Protein AF-0000000072545003 (afdb_homodimer)

Nearest PDB structures (foldseek):
  5oxp-assembly1_A  TM=1.868E-01  e=2.735E+00  Streptococcus thermophilus LMG 18311
  6i1r-assembly1_A  TM=2.460E-01  e=1.269E-01  Zea mays

Solvent-accessible surface area (backbone atoms only — not comparable to full-atom values): 27119 Å² total; per-residue (Å²): 118,61,46,35,58,68,41,60,59,58,85,44,85,54,41,22,33,69,70,24,55,57,63,50,57,67,66,56,50,52,50,52,37,50,52,51,42,49,51,20,50,48,36,35,69,69,24,52,83,66,66,78,74,76,86,70,57,68,66,43,51,60,59,57,76,65,43,65,64,48,46,51,49,37,48,51,50,29,24,50,52,12,22,52,50,16,43,25,31,58,49,10,35,45,61,64,59,75,38,65,66,50,50,49,48,51,50,47,50,47,62,53,57,50,72,86,42,67,64,49,24,50,52,46,40,31,48,53,28,61,48,63,57,34,59,49,43,72,76,58,63,83,53,88,82,45,77,46,58,65,41,50,57,48,54,52,49,49,37,48,46,64,56,49,51,60,43,53,42,42,63,68,34,58,49,38,53,72,71,58,85,85,56,57,36,46,34,44,32,31,49,20,52,50,48,42,46,46,60,40,62,41,32,51,50,19,65,76,68,29,36,25,51,89,44,60,39,32,63,47,84,84,42,89,56,62,62,94,54,32,66,59,48,47,55,54,52,44,67,51,46,28,44,51,49,29,46,49,52,51,49,46,45,73,75,104,119,61,45,34,58,67,40,60,60,57,84,43,86,55,43,22,34,69,67,25,55,56,63,49,57,67,68,57,53,51,50,53,37,50,54,49,44,49,49,20,51,50,36,36,67,70,24,53,84,66,65,78,74,76,86,71,56,68,66,43,50,60,57,57,78,64,44,64,65,49,44,52,49,38,47,50,49,30,24,50,52,12,22,53,50,16,42,24,31,58,49,10,35,44,61,62,58,76,36,67,68,48,50,48,48,53,50,47,49,46,63,53,58,51,72,84,42,67,66,50,24,51,51,47,40,31,48,52,28,61,47,61,58,35,58,48,43,70,75,57,64,83,54,87,83,45,77,46,58,65,40,49,58,47,53,54,50,50,38,49,45,65,54,49,51,58,43,52,42,42,64,69,35,56,50,39,52,72,73,60,84,85,55,58,35,49,33,45,34,31,48,20,51,50,47,43,44,48,60,41,63,41,31,53,51,19,66,75,67,31,36,25,50,87,44,60,39,32,62,47,84,82,44,89,55,62,64,97,54,32,66,59,50,46,55,52,51,45,68,51,46,29,43,52,49,29,45,49,52,52,50,45,46,73,75,100

Foldseek 3Di:
DCLAFVLQDPPDPLFFDPCLQVQADPVLLVVVLVVLLVLLVVLCVVQVVVDDADDFDPVLQVLLVPDPVLVVLLVVLVVLLVVLCVQSSVSSHNNLCLALLNVLSVLLNCLSPDGDDRVSLLSLQLSLLSLLVLVVCVVPPDCPSPDDPCRVVSSNVNSVSSLVSLLVVCLSPGSSPYDDLPRCSSNSNSLSVVSCSLSPPVLVVCSVSRTCHVNSRADDPPQPPHDNCSVVVVSVVSNPCSSVSSSVSNVVSVPD/DCLAFVLQDPPDPLFFDPCLQVQADPVLLVVVLVVLLVLLVVLCVVQVVVDDADDFDPVLLVLVVPDPVLVVLLVVLVVLLVVLCVQSSVSSHNNLCLALLNVLSVLLNCLSPDGDDRVSLLSLQLSLLSLLVLVVCVVPPDCVSPDDPCRVVSSNVNSVSSLVSLLVVCLSPGSSDYDDLPRCSSNSNSLSVVSCSLSPPVLVVCSVSRTCHVNSRADDPPQPPHDNCSVVVVSVVSNPCSSVSSSVSNVVSVVD

InterPro domains:
  IPR026508 Transmembrane protein 164 [PTHR20948] (2-255)
  IPR059250 TMEM164-like [PF14808] (33-249)

Structure (mmCIF, N/CA/C/O backbone):
data_AF-0000000072545003-model_v1
#
loop_
_entity.id
_entity.type
_entity.pdbx_description
1 polymer 'Transmembrane protein 164'
#
loop_
_atom_site.group_PDB
_atom_site.id
_atom_site.type_symbol
_atom_site.label_atom_id
_atom_site.label_alt_id
_atom_site.label_comp_id
_atom_site.label_asym_id
_atom_site.label_entity_id
_atom_site.label_seq_id
_atom_site.pdbx_PDB_ins_code
_atom_site.Cartn_x
_atom_site.Cartn_y
_atom_site.Cartn_z
_atom_site.occupancy
_atom_site.B_iso_or_equiv
_atom_site.auth_seq_id
_atom_site.auth_comp_id
_atom_site.auth_asym_id
_atom_site.auth_atom_id
_atom_site.pdbx_PDB_model_num
ATOM 1 N N . PHE A 1 1 ? 17.891 0.524 14.75 1 67.75 1 PHE A N 1
ATOM 2 C CA . PHE A 1 1 ? 17.562 1.927 14.984 1 67.75 1 PHE A CA 1
ATOM 3 C C . PHE A 1 1 ? 18.266 2.818 13.961 1 67.75 1 PHE A C 1
ATOM 5 O O . PHE A 1 1 ? 17.812 3.93 13.688 1 67.75 1 PHE A O 1
ATOM 12 N N . ASP A 1 2 ? 19.219 2.213 13.219 1 83 2 ASP A N 1
ATOM 13 C CA . ASP A 1 2 ? 20.031 2.992 12.289 1 83 2 ASP A CA 1
ATOM 14 C C . ASP A 1 2 ? 19.219 3.447 11.086 1 83 2 ASP A C 1
ATOM 16 O O . ASP A 1 2 ? 19.484 4.508 10.516 1 83 2 ASP A O 1
ATOM 20 N N . PHE A 1 3 ? 18.031 2.811 10.828 1 85.81 3 PHE A N 1
ATOM 21 C CA . PHE A 1 3 ? 17.281 3.145 9.617 1 85.81 3 PHE A CA 1
ATOM 22 C C . PHE A 1 3 ? 16.406 4.363 9.836 1 85.81 3 PHE A C 1
ATOM 24 O O . PHE A 1 3 ? 15.82 4.902 8.891 1 85.81 3 PHE A O 1
ATOM 31 N N . ILE A 1 4 ? 16.359 4.879 11.047 1 90.94 4 ILE A N 1
ATOM 32 C CA . ILE A 1 4 ? 15.508 6.016 11.352 1 90.94 4 ILE A CA 1
ATOM 33 C C . ILE A 1 4 ? 16.203 7.312 10.953 1 90.94 4 ILE A C 1
ATOM 35 O O . ILE A 1 4 ? 15.617 8.172 10.297 1 90.94 4 ILE A O 1
ATOM 39 N N . LEU A 1 5 ? 17.531 7.375 11.25 1 92.12 5 LEU A N 1
ATOM 40 C CA . LEU A 1 5 ? 18.156 8.688 11.172 1 92.12 5 LEU A CA 1
ATOM 41 C C . LEU A 1 5 ? 19.422 8.633 10.32 1 92.12 5 LEU A C 1
ATOM 43 O O . LEU A 1 5 ? 19.906 9.664 9.852 1 92.12 5 LEU A O 1
ATOM 47 N N . SER A 1 6 ? 19.922 7.465 10.031 1 90.81 6 SER A N 1
ATOM 48 C CA . SER A 1 6 ? 21.266 7.32 9.477 1 90.81 6 SER A CA 1
ATOM 49 C C . SER A 1 6 ? 21.328 7.84 8.039 1 90.81 6 SER A C 1
ATOM 51 O O . SER A 1 6 ? 22.391 8.25 7.57 1 90.81 6 SER A O 1
ATOM 53 N N . GLY A 1 7 ? 20.203 7.871 7.406 1 90.44 7 GLY A N 1
ATOM 54 C CA . GLY A 1 7 ? 20.219 8.266 6.004 1 90.44 7 GLY A CA 1
ATOM 55 C C . GLY A 1 7 ? 20 9.75 5.805 1 90.44 7 GLY A C 1
ATOM 56 O O . GLY A 1 7 ? 20.062 10.25 4.676 1 90.44 7 GLY A O 1
ATOM 57 N N . VAL A 1 8 ? 19.844 10.5 6.844 1 90.56 8 VAL A N 1
ATOM 58 C CA . VAL A 1 8 ? 19.578 11.93 6.723 1 90.56 8 VAL A CA 1
ATOM 59 C C . VAL A 1 8 ? 20.859 12.656 6.328 1 90.56 8 VAL A C 1
ATOM 61 O O . VAL A 1 8 ? 21.906 12.5 6.98 1 90.56 8 VAL A O 1
ATOM 64 N N . ASN A 1 9 ? 20.844 13.297 5.223 1 88.94 9 ASN A N 1
ATOM 65 C CA . ASN A 1 9 ? 21.984 14.086 4.75 1 88.94 9 ASN A CA 1
ATOM 66 C C . ASN A 1 9 ? 21.984 15.492 5.34 1 88.94 9 ASN A C 1
ATOM 68 O O . ASN A 1 9 ? 21.297 16.375 4.828 1 88.94 9 ASN A O 1
ATOM 72 N N . PHE A 1 10 ? 22.812 15.734 6.223 1 89.69 10 PHE A N 1
ATOM 73 C CA . PHE A 1 10 ? 22.859 17 6.945 1 89.69 10 PHE A CA 1
ATOM 74 C C . PHE A 1 10 ? 23.656 18.047 6.156 1 89.69 10 PHE A C 1
ATOM 76 O O . PHE A 1 10 ? 23.672 19.219 6.52 1 89.69 10 PHE A O 1
ATOM 83 N N . ASP A 1 11 ? 24.188 17.641 5.016 1 86.31 11 ASP A N 1
ATOM 84 C CA . ASP A 1 11 ? 24.953 18.578 4.203 1 86.31 11 ASP A CA 1
ATOM 85 C C . ASP A 1 11 ? 24.031 19.422 3.311 1 86.31 11 ASP A C 1
ATOM 87 O O . ASP A 1 11 ? 24.453 20.438 2.768 1 86.31 11 ASP A O 1
ATOM 91 N N . LEU A 1 12 ? 22.891 18.938 3.186 1 83.19 12 LEU A N 1
ATOM 92 C CA . LEU A 1 12 ? 21.922 19.703 2.412 1 83.19 12 LEU A CA 1
ATOM 93 C C . LEU A 1 12 ? 21.328 20.828 3.25 1 83.19 12 LEU A C 1
ATOM 95 O O . LEU A 1 12 ? 20.875 20.609 4.371 1 83.19 12 LEU A O 1
ATOM 99 N N . PRO A 1 13 ? 21.406 21.938 2.67 1 80.75 13 PRO A N 1
ATOM 100 C CA . PRO A 1 13 ? 20.859 23.062 3.422 1 80.75 13 PRO A CA 1
ATOM 101 C C . PRO A 1 13 ? 19.391 22.891 3.781 1 80.75 13 PRO A C 1
ATOM 103 O O . PRO A 1 13 ? 18.594 22.469 2.939 1 80.75 13 PRO A O 1
ATOM 106 N N . GLY A 1 14 ? 19.062 23.141 5.102 1 80.69 14 GLY A N 1
ATOM 107 C CA . GLY A 1 14 ? 17.672 23.062 5.535 1 80.69 14 GLY A CA 1
ATOM 108 C C . GLY A 1 14 ? 17.297 21.703 6.105 1 80.69 14 GLY A C 1
ATOM 109 O O . GLY A 1 14 ? 16.203 21.547 6.668 1 80.69 14 GLY A O 1
ATOM 110 N N . ASN A 1 15 ? 18.172 20.781 6 1 85.94 15 ASN A N 1
ATOM 111 C CA . ASN A 1 15 ? 17.844 19.422 6.449 1 85.94 15 ASN A CA 1
ATOM 112 C C . ASN A 1 15 ? 18.031 19.281 7.953 1 85.94 15 ASN A C 1
ATOM 114 O O . ASN A 1 15 ? 17.484 18.359 8.57 1 85.94 15 ASN A O 1
ATOM 118 N N . GLY A 1 16 ? 18.859 20.203 8.461 1 90.06 16 GLY A N 1
ATOM 119 C CA . GLY A 1 16 ? 19.062 20.094 9.898 1 90.06 16 GLY A CA 1
ATOM 120 C C . GLY A 1 16 ? 20.484 20.438 10.32 1 90.06 16 GLY A C 1
ATOM 121 O O . GLY A 1 16 ? 21.078 21.375 9.805 1 90.06 16 GLY A O 1
ATOM 122 N N . ARG A 1 17 ? 20.938 19.844 11.305 1 90.19 17 ARG A N 1
ATOM 123 C CA . ARG A 1 17 ? 22.266 20.016 11.906 1 90.19 17 ARG A CA 1
ATOM 124 C C . ARG A 1 17 ? 22.203 21.016 13.062 1 90.19 17 ARG A C 1
ATOM 126 O O . ARG A 1 17 ? 21.125 21.469 13.445 1 90.19 17 ARG A O 1
ATOM 133 N N . LYS A 1 18 ? 23.359 21.172 13.625 1 90.25 18 LYS A N 1
ATOM 134 C CA . LYS A 1 18 ? 23.438 22.031 14.805 1 90.25 18 LYS A CA 1
ATOM 135 C C . LYS A 1 18 ? 23.203 23.484 14.438 1 90.25 18 LYS A C 1
ATOM 137 O O . LYS A 1 18 ? 22.547 24.219 15.188 1 90.25 18 LYS A O 1
ATOM 142 N N . GLU A 1 19 ? 23.625 23.859 13.305 1 89.69 19 GLU A N 1
ATOM 143 C CA . GLU A 1 19 ? 23.422 25.234 12.852 1 89.69 19 GLU A CA 1
ATOM 144 C C . GLU A 1 19 ? 21.938 25.547 12.695 1 89.69 19 GLU A C 1
ATOM 146 O O . GLU A 1 19 ? 21.484 26.641 13.039 1 89.69 19 GLU A O 1
ATOM 151 N N . CYS A 1 20 ? 21.266 24.547 12.227 1 91 20 CYS A N 1
ATOM 152 C CA . CYS A 1 20 ? 19.828 24.688 12.086 1 91 20 CYS A CA 1
ATOM 153 C C . CYS A 1 20 ? 19.141 24.781 13.445 1 91 20 CYS A C 1
ATOM 155 O O . CYS A 1 20 ? 18.234 25.594 13.633 1 91 20 CYS A O 1
ATOM 157 N N . SER A 1 21 ? 19.578 23.984 14.391 1 91.62 21 SER A N 1
ATOM 158 C CA . SER A 1 21 ? 18.984 23.969 15.719 1 91.62 21 SER A CA 1
ATOM 159 C C . SER A 1 21 ? 19.266 25.266 16.484 1 91.62 21 SER A C 1
ATOM 161 O O . SER A 1 21 ? 18.5 25.672 17.344 1 91.62 21 SER A O 1
ATOM 163 N N . GLU A 1 22 ? 20.312 25.922 16.078 1 93.56 22 GLU A N 1
ATOM 164 C CA . GLU A 1 22 ? 20.734 27.125 16.781 1 93.56 22 GLU A CA 1
ATOM 165 C C . GLU A 1 22 ? 20.266 28.375 16.047 1 93.56 22 GLU A C 1
ATOM 167 O O . GLU A 1 22 ? 20.641 29.5 16.406 1 93.56 22 GLU A O 1
ATOM 172 N N . PHE A 1 23 ? 19.562 28.156 15.102 1 94.19 23 PHE A N 1
ATOM 173 C CA . PHE A 1 23 ? 19.047 29.281 14.336 1 94.19 23 PHE A CA 1
ATOM 174 C C . PHE A 1 23 ? 18.281 30.25 15.234 1 94.19 23 PHE A C 1
ATOM 176 O O . PHE A 1 23 ? 18.391 31.469 15.078 1 94.19 23 PHE A O 1
ATOM 183 N N . LEU A 1 24 ? 17.484 29.75 16.156 1 94.69 24 LEU A N 1
ATOM 184 C CA . LEU A 1 24 ? 16.734 30.547 17.125 1 94.69 24 LEU A CA 1
ATOM 185 C C . LEU A 1 24 ? 17.266 30.297 18.547 1 94.69 24 LEU A C 1
ATOM 187 O O . LEU A 1 24 ? 17.609 29.172 18.891 1 94.69 24 LEU A O 1
ATOM 191 N N . PRO A 1 25 ? 17.328 31.422 19.297 1 95 25 PRO A N 1
ATOM 192 C CA . PRO A 1 25 ? 17.688 31.219 20.703 1 95 25 PRO A CA 1
ATOM 193 C C . PRO A 1 25 ? 16.656 30.375 21.453 1 95 25 PRO A C 1
ATOM 195 O O . PRO A 1 25 ? 15.461 30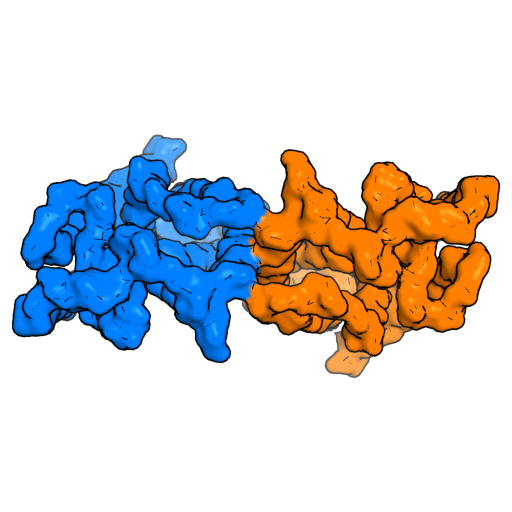.438 21.141 1 95 25 PRO A O 1
ATOM 198 N N . LEU A 1 26 ? 17.078 29.609 22.391 1 93.81 26 LEU A N 1
ATOM 199 C CA . LEU A 1 26 ? 16.219 28.703 23.141 1 93.81 26 LEU A CA 1
ATOM 200 C C . LEU A 1 26 ? 15.086 29.438 23.828 1 93.81 26 LEU A C 1
ATOM 202 O O . LEU A 1 26 ? 13.961 28.953 23.891 1 93.81 26 LEU A O 1
ATOM 206 N N . THR A 1 27 ? 15.375 30.578 24.312 1 96.5 27 THR A N 1
ATOM 207 C CA . THR A 1 27 ? 14.359 31.359 25 1 96.5 27 THR A CA 1
ATOM 208 C C . THR A 1 27 ? 13.234 31.75 24.047 1 96.5 27 THR A C 1
ATOM 210 O O . THR A 1 27 ? 12.055 31.656 24.406 1 96.5 27 THR A O 1
ATOM 213 N N . GLN A 1 28 ? 13.617 32.188 22.922 1 96.88 28 GLN A N 1
ATOM 214 C CA . GLN A 1 28 ? 12.617 32.531 21.922 1 96.88 28 GLN A CA 1
ATOM 215 C C . GLN A 1 28 ? 11.797 31.328 21.5 1 96.88 28 GLN A C 1
ATOM 217 O O . GLN A 1 28 ? 10.578 31.406 21.359 1 96.88 28 GLN A O 1
ATOM 222 N N . ARG A 1 29 ? 12.469 30.25 21.312 1 96.44 29 ARG A N 1
ATOM 223 C CA . ARG A 1 29 ? 11.789 29.016 20.922 1 96.44 29 ARG A CA 1
ATOM 224 C C . ARG A 1 29 ? 10.758 28.609 21.953 1 96.44 29 ARG A C 1
ATOM 226 O O . ARG A 1 29 ? 9.641 28.203 21.609 1 96.44 29 ARG A O 1
ATOM 233 N N . ILE A 1 30 ? 11.125 28.656 23.156 1 97.12 30 ILE A N 1
ATOM 234 C CA . ILE A 1 30 ? 10.234 28.266 24.25 1 97.12 30 ILE A CA 1
ATOM 235 C C . ILE A 1 30 ? 9.039 29.219 24.312 1 97.12 30 ILE A C 1
ATOM 237 O O . ILE A 1 30 ? 7.898 28.781 24.438 1 97.12 30 ILE A O 1
ATOM 241 N N . ILE A 1 31 ? 9.305 30.5 24.172 1 97.75 31 ILE A N 1
ATOM 242 C CA . ILE A 1 31 ? 8.242 31.5 24.25 1 97.75 31 ILE A CA 1
ATOM 243 C C . ILE A 1 31 ? 7.273 31.297 23.078 1 97.75 31 ILE A C 1
ATOM 245 O O . ILE A 1 31 ? 6.055 31.297 23.281 1 97.75 31 ILE A O 1
ATOM 249 N N . GLU A 1 32 ? 7.82 31.172 21.891 1 97.5 32 GLU A N 1
ATOM 250 C CA . GLU A 1 32 ? 6.973 30.953 20.719 1 97.5 32 GLU A CA 1
ATOM 251 C C . GLU A 1 32 ? 6.148 29.672 20.875 1 97.5 32 GLU A C 1
ATOM 253 O O . GLU A 1 32 ? 4.988 29.625 20.469 1 97.5 32 GLU A O 1
ATOM 258 N N . SER A 1 33 ? 6.746 28.641 21.453 1 97.88 33 SER A N 1
ATOM 259 C CA . SER A 1 33 ? 6.043 27.375 21.641 1 97.88 33 SER A CA 1
ATOM 260 C C . SER A 1 33 ? 4.902 27.531 22.656 1 97.88 33 SER A C 1
ATOM 262 O O . SER A 1 33 ? 3.793 27.047 22.406 1 97.88 33 SER A O 1
ATOM 264 N N . ILE A 1 34 ? 5.176 28.203 23.688 1 98.31 34 ILE A N 1
ATOM 265 C CA . ILE A 1 34 ? 4.168 28.391 24.734 1 98.31 34 ILE A CA 1
ATOM 266 C C . ILE A 1 34 ? 3.016 29.234 24.172 1 98.31 34 ILE A C 1
ATOM 268 O O . ILE A 1 34 ? 1.845 28.891 24.375 1 98.31 34 ILE A O 1
ATOM 272 N N . LEU A 1 35 ? 3.363 30.312 23.484 1 98.06 35 LEU A N 1
ATOM 273 C CA . LEU A 1 35 ? 2.342 31.188 22.906 1 98.06 35 LEU A CA 1
ATOM 274 C C . LEU A 1 35 ? 1.484 30.422 21.906 1 98.06 35 LEU A C 1
ATOM 276 O O . LEU A 1 35 ? 0.258 30.547 21.906 1 98.06 35 LEU A O 1
ATOM 280 N N . SER A 1 36 ? 2.127 29.688 21.062 1 98.06 36 SER A N 1
ATOM 281 C CA . SER A 1 36 ? 1.403 28.938 20.047 1 98.06 36 SER A CA 1
ATOM 282 C C . SER A 1 36 ? 0.529 27.859 20.688 1 98.06 36 SER A C 1
ATOM 284 O O . SER A 1 36 ? -0.609 27.641 20.266 1 98.06 36 SER A O 1
ATOM 286 N N . LEU A 1 37 ? 1.03 27.203 21.688 1 98.44 37 LEU A N 1
ATOM 287 C CA . LEU A 1 37 ? 0.267 26.156 22.359 1 98.44 37 LEU A CA 1
ATOM 288 C C . LEU A 1 37 ? -0.897 26.75 23.141 1 98.44 37 LEU A C 1
ATOM 290 O O . LEU A 1 37 ? -1.968 26.141 23.234 1 98.44 37 LEU A O 1
ATOM 294 N N . LEU A 1 38 ? -0.694 27.891 23.734 1 98.56 38 LEU A N 1
ATOM 295 C CA . LEU A 1 38 ? -1.786 28.578 24.406 1 98.56 38 LEU A CA 1
ATOM 296 C C . LEU A 1 38 ? -2.887 28.969 23.422 1 98.56 38 LEU A C 1
ATOM 298 O O . LEU A 1 38 ? -4.074 28.859 23.734 1 98.56 38 LEU A O 1
ATOM 302 N N . LEU A 1 39 ? -2.402 29.453 22.312 1 98.19 39 LEU A N 1
ATOM 303 C CA . LEU A 1 39 ? -3.373 29.75 21.266 1 98.19 39 LEU A CA 1
ATOM 304 C C . LEU A 1 39 ? -4.16 28.5 20.891 1 98.19 39 LEU A C 1
ATOM 306 O O . LEU A 1 39 ? -5.387 28.547 20.75 1 98.19 39 LEU A O 1
ATOM 310 N N . ALA A 1 40 ? -3.482 27.406 20.703 1 98.38 40 ALA A N 1
ATOM 311 C CA . ALA A 1 40 ? -4.137 26.141 20.359 1 98.38 40 ALA A CA 1
ATOM 312 C C . ALA A 1 40 ? -5.137 25.719 21.438 1 98.38 40 ALA A C 1
ATOM 314 O O . ALA A 1 40 ? -6.27 25.344 21.125 1 98.38 40 ALA A O 1
ATOM 315 N N . VAL A 1 41 ? -4.754 25.781 22.688 1 98.56 41 VAL A N 1
ATOM 316 C CA . VAL A 1 41 ? -5.621 25.422 23.797 1 98.56 41 VAL A CA 1
ATOM 317 C C . VAL A 1 41 ? -6.852 26.312 23.812 1 98.56 41 VAL A C 1
ATOM 319 O O . VAL A 1 41 ? -7.973 25.844 24.016 1 98.56 41 VAL A O 1
ATOM 322 N N . TYR A 1 42 ? -6.621 27.547 23.641 1 98.5 42 TYR A N 1
ATOM 323 C CA . TYR A 1 42 ? -7.723 28.5 23.609 1 98.5 42 TYR A CA 1
ATOM 324 C C . TYR A 1 42 ? -8.711 28.156 22.5 1 98.5 42 TYR A C 1
ATOM 326 O O . TYR A 1 42 ? -9.922 28.156 22.719 1 98.5 42 TYR A O 1
ATOM 334 N N . LEU A 1 43 ? -8.188 27.938 21.312 1 98.31 43 LEU A N 1
ATOM 335 C CA . LEU A 1 43 ? -9.047 27.641 20.172 1 98.31 43 LEU A CA 1
ATOM 336 C C . LEU A 1 43 ? -9.828 26.344 20.406 1 98.31 43 LEU A C 1
ATOM 338 O O . LEU A 1 43 ? -11.008 26.25 20.047 1 98.31 43 LEU A O 1
ATOM 342 N N . ILE A 1 44 ? -9.164 25.359 20.969 1 98.31 44 ILE A N 1
ATOM 343 C CA . ILE A 1 44 ? -9.852 24.109 21.266 1 98.31 44 ILE A CA 1
ATOM 344 C C . ILE A 1 44 ? -10.945 24.359 22.297 1 98.31 44 ILE A C 1
ATOM 346 O O . ILE A 1 44 ? -12.078 23.891 22.141 1 98.31 44 ILE A O 1
ATOM 350 N N . TRP A 1 45 ? -10.664 25.062 23.328 1 98.19 45 TRP A N 1
ATOM 351 C CA . TRP A 1 45 ? -11.625 25.375 24.375 1 98.19 45 TRP A CA 1
ATOM 352 C C . TRP A 1 45 ? -12.82 26.141 23.812 1 98.19 45 TRP A C 1
ATOM 354 O O . TRP A 1 45 ? -13.969 25.844 24.172 1 98.19 45 TRP A O 1
ATOM 364 N N . LYS A 1 46 ? -12.578 27 22.953 1 98.06 46 LYS A N 1
ATOM 365 C CA . LYS A 1 46 ? -13.617 27.875 22.438 1 98.06 46 LYS A CA 1
ATOM 366 C C . LYS A 1 46 ? -14.453 27.172 21.375 1 98.06 46 LYS A C 1
ATOM 368 O O . LYS A 1 46 ? -15.672 27.328 21.328 1 98.06 46 LYS A O 1
ATOM 373 N N . PHE A 1 47 ? -13.844 26.359 20.531 1 98.12 47 PHE A N 1
ATOM 374 C CA . PHE A 1 47 ? -14.523 25.922 19.328 1 98.12 47 PHE A CA 1
ATOM 375 C C . PHE A 1 47 ? -14.875 24.438 19.406 1 98.12 47 PHE A C 1
ATOM 377 O O . PHE A 1 47 ? -15.75 23.969 18.672 1 98.12 47 PHE A O 1
ATOM 384 N N . TYR A 1 48 ? -14.234 23.656 20.234 1 97.44 48 TYR A N 1
ATOM 385 C CA . TYR A 1 48 ? -14.453 22.203 20.297 1 97.44 48 TYR A CA 1
ATOM 386 C C . TYR A 1 48 ? -15.898 21.891 20.641 1 97.44 48 TYR A C 1
ATOM 388 O O . TYR A 1 48 ? -16.484 20.969 20.078 1 97.44 48 TYR A O 1
ATOM 396 N N . PRO A 1 49 ? -16.594 22.578 21.562 1 97 49 PRO A N 1
ATOM 397 C CA . PRO A 1 49 ? -17.969 22.281 21.906 1 97 49 PRO A CA 1
ATOM 398 C C . PRO A 1 49 ? -18.953 22.547 20.766 1 97 49 PRO A C 1
ATOM 400 O O . PRO A 1 49 ? -20.094 22.078 20.797 1 97 49 PRO A O 1
ATOM 403 N N . ASN A 1 50 ? -18.5 23.266 19.812 1 96.06 50 ASN A N 1
ATOM 404 C CA . ASN A 1 50 ? -19.359 23.625 18.703 1 96.06 50 ASN A CA 1
ATOM 405 C C . ASN A 1 50 ? -19.297 22.594 17.578 1 96.06 50 ASN A C 1
ATOM 407 O O . ASN A 1 50 ? -20 22.734 16.578 1 96.06 50 ASN A O 1
ATOM 411 N N . LEU A 1 51 ? -18.484 21.594 17.75 1 96.19 51 LEU A N 1
ATOM 412 C CA . LEU A 1 51 ? -18.344 20.594 16.688 1 96.19 51 LEU A CA 1
ATOM 413 C C . LEU A 1 51 ? -19.562 19.672 16.656 1 96.19 51 LEU A C 1
ATOM 415 O O . LEU A 1 51 ? -19.766 18.859 17.562 1 96.19 51 LEU A O 1
ATOM 419 N N . LYS A 1 52 ? -20.375 19.859 15.688 1 91.62 52 LYS A N 1
ATOM 420 C CA . LYS A 1 52 ? -21.594 19.062 15.531 1 91.62 52 LYS A CA 1
ATOM 421 C C . LYS A 1 52 ? -21.516 18.219 14.266 1 91.62 52 LYS A C 1
ATOM 423 O O . LYS A 1 52 ? -21.031 18.672 13.227 1 91.62 52 LYS A O 1
ATOM 428 N N . VAL A 1 53 ? -21.938 16.984 14.398 1 91.5 53 VAL A N 1
ATOM 429 C CA . VAL A 1 53 ? -21.984 16.062 13.273 1 91.5 53 VAL A CA 1
ATOM 430 C C . VAL A 1 53 ? -23.438 15.672 12.984 1 91.5 53 VAL A C 1
ATOM 432 O O . VAL A 1 53 ? -24.188 15.336 13.898 1 91.5 53 VAL A O 1
ATOM 435 N N . PRO A 1 54 ? -23.734 15.797 11.789 1 85.5 54 PRO A N 1
ATOM 436 C CA . PRO A 1 54 ? -25.125 15.422 11.453 1 85.5 54 PRO A CA 1
ATOM 437 C C . PRO A 1 54 ? -25.359 13.914 11.516 1 85.5 54 PRO A C 1
ATOM 439 O O . PRO A 1 54 ? -24.406 13.133 11.383 1 85.5 54 PRO A O 1
ATOM 442 N N . LEU A 1 55 ? -26.625 13.555 11.75 1 77.81 55 LEU A N 1
ATOM 443 C CA . LEU A 1 55 ? -27.016 12.148 11.688 1 77.81 55 LEU A CA 1
ATOM 444 C C . LEU A 1 55 ? -27.172 11.695 10.234 1 77.81 55 LEU A C 1
ATOM 446 O O . LEU A 1 55 ? -27.734 12.406 9.414 1 77.81 55 LEU A O 1
ATOM 450 N N . VAL A 1 56 ? -26.359 10.719 9.938 1 74.69 56 VAL A N 1
ATOM 451 C CA . VAL A 1 56 ? -26.453 10.203 8.578 1 74.69 56 VAL A CA 1
ATOM 452 C C . VAL A 1 56 ? -27.453 9.039 8.531 1 74.69 56 VAL A C 1
ATOM 454 O O . VAL A 1 56 ? -27.406 8.148 9.375 1 74.69 56 VAL A O 1
ATOM 457 N N . GLY A 1 57 ? -28.359 9.117 7.574 1 69.06 57 GLY A N 1
ATOM 458 C CA . GLY A 1 57 ? -29.391 8.102 7.43 1 69.06 57 GLY A CA 1
ATOM 459 C C . GLY A 1 57 ? -28.859 6.793 6.879 1 69.06 57 GLY A C 1
ATOM 460 O O . GLY A 1 57 ? -27.828 6.762 6.219 1 69.06 57 GLY A O 1
ATOM 461 N N . LYS A 1 58 ? -29.578 5.758 7.172 1 64.31 58 LYS A N 1
ATOM 462 C CA . LYS A 1 58 ? -29.234 4.391 6.793 1 64.31 58 LYS A CA 1
ATOM 463 C C . LYS A 1 58 ? -29.125 4.254 5.273 1 64.31 58 LYS A C 1
ATOM 465 O O . LYS A 1 58 ? -28.281 3.506 4.773 1 64.31 58 LYS A O 1
ATOM 470 N N . ASP A 1 59 ? -29.953 4.898 4.629 1 62.97 59 ASP A N 1
ATOM 471 C CA . ASP A 1 59 ? -29.953 4.785 3.174 1 62.97 59 ASP A CA 1
ATOM 472 C C . ASP A 1 59 ? -28.641 5.281 2.578 1 62.97 59 ASP A C 1
ATOM 474 O O . ASP A 1 59 ? -28.109 4.684 1.636 1 62.97 59 ASP A O 1
ATOM 478 N N . ALA A 1 60 ? -28.188 6.328 3.031 1 60.59 60 ALA A N 1
ATOM 479 C CA . ALA A 1 60 ? -26.922 6.895 2.562 1 60.59 60 ALA A CA 1
ATOM 480 C C . ALA A 1 60 ? -25.766 5.949 2.852 1 60.59 60 ALA A C 1
ATOM 482 O O . ALA A 1 60 ? -24.844 5.82 2.041 1 60.59 60 ALA A O 1
ATOM 483 N N . LEU A 1 61 ? -26 5.25 3.818 1 61 61 LEU A N 1
ATOM 484 C CA . LEU A 1 61 ? -24.969 4.309 4.242 1 61 61 LEU A CA 1
ATOM 485 C C . LEU A 1 61 ? -24.906 3.113 3.295 1 61 61 LEU A C 1
ATOM 487 O O . LEU A 1 61 ? -23.812 2.641 2.959 1 61 61 LEU A O 1
ATOM 491 N N . ASP A 1 62 ? -26.047 2.756 2.885 1 60.88 62 ASP A N 1
ATOM 492 C CA . ASP A 1 62 ? -26.109 1.599 1.996 1 60.88 62 ASP A CA 1
ATOM 493 C C . ASP A 1 62 ? -25.5 1.924 0.631 1 60.88 62 ASP A C 1
ATOM 495 O O . ASP A 1 62 ? -24.828 1.086 0.027 1 60.88 62 ASP A O 1
ATOM 499 N N . ARG A 1 63 ? -25.688 3.066 0.116 1 58.84 63 ARG A N 1
ATOM 500 C CA . ARG A 1 63 ? -25.203 3.5 -1.188 1 58.84 63 ARG A CA 1
ATOM 501 C C . ARG A 1 63 ? -23.688 3.623 -1.185 1 58.84 63 ARG A C 1
ATOM 503 O O . ARG A 1 63 ? -23.031 3.381 -2.205 1 58.84 63 ARG A O 1
ATOM 510 N N . GLU A 1 64 ? -23.203 4.035 -0.113 1 59.34 64 GLU A N 1
ATOM 511 C CA . GLU A 1 64 ? -21.766 4.305 -0.005 1 59.34 64 GLU A CA 1
ATOM 512 C C . GLU A 1 64 ? -20.953 3.035 -0.218 1 59.34 64 GLU A C 1
ATOM 514 O O . GLU A 1 64 ? -19.891 3.072 -0.84 1 59.34 64 GLU A O 1
ATOM 519 N N . MET A 1 65 ? -21.531 1.931 0.281 1 57.06 65 MET A N 1
ATOM 520 C CA . MET A 1 65 ? -20.75 0.695 0.311 1 57.06 65 MET A CA 1
ATOM 521 C C . MET A 1 65 ? -20.531 0.152 -1.098 1 57.06 65 MET A C 1
ATOM 523 O O . MET A 1 65 ? -19.672 -0.696 -1.316 1 57.06 65 MET A O 1
ATOM 527 N N . ASN A 1 66 ? -21.156 0.891 -1.964 1 59.78 66 ASN A N 1
ATOM 528 C CA . ASN A 1 66 ? -21.125 0.282 -3.289 1 59.78 66 ASN A CA 1
ATOM 529 C C . ASN A 1 66 ? -20.203 1.039 -4.238 1 59.78 66 ASN A C 1
ATOM 531 O O . ASN A 1 66 ? -20.188 0.769 -5.441 1 59.78 66 ASN A O 1
ATOM 535 N N . TYR A 1 67 ? -19.453 1.881 -3.623 1 69.81 67 TYR A N 1
ATOM 536 C CA . TYR A 1 67 ? -18.703 2.672 -4.59 1 69.81 67 TYR A CA 1
ATOM 537 C C . TYR A 1 67 ? -17.344 2.039 -4.879 1 69.81 67 TYR A C 1
ATOM 539 O O . TYR A 1 67 ? -16.469 2.012 -4.012 1 69.81 67 TYR A O 1
ATOM 547 N N . TRP A 1 68 ? -17.188 1.527 -6.027 1 81.75 68 TRP A N 1
ATOM 548 C CA . TRP A 1 68 ? -15.969 0.905 -6.523 1 81.75 68 TRP A CA 1
ATOM 549 C C . TRP A 1 68 ? -14.812 1.9 -6.527 1 81.75 68 TRP A C 1
ATOM 551 O O . TRP A 1 68 ? -13.672 1.53 -6.266 1 81.75 68 TRP A O 1
ATOM 561 N N . GLY A 1 69 ? -15.172 3.156 -6.723 1 88 69 GLY A N 1
ATOM 562 C CA . GLY A 1 69 ? -14.141 4.18 -6.746 1 88 69 GLY A CA 1
ATOM 563 C C . GLY A 1 69 ? -13.43 4.344 -5.418 1 88 69 GLY A C 1
ATOM 564 O O . GLY A 1 69 ? -12.219 4.559 -5.375 1 88 69 GLY A O 1
ATOM 565 N N . LYS A 1 70 ? -14.195 4.164 -4.395 1 90.56 70 LYS A N 1
ATOM 566 C CA . LYS A 1 70 ? -13.625 4.285 -3.055 1 90.56 70 LYS A CA 1
ATOM 567 C C . LYS A 1 70 ? -12.594 3.188 -2.795 1 90.56 70 LYS A C 1
ATOM 569 O O . LYS A 1 70 ? -11.531 3.447 -2.236 1 90.56 70 LYS A O 1
ATOM 574 N N . ARG A 1 71 ? -12.844 2.062 -3.215 1 90.81 71 ARG A N 1
ATOM 575 C CA . ARG A 1 71 ? -11.953 0.921 -3.023 1 90.81 71 ARG A CA 1
ATOM 576 C C . ARG A 1 71 ? -10.688 1.07 -3.855 1 90.81 71 ARG A C 1
ATOM 578 O O . ARG A 1 71 ? -9.594 0.751 -3.389 1 90.81 71 ARG A O 1
ATOM 585 N N . VAL A 1 72 ? -10.914 1.509 -5.031 1 94.38 72 VAL A N 1
ATOM 586 C CA . VAL A 1 72 ? -9.773 1.712 -5.918 1 94.38 72 VAL A CA 1
ATOM 587 C C . VAL A 1 72 ? -8.844 2.775 -5.328 1 94.38 72 VAL A C 1
ATOM 589 O O . VAL A 1 72 ? -7.625 2.605 -5.312 1 94.38 72 VAL A O 1
ATOM 592 N N . MET A 1 73 ? -9.438 3.82 -4.852 1 96.06 73 MET A N 1
ATOM 593 C CA . MET A 1 73 ? -8.648 4.895 -4.262 1 96.06 73 MET A CA 1
ATOM 594 C C . MET A 1 73 ? -7.91 4.406 -3.018 1 96.06 73 MET A C 1
ATOM 596 O O . MET A 1 73 ? -6.777 4.816 -2.762 1 96.06 73 MET A O 1
ATOM 600 N N . LEU A 1 74 ? -8.602 3.562 -2.289 1 96.38 74 LEU A N 1
ATOM 601 C CA . LEU A 1 74 ? -7.957 2.982 -1.115 1 96.38 74 LEU A CA 1
ATOM 602 C C . LEU A 1 74 ? -6.715 2.193 -1.51 1 96.38 74 LEU A C 1
ATOM 604 O O . LEU A 1 74 ? -5.641 2.387 -0.934 1 96.38 74 LEU A O 1
ATOM 608 N N . VAL A 1 75 ? -6.828 1.361 -2.49 1 97.69 75 VAL A N 1
ATOM 609 C CA . VAL A 1 75 ? -5.723 0.526 -2.945 1 97.69 75 VAL A CA 1
ATOM 610 C C . VAL A 1 75 ? -4.59 1.407 -3.463 1 97.69 75 VAL A C 1
ATOM 612 O O . VAL A 1 75 ? -3.432 1.233 -3.072 1 97.69 75 VAL A O 1
ATOM 615 N N . VAL A 1 76 ? -4.945 2.342 -4.258 1 98.25 76 VAL A N 1
ATOM 616 C CA . VAL A 1 76 ? -3.941 3.193 -4.887 1 98.25 76 VAL A CA 1
ATOM 617 C C . VAL A 1 76 ? -3.207 4.004 -3.822 1 98.25 76 VAL A C 1
ATOM 619 O O . VAL A 1 76 ? -1.979 4.109 -3.852 1 98.25 76 VAL A O 1
ATOM 622 N N . MET A 1 77 ? -3.895 4.543 -2.906 1 98.62 77 MET A N 1
ATOM 623 C CA . MET A 1 77 ? -3.27 5.352 -1.864 1 98.62 77 MET A CA 1
ATOM 624 C C . MET A 1 77 ? -2.391 4.492 -0.961 1 98.62 77 MET A C 1
ATOM 626 O O . MET A 1 77 ? -1.282 4.895 -0.604 1 98.62 77 MET A O 1
ATOM 630 N N . CYS A 1 78 ? -2.877 3.332 -0.626 1 98.62 78 CYS A N 1
ATOM 631 C CA . CYS A 1 78 ? -2.098 2.439 0.224 1 98.62 78 CYS A CA 1
ATOM 632 C C . CYS A 1 78 ? -0.81 2.012 -0.47 1 98.62 78 CYS A C 1
ATOM 634 O O . CYS A 1 78 ? 0.259 2.008 0.143 1 98.62 78 CYS A O 1
ATOM 636 N N . VAL A 1 79 ? -0.928 1.684 -1.715 1 98.69 79 VAL A N 1
ATOM 637 C CA . VAL A 1 79 ? 0.244 1.241 -2.463 1 98.69 79 VAL A CA 1
ATOM 638 C C . VAL A 1 79 ? 1.221 2.402 -2.629 1 98.69 79 VAL A C 1
ATOM 640 O O . VAL A 1 79 ? 2.428 2.24 -2.434 1 98.69 79 VAL A O 1
ATOM 643 N N . THR A 1 80 ? 0.696 3.547 -2.953 1 98.69 80 THR A N 1
ATOM 644 C CA . THR A 1 80 ? 1.54 4.727 -3.109 1 98.69 80 THR A CA 1
ATOM 645 C C . THR A 1 80 ? 2.256 5.055 -1.802 1 98.69 80 THR A C 1
ATOM 647 O O . THR A 1 80 ? 3.461 5.32 -1.797 1 98.69 80 THR A O 1
ATOM 650 N N . PHE A 1 81 ? 1.473 5.059 -0.73 1 98.56 81 PHE A N 1
ATOM 651 C CA . PHE A 1 81 ? 2.059 5.309 0.581 1 98.56 81 PHE A CA 1
ATOM 652 C C . PHE A 1 81 ? 3.086 4.238 0.929 1 98.56 81 PHE A C 1
ATOM 654 O O . PHE A 1 81 ? 4.137 4.543 1.5 1 98.56 81 PHE A O 1
ATOM 661 N N . GLY A 1 82 ? 2.816 3.006 0.627 1 98.62 82 GLY A N 1
ATOM 662 C CA . GLY A 1 82 ? 3.773 1.93 0.826 1 98.62 82 GLY A CA 1
ATOM 663 C C . GLY A 1 82 ? 5.066 2.133 0.062 1 98.62 82 GLY A C 1
ATOM 664 O O . GLY A 1 82 ? 6.152 1.909 0.6 1 98.62 82 GLY A O 1
ATOM 665 N N . ILE A 1 83 ? 4.945 2.498 -1.168 1 98.5 83 ILE A N 1
ATOM 666 C CA . ILE A 1 83 ? 6.129 2.77 -1.977 1 98.5 83 ILE A CA 1
ATOM 667 C C . ILE A 1 83 ? 6.98 3.842 -1.302 1 98.5 83 ILE A C 1
ATOM 669 O O . ILE A 1 83 ? 8.203 3.703 -1.204 1 98.5 83 ILE A O 1
ATOM 673 N N . GLU A 1 84 ? 6.328 4.879 -0.851 1 97.75 84 GLU A N 1
ATOM 674 C CA . GLU A 1 84 ? 7.023 5.949 -0.141 1 97.75 84 GLU A CA 1
ATOM 675 C C . GLU A 1 84 ? 7.754 5.414 1.087 1 97.75 84 GLU A C 1
ATOM 677 O O . GLU A 1 84 ? 8.898 5.789 1.346 1 97.75 84 GLU A O 1
ATOM 682 N N . LEU A 1 85 ? 7.098 4.602 1.818 1 97.5 85 LEU A N 1
ATOM 683 C CA . LEU A 1 85 ? 7.734 3.992 2.982 1 97.5 85 LEU A CA 1
ATOM 684 C C . LEU A 1 85 ? 8.938 3.15 2.57 1 97.5 85 LEU A C 1
ATOM 686 O O . LEU A 1 85 ? 9.961 3.143 3.256 1 97.5 85 LEU A O 1
ATOM 690 N N . GLY A 1 86 ? 8.789 2.428 1.462 1 97.75 86 GLY A N 1
ATOM 691 C CA . GLY A 1 86 ? 9.906 1.655 0.948 1 97.75 86 GLY A CA 1
ATOM 692 C C . GLY A 1 86 ? 11.125 2.506 0.641 1 97.75 86 GLY A C 1
ATOM 693 O O . GLY A 1 86 ? 12.258 2.119 0.957 1 97.75 86 GLY A O 1
ATOM 694 N N . PHE A 1 87 ? 10.898 3.609 0.039 1 97.25 87 PHE A N 1
ATOM 695 C CA . PHE A 1 87 ? 11.992 4.531 -0.246 1 97.25 87 PHE A CA 1
ATOM 696 C C . PHE A 1 87 ? 12.656 5 1.044 1 97.25 87 PHE A C 1
ATOM 698 O O . PHE A 1 87 ? 13.883 5.09 1.122 1 97.25 87 PHE A O 1
ATOM 705 N N . LYS A 1 88 ? 11.852 5.312 2.025 1 95.81 88 LYS A N 1
ATOM 706 C CA . LYS A 1 88 ? 12.391 5.828 3.279 1 95.81 88 LYS A CA 1
ATOM 707 C C . LYS A 1 88 ? 13.164 4.75 4.031 1 95.81 88 LYS A C 1
ATOM 709 O O . LYS A 1 88 ? 14.148 5.051 4.715 1 95.81 88 LYS A O 1
ATOM 714 N N . PHE A 1 89 ? 12.734 3.547 3.891 1 96.5 89 PHE A N 1
ATOM 715 C CA . PHE A 1 89 ? 13.516 2.447 4.441 1 96.5 89 PHE A CA 1
ATOM 716 C C . PHE A 1 89 ? 14.844 2.299 3.695 1 96.5 89 PHE A C 1
ATOM 718 O O . PHE A 1 89 ? 15.891 2.145 4.316 1 96.5 89 PHE A O 1
ATOM 725 N N . ALA A 1 90 ? 14.734 2.363 2.412 1 95.5 90 ALA A N 1
ATOM 726 C CA . ALA A 1 90 ? 15.906 2.162 1.562 1 95.5 90 ALA A CA 1
ATOM 727 C C . ALA A 1 90 ? 16.969 3.229 1.826 1 95.5 90 ALA A C 1
ATOM 729 O O . ALA A 1 90 ? 18.172 2.938 1.813 1 95.5 90 ALA A O 1
ATOM 730 N N . THR A 1 91 ? 16.516 4.449 2.033 1 94.81 91 THR A N 1
ATOM 731 C CA . THR A 1 91 ? 17.438 5.551 2.25 1 94.81 91 THR A CA 1
ATOM 732 C C . THR A 1 91 ? 17.719 5.734 3.738 1 94.81 91 THR A C 1
ATOM 734 O O . THR A 1 91 ? 18.5 6.617 4.125 1 94.81 91 THR A O 1
ATOM 737 N N . GLN A 1 92 ? 17.016 5 4.559 1 95 92 GLN A N 1
ATOM 738 C CA . GLN A 1 92 ? 17.172 5.039 6.008 1 95 92 GLN A CA 1
ATOM 739 C C . GLN A 1 92 ? 16.828 6.418 6.562 1 95 92 GLN A C 1
ATOM 741 O O . GLN A 1 92 ? 17.594 6.977 7.363 1 95 92 GLN A O 1
ATOM 746 N N . GLN A 1 93 ? 15.75 6.961 6.121 1 94.62 93 GLN A N 1
ATOM 747 C CA . GLN A 1 93 ? 15.258 8.266 6.547 1 94.62 93 GLN A CA 1
ATOM 748 C C . GLN A 1 93 ? 13.828 8.172 7.078 1 94.62 93 GLN A C 1
ATOM 750 O O . GLN A 1 93 ? 12.969 8.969 6.707 1 94.62 93 GLN A O 1
ATOM 755 N N . MET A 1 94 ? 13.641 7.238 7.922 1 94.88 94 MET A N 1
ATOM 756 C CA . MET A 1 94 ? 12.289 6.953 8.398 1 94.88 94 MET A CA 1
ATOM 757 C C . MET A 1 94 ? 11.805 8.047 9.344 1 94.88 94 MET A C 1
ATOM 759 O O . MET A 1 94 ? 10.609 8.133 9.641 1 94.88 94 MET A O 1
ATOM 763 N N . ILE A 1 95 ? 12.648 8.906 9.789 1 94.5 95 ILE A N 1
ATOM 764 C CA . ILE A 1 95 ? 12.266 9.969 10.719 1 94.5 95 ILE A CA 1
ATOM 765 C C . ILE A 1 95 ? 11.273 10.914 10.047 1 94.5 95 ILE A C 1
ATOM 767 O O . ILE A 1 95 ? 10.414 11.492 10.711 1 94.5 95 ILE A O 1
ATOM 771 N N . TRP A 1 96 ? 11.32 11.039 8.766 1 93.5 96 TRP A N 1
ATOM 772 C CA . TRP A 1 96 ? 10.484 11.984 8.023 1 93.5 96 TRP A CA 1
ATOM 773 C C . TRP A 1 96 ? 9.031 11.508 7.98 1 93.5 96 TRP A C 1
ATOM 775 O O . TRP A 1 96 ? 8.141 12.25 7.562 1 93.5 96 TRP A O 1
ATOM 785 N N . ILE A 1 97 ? 8.75 10.297 8.422 1 95.19 97 ILE A N 1
ATOM 786 C CA . ILE A 1 97 ? 7.402 9.742 8.359 1 95.19 97 ILE A CA 1
ATOM 787 C C . ILE A 1 97 ? 6.48 10.523 9.289 1 95.19 97 ILE A C 1
ATOM 789 O O . ILE A 1 97 ? 5.254 10.477 9.141 1 95.19 97 ILE A O 1
ATOM 793 N N . ILE A 1 98 ? 6.996 11.211 10.234 1 95.56 98 ILE A N 1
ATOM 794 C CA . ILE A 1 98 ? 6.16 11.898 11.211 1 95.56 98 ILE A CA 1
ATOM 795 C C . ILE A 1 98 ? 5.758 13.273 10.68 1 95.56 98 ILE A C 1
ATOM 797 O O . ILE A 1 98 ? 5.039 14.016 11.352 1 95.56 98 ILE A O 1
ATOM 801 N N . ASN A 1 99 ? 6.168 13.586 9.438 1 93.69 99 ASN A N 1
ATOM 802 C CA . ASN A 1 99 ? 5.703 14.82 8.812 1 93.69 99 ASN A CA 1
ATOM 803 C C . ASN A 1 99 ? 4.184 14.844 8.68 1 93.69 99 ASN A C 1
ATOM 805 O O . ASN A 1 99 ? 3.561 13.805 8.461 1 93.69 99 ASN A O 1
ATOM 809 N N . PRO A 1 100 ? 3.602 15.992 8.789 1 93.94 100 PRO A N 1
ATOM 810 C CA . PRO A 1 100 ? 2.143 16.109 8.836 1 93.94 100 PRO A CA 1
ATOM 811 C C . PRO A 1 100 ? 1.464 15.539 7.598 1 93.94 100 PRO A C 1
ATOM 813 O O . PRO A 1 100 ? 0.365 14.984 7.688 1 93.94 100 PRO A O 1
ATOM 816 N N . CYS A 1 101 ? 2.062 15.641 6.441 1 94.56 101 CYS A N 1
ATOM 817 C CA . CYS A 1 101 ? 1.418 15.141 5.234 1 94.56 101 CYS A CA 1
ATOM 818 C C . CYS A 1 101 ? 1.257 13.625 5.293 1 94.56 101 CYS A C 1
ATOM 820 O O . CYS A 1 101 ? 0.292 13.078 4.758 1 94.56 101 CYS A O 1
ATOM 822 N N . HIS A 1 102 ? 2.201 12.984 5.918 1 96.06 102 HIS A N 1
ATOM 823 C CA . HIS A 1 102 ? 2.07 11.547 6.09 1 96.06 102 HIS A CA 1
ATOM 824 C C . HIS A 1 102 ? 0.972 11.203 7.094 1 96.06 102 HIS A C 1
ATOM 826 O O . HIS A 1 102 ? 0.248 10.219 6.918 1 96.06 102 HIS A O 1
ATOM 832 N N . LEU A 1 103 ? 0.876 12 8.109 1 95.44 103 LEU A N 1
ATOM 833 C CA . LEU A 1 103 ? -0.216 11.828 9.062 1 95.44 103 LEU A CA 1
ATOM 834 C C . LEU A 1 103 ? -1.567 11.992 8.375 1 95.44 103 LEU A C 1
ATOM 836 O O . LEU A 1 103 ? -2.486 11.195 8.602 1 95.44 103 LEU A O 1
ATOM 840 N N . VAL A 1 104 ? -1.646 12.938 7.598 1 96.75 104 VAL A N 1
ATOM 841 C CA . VAL A 1 104 ? -2.883 13.188 6.863 1 96.75 104 VAL A CA 1
ATOM 842 C C . VAL A 1 104 ? -3.158 12.023 5.906 1 96.75 104 VAL A C 1
ATOM 844 O O . VAL A 1 104 ? -4.312 11.625 5.723 1 96.75 104 VAL A O 1
ATOM 847 N N . THR A 1 105 ? -2.125 11.453 5.277 1 97.88 105 THR A N 1
ATOM 848 C CA . THR A 1 105 ? -2.27 10.289 4.406 1 97.88 105 THR A CA 1
ATOM 849 C C . THR A 1 105 ? -2.838 9.102 5.18 1 97.88 105 THR A C 1
ATOM 851 O O . THR A 1 105 ? -3.734 8.414 4.691 1 97.88 105 THR A O 1
ATOM 854 N N . ILE A 1 106 ? -2.359 8.898 6.359 1 98.12 106 ILE A N 1
ATOM 855 C CA . ILE A 1 106 ? -2.838 7.805 7.199 1 98.12 106 ILE A CA 1
ATOM 856 C C . ILE A 1 106 ? -4.309 8.023 7.551 1 98.12 106 ILE A C 1
ATOM 858 O O . ILE A 1 106 ? -5.109 7.09 7.508 1 98.12 106 ILE A O 1
ATOM 862 N N . ILE A 1 107 ? -4.645 9.25 7.859 1 97.94 107 ILE A N 1
ATOM 863 C CA . ILE A 1 107 ? -6.035 9.586 8.148 1 97.94 107 ILE A CA 1
ATOM 864 C C . ILE A 1 107 ? -6.898 9.305 6.922 1 97.94 107 ILE A C 1
ATOM 866 O O . ILE A 1 107 ? -8.008 8.773 7.043 1 97.94 107 ILE A O 1
ATOM 870 N N . GLN A 1 108 ? -6.367 9.648 5.824 1 97.94 108 GLN A N 1
ATOM 871 C CA . GLN A 1 108 ? -7.109 9.43 4.59 1 97.94 108 GLN A CA 1
ATOM 872 C C . GLN A 1 108 ? -7.324 7.938 4.328 1 97.94 108 GLN A C 1
ATOM 874 O O . GLN A 1 108 ? -8.398 7.527 3.887 1 97.94 108 GLN A O 1
ATOM 879 N N . ILE A 1 109 ? -6.34 7.164 4.527 1 98.06 109 ILE A N 1
ATOM 880 C CA . ILE A 1 109 ? -6.477 5.719 4.387 1 98.06 109 ILE A CA 1
ATOM 881 C C . ILE A 1 109 ? -7.555 5.207 5.336 1 98.06 109 ILE A C 1
ATOM 883 O O . ILE A 1 109 ? -8.383 4.375 4.953 1 98.06 109 ILE A O 1
ATOM 887 N N . TYR A 1 110 ? -7.582 5.715 6.543 1 96.69 110 TYR A N 1
ATOM 888 C CA . TYR A 1 110 ? -8.625 5.355 7.5 1 96.69 110 TYR A CA 1
ATOM 889 C C . TYR A 1 110 ? -10 5.73 6.969 1 96.69 110 TYR A C 1
ATOM 891 O O . TYR A 1 110 ? -10.938 4.93 7.039 1 96.69 110 TYR A O 1
ATOM 899 N N . LEU A 1 111 ? -10.102 6.91 6.441 1 95.56 111 LEU A N 1
ATOM 900 C CA . LEU A 1 111 ? -11.383 7.387 5.926 1 95.56 111 LEU A CA 1
ATOM 901 C C . LEU A 1 111 ? -11.859 6.512 4.773 1 95.56 111 LEU A C 1
ATOM 903 O O . LEU A 1 111 ? -13.062 6.293 4.617 1 95.56 111 LEU A O 1
ATOM 907 N N . LEU A 1 112 ? -10.961 6.051 3.98 1 94.25 112 LEU A N 1
ATOM 908 C CA . LEU A 1 112 ? -11.305 5.211 2.838 1 94.25 112 LEU A CA 1
ATOM 909 C C . LEU A 1 112 ? -11.648 3.795 3.289 1 94.25 112 LEU A C 1
ATOM 911 O O . LEU A 1 112 ? -12.461 3.119 2.658 1 94.25 112 LEU A O 1
ATOM 915 N N . ALA A 1 113 ? -11.094 3.361 4.375 1 91.94 113 ALA A N 1
ATOM 916 C CA . ALA A 1 113 ? -11.219 1.967 4.789 1 91.94 113 ALA A CA 1
ATOM 917 C C . ALA A 1 113 ? -12.359 1.791 5.793 1 91.94 113 ALA A C 1
ATOM 919 O O . ALA A 1 113 ? -12.992 0.734 5.848 1 91.94 113 ALA A O 1
ATOM 920 N N . ALA A 1 114 ? -12.656 2.771 6.566 1 89.25 114 ALA A N 1
ATOM 921 C CA . ALA A 1 114 ? -13.594 2.645 7.684 1 89.25 114 ALA A CA 1
ATOM 922 C C . ALA A 1 114 ? -15.039 2.613 7.191 1 89.25 114 ALA A C 1
ATOM 924 O O . ALA A 1 114 ? -15.383 3.287 6.219 1 89.25 114 ALA A O 1
ATOM 925 N N . PRO A 1 115 ? -15.812 1.837 7.887 1 84.69 115 PRO A N 1
ATOM 926 C CA . PRO A 1 115 ? -17.25 1.89 7.59 1 84.69 115 PRO A CA 1
ATOM 927 C C . PRO A 1 115 ? -17.891 3.215 8 1 84.69 115 PRO A C 1
ATOM 929 O O . PRO A 1 115 ? -17.375 3.902 8.891 1 84.69 115 PRO A O 1
ATOM 932 N N . PRO A 1 116 ? -18.984 3.496 7.395 1 85.25 116 PRO A N 1
ATOM 933 C CA . PRO A 1 116 ? -19.656 4.766 7.695 1 85.25 116 PRO A CA 1
ATOM 934 C C . PRO A 1 116 ? -20.078 4.879 9.156 1 85.25 116 PRO A C 1
ATOM 936 O O . PRO A 1 116 ? -20.625 3.932 9.719 1 85.25 116 PRO A O 1
ATOM 939 N N . SER A 1 117 ? -19.781 5.922 9.742 1 86.94 117 SER A N 1
ATOM 940 C CA . SER A 1 117 ? -20.141 6.227 11.125 1 86.94 117 SER A CA 1
ATOM 941 C C . SER A 1 117 ? -20.016 7.719 11.406 1 86.94 117 SER A C 1
ATOM 943 O O . SER A 1 117 ? -19.484 8.477 10.586 1 86.94 117 SER A O 1
ATOM 945 N N . LYS A 1 118 ? -20.484 8.109 12.547 1 89.38 118 LYS A N 1
ATOM 946 C CA . LYS A 1 118 ? -20.391 9.508 12.961 1 89.38 118 LYS A CA 1
ATOM 947 C C . LYS A 1 118 ? -18.938 9.93 13.18 1 89.38 118 LYS A C 1
ATOM 949 O O . LYS A 1 118 ? -18.578 11.078 12.914 1 89.38 118 LYS A O 1
ATOM 954 N N . HIS A 1 119 ? -18.172 8.992 13.648 1 91.88 119 HIS A N 1
ATOM 955 C CA . HIS A 1 119 ? -16.75 9.273 13.859 1 91.88 119 HIS A CA 1
ATOM 956 C C . HIS A 1 119 ? -16.047 9.555 12.547 1 91.88 119 HIS A C 1
ATOM 958 O O . HIS A 1 119 ? -15.172 10.43 12.477 1 91.88 119 HIS A O 1
ATOM 964 N N . VAL A 1 120 ? -16.422 8.844 11.594 1 93 120 VAL A N 1
ATOM 965 C CA . VAL A 1 120 ? -15.82 9.031 10.281 1 93 120 VAL A CA 1
ATOM 966 C C . VAL A 1 120 ? -16.156 10.43 9.758 1 93 120 VAL A C 1
ATOM 968 O O . VAL A 1 120 ? -15.305 11.109 9.195 1 93 120 VAL A O 1
ATOM 971 N N . THR A 1 121 ? -17.328 10.906 9.969 1 94.44 121 THR A N 1
ATOM 972 C CA . THR A 1 121 ? -17.734 12.234 9.539 1 94.44 121 THR A CA 1
ATOM 973 C C . THR A 1 121 ? -16.906 13.305 10.25 1 94.44 121 THR A C 1
ATOM 975 O O . THR A 1 121 ? -16.438 14.25 9.625 1 94.44 121 THR A O 1
ATOM 978 N N . GLY A 1 122 ? -16.766 13.109 11.5 1 95.88 122 GLY A N 1
ATOM 979 C CA . GLY A 1 122 ? -15.984 14.062 12.266 1 95.88 122 GLY A CA 1
ATOM 980 C C . GLY A 1 122 ? -14.539 14.141 11.812 1 95.88 122 GLY A C 1
ATOM 981 O O . GLY A 1 122 ? -14 15.227 11.617 1 95.88 122 GLY A O 1
ATOM 982 N N . ILE A 1 123 ? -13.938 12.992 11.68 1 97.12 123 ILE A N 1
ATOM 983 C CA . ILE A 1 123 ? -12.547 12.93 11.242 1 97.12 123 ILE A CA 1
ATOM 984 C C . ILE A 1 123 ? -12.422 13.508 9.836 1 97.12 123 ILE A C 1
ATOM 986 O O . ILE A 1 123 ? -11.445 14.188 9.516 1 97.12 123 ILE A O 1
ATOM 990 N N . PHE A 1 124 ? -13.391 13.266 9.039 1 96.62 124 PHE A N 1
ATOM 991 C CA . PHE A 1 124 ? -13.398 13.781 7.672 1 96.62 124 PHE A CA 1
ATOM 992 C C . PHE A 1 124 ? -13.406 15.305 7.668 1 96.62 124 PHE A C 1
ATOM 994 O O . PHE A 1 124 ? -12.648 15.93 6.926 1 96.62 124 PHE A O 1
ATOM 1001 N N . ARG A 1 125 ? -14.18 15.867 8.453 1 96.75 125 ARG A N 1
ATOM 1002 C CA . ARG A 1 125 ? -14.289 17.312 8.523 1 96.75 125 ARG A CA 1
ATOM 1003 C C . ARG A 1 125 ? -12.977 17.938 8.992 1 96.75 125 ARG A C 1
ATOM 1005 O O . ARG A 1 125 ? -12.531 18.953 8.438 1 96.75 125 ARG A O 1
ATOM 1012 N N . LEU A 1 126 ? -12.383 17.359 9.977 1 97.44 126 LEU A N 1
ATOM 1013 C CA . LEU A 1 126 ? -11.086 17.844 10.422 1 97.44 126 LEU A CA 1
ATOM 1014 C C . LEU A 1 126 ? -10.039 17.688 9.336 1 97.44 126 LEU A C 1
ATOM 1016 O O . LEU A 1 126 ? -9.258 18.609 9.078 1 97.44 126 LEU A O 1
ATOM 1020 N N . HIS A 1 127 ? -10.062 16.609 8.727 1 97.62 127 HIS A N 1
ATOM 1021 C CA . HIS A 1 127 ? -9.109 16.219 7.688 1 97.62 127 HIS A CA 1
ATOM 1022 C C . HIS A 1 127 ? -9.141 17.219 6.523 1 97.62 127 HIS A C 1
ATOM 1024 O O . HIS A 1 127 ? -8.094 17.547 5.957 1 97.62 127 HIS A O 1
ATOM 1030 N N . ILE A 1 128 ? -10.227 17.672 6.184 1 96.5 128 ILE A N 1
ATOM 1031 C CA . ILE A 1 128 ? -10.375 18.594 5.055 1 96.5 128 ILE A CA 1
ATOM 1032 C C . ILE A 1 128 ? -9.555 19.859 5.305 1 96.5 128 ILE A C 1
ATOM 1034 O O . ILE A 1 128 ? -8.992 20.438 4.371 1 96.5 128 ILE A O 1
ATOM 1038 N N . HIS A 1 129 ? -9.398 20.172 6.5 1 97.12 129 HIS A N 1
ATOM 1039 C CA . HIS A 1 129 ? -8.695 21.406 6.84 1 97.12 129 HIS A CA 1
ATOM 1040 C C . HIS A 1 129 ? -7.219 21.141 7.117 1 97.12 129 HIS A C 1
ATOM 1042 O O . HIS A 1 129 ? -6.469 22.062 7.445 1 97.12 129 HIS A O 1
ATOM 1048 N N . MET A 1 130 ? -6.824 19.969 6.965 1 96.75 130 MET A N 1
ATOM 1049 C CA . MET A 1 130 ? -5.422 19.625 7.164 1 96.75 130 MET A CA 1
ATOM 1050 C C . MET A 1 130 ? -4.719 19.406 5.832 1 96.75 130 MET A C 1
ATOM 1052 O O . MET A 1 130 ? -3.576 18.938 5.797 1 96.75 130 MET A O 1
ATOM 1056 N N . LEU A 1 131 ? -5.328 19.797 4.781 1 96.06 131 LEU A N 1
ATOM 1057 C CA . LEU A 1 131 ? -4.848 19.422 3.453 1 96.06 131 LEU A CA 1
ATOM 1058 C C . LEU A 1 131 ? -3.973 20.531 2.871 1 96.06 131 LEU A C 1
ATOM 1060 O O . LEU A 1 131 ? -3.473 20.406 1.75 1 96.06 131 LEU A O 1
ATOM 1064 N N . THR A 1 132 ? -3.746 21.578 3.559 1 92.75 132 THR A N 1
ATOM 1065 C CA . THR A 1 132 ? -3.023 22.719 3.02 1 92.75 132 THR A CA 1
ATOM 1066 C C . THR A 1 132 ? -1.599 22.328 2.637 1 92.75 132 THR A C 1
ATOM 1068 O O . THR A 1 132 ? -0.996 22.953 1.755 1 92.75 132 THR A O 1
ATOM 1071 N N . GLY A 1 133 ? -1.091 21.375 3.256 1 90.81 133 GLY A N 1
ATOM 1072 C CA . GLY A 1 133 ? 0.26 20.922 2.949 1 90.81 133 GLY A CA 1
ATOM 1073 C C . GLY A 1 133 ? 0.401 20.375 1.542 1 90.81 133 GLY A C 1
ATOM 1074 O O . GLY A 1 133 ? 1.471 20.469 0.937 1 90.81 133 GLY A O 1
AT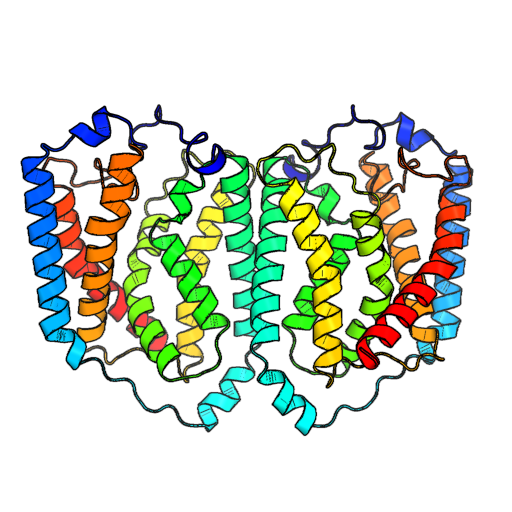OM 1075 N N . ALA A 1 134 ? -0.659 19.797 1.019 1 93.81 134 ALA A N 1
ATOM 1076 C CA . ALA A 1 134 ? -0.602 19.125 -0.281 1 93.81 134 ALA A CA 1
ATOM 1077 C C . ALA A 1 134 ? -0.395 20.141 -1.405 1 93.81 134 ALA A C 1
ATOM 1079 O O . ALA A 1 134 ? 0.546 20.016 -2.193 1 93.81 134 ALA A O 1
ATOM 1080 N N . PRO A 1 135 ? -1.2 21.203 -1.432 1 93.25 135 PRO A N 1
ATOM 1081 C CA . PRO A 1 135 ? -0.941 22.203 -2.467 1 93.25 135 PRO A CA 1
ATOM 1082 C C . PRO A 1 135 ? 0.413 22.891 -2.297 1 93.25 135 PRO A C 1
ATOM 1084 O O . PRO A 1 135 ? 1.079 23.203 -3.287 1 93.25 135 PRO A O 1
ATOM 1087 N N . MET A 1 136 ? 0.795 23.125 -1.104 1 88.12 136 MET A N 1
ATOM 1088 C CA . MET A 1 136 ? 2.1 23.734 -0.871 1 88.12 136 MET A CA 1
ATOM 1089 C C . MET A 1 136 ? 3.221 22.859 -1.402 1 88.12 136 MET A C 1
ATOM 1091 O O . MET A 1 136 ? 4.188 23.344 -1.985 1 88.12 136 MET A O 1
ATOM 1095 N N . ALA A 1 137 ? 3.08 21.609 -1.181 1 89.56 137 ALA A N 1
ATOM 1096 C CA . ALA A 1 137 ? 4.082 20.672 -1.664 1 89.56 137 ALA A CA 1
ATOM 1097 C C . ALA A 1 137 ? 4.105 20.625 -3.189 1 89.56 137 ALA A C 1
ATOM 1099 O O . ALA A 1 137 ? 5.168 20.453 -3.795 1 89.56 137 ALA A O 1
ATOM 1100 N N . LEU A 1 138 ? 2.99 20.766 -3.809 1 92.38 138 LEU A N 1
ATOM 1101 C CA . LEU A 1 138 ? 2.896 20.703 -5.262 1 92.38 138 LEU A CA 1
ATOM 1102 C C . LEU A 1 138 ? 3.406 21.984 -5.898 1 92.38 138 LEU A C 1
ATOM 1104 O O . LEU A 1 138 ? 4.023 21.953 -6.965 1 92.38 138 LEU A O 1
ATOM 1108 N N . PHE A 1 139 ? 3.207 23.109 -5.223 1 89.38 139 PHE A N 1
ATOM 1109 C CA . PHE A 1 139 ? 3.613 24.391 -5.762 1 89.38 139 PHE A CA 1
ATOM 1110 C C . PHE A 1 139 ? 5.078 24.672 -5.445 1 89.38 139 PHE A C 1
ATOM 1112 O O . PHE A 1 139 ? 5.781 25.297 -6.246 1 89.38 139 PHE A O 1
ATOM 1119 N N . PHE A 1 140 ? 5.512 24.188 -4.297 1 84.31 140 PHE A N 1
ATOM 1120 C CA . PHE A 1 140 ? 6.891 24.375 -3.863 1 84.31 140 PHE A CA 1
ATOM 1121 C C . PHE A 1 140 ? 7.539 23.047 -3.525 1 84.31 140 PHE A C 1
ATOM 1123 O O . PHE A 1 140 ? 7.895 22.797 -2.371 1 84.31 140 PHE A O 1
ATOM 1130 N N . PRO A 1 141 ? 7.738 22.266 -4.562 1 85.5 141 PRO A N 1
ATOM 1131 C CA . PRO A 1 141 ? 8.25 20.906 -4.309 1 85.5 141 PRO A CA 1
ATOM 1132 C C . PRO A 1 141 ? 9.688 20.906 -3.791 1 85.5 141 PRO A C 1
ATOM 1134 O O . PRO A 1 141 ? 10.508 21.703 -4.242 1 85.5 141 PRO A O 1
ATOM 1137 N N . VAL A 1 142 ? 9.859 20.188 -2.781 1 80.12 142 VAL A N 1
ATOM 1138 C CA . VAL A 1 142 ? 11.203 19.953 -2.258 1 80.12 142 VAL A CA 1
ATOM 1139 C C . VAL A 1 142 ? 11.625 18.516 -2.561 1 80.12 142 VAL A C 1
ATOM 1141 O O . VAL A 1 142 ? 11.398 17.609 -1.758 1 80.12 142 VAL A O 1
ATOM 1144 N N . THR A 1 143 ? 12.258 18.219 -3.691 1 84.19 143 THR A N 1
ATOM 1145 C CA . THR A 1 143 ? 12.586 16.875 -4.117 1 84.19 143 THR A CA 1
ATOM 1146 C C . THR A 1 143 ? 14.094 16.703 -4.27 1 84.19 143 THR A C 1
ATOM 1148 O O . THR A 1 143 ? 14.562 15.734 -4.875 1 84.19 143 THR A O 1
ATOM 1151 N N . ASN A 1 144 ? 14.82 17.625 -3.658 1 81.81 144 ASN A N 1
ATOM 1152 C CA . ASN A 1 144 ? 16.266 17.625 -3.824 1 81.81 144 ASN A CA 1
ATOM 1153 C C . ASN A 1 144 ? 16.906 16.391 -3.18 1 81.81 144 ASN A C 1
ATOM 1155 O O . ASN A 1 144 ? 18.016 15.984 -3.561 1 81.81 144 ASN A O 1
ATOM 1159 N N . THR A 1 145 ? 16.266 15.797 -2.254 1 81.56 145 THR A N 1
ATOM 1160 C CA . THR A 1 145 ? 16.828 14.641 -1.573 1 81.56 145 THR A CA 1
ATOM 1161 C C . THR A 1 145 ? 16.281 13.344 -2.166 1 81.56 145 THR A C 1
ATOM 1163 O O . THR A 1 145 ? 16.625 12.25 -1.724 1 81.56 145 THR A O 1
ATOM 1166 N N . ARG A 1 146 ? 15.375 13.469 -3.057 1 87.75 146 ARG A N 1
ATOM 1167 C CA . ARG A 1 146 ? 14.758 12.297 -3.672 1 87.75 146 ARG A CA 1
ATOM 1168 C C . ARG A 1 146 ? 15.516 11.875 -4.93 1 87.75 146 ARG A C 1
ATOM 1170 O O . ARG A 1 146 ? 15.195 12.328 -6.031 1 87.75 146 ARG A O 1
ATOM 1177 N N . LEU A 1 147 ? 16.422 10.953 -4.773 1 89.81 147 LEU A N 1
ATOM 1178 C CA . LEU A 1 147 ? 17.359 10.641 -5.844 1 89.81 147 LEU A CA 1
ATOM 1179 C C . LEU A 1 147 ? 17.109 9.25 -6.402 1 89.81 147 LEU A C 1
ATOM 1181 O O . LEU A 1 147 ? 17.609 8.898 -7.469 1 89.81 147 LEU A O 1
ATOM 1185 N N . LEU A 1 148 ? 16.328 8.477 -5.703 1 92.88 148 LEU A N 1
ATOM 1186 C CA . LEU A 1 148 ? 16.062 7.125 -6.176 1 92.88 148 LEU A CA 1
ATOM 1187 C C . LEU A 1 148 ? 15.102 7.152 -7.367 1 92.88 148 LEU A C 1
ATOM 1189 O O . LEU A 1 148 ? 14.359 8.117 -7.547 1 92.88 148 LEU A O 1
ATOM 1193 N N . ALA A 1 149 ? 15.18 6.07 -8.117 1 92.31 149 ALA A N 1
ATOM 1194 C CA . ALA A 1 149 ? 14.305 5.957 -9.289 1 92.31 149 ALA A CA 1
ATOM 1195 C C . ALA A 1 149 ? 12.836 5.984 -8.883 1 92.31 149 ALA A C 1
ATOM 1197 O O . ALA A 1 149 ? 12.406 5.203 -8.031 1 92.31 149 ALA A O 1
ATOM 1198 N N . PHE A 1 150 ? 12.094 6.949 -9.438 1 94.25 150 PHE A N 1
ATOM 1199 C CA . PHE A 1 150 ? 10.648 7.062 -9.273 1 94.25 150 PHE A CA 1
ATOM 1200 C C . PHE A 1 150 ? 10.305 7.641 -7.906 1 94.25 150 PHE A C 1
ATOM 1202 O O . PHE A 1 150 ? 9.148 7.598 -7.484 1 94.25 150 PHE A O 1
ATOM 1209 N N . GLU A 1 151 ? 11.258 8.055 -7.223 1 95.25 151 GLU A N 1
ATOM 1210 C CA . GLU A 1 151 ? 11.016 8.633 -5.902 1 95.25 151 GLU A CA 1
ATOM 1211 C C . GLU A 1 151 ? 10.32 9.984 -6.004 1 95.25 151 GLU A C 1
ATOM 1213 O O . GLU A 1 151 ? 9.344 10.242 -5.293 1 95.25 151 GLU A O 1
ATOM 1218 N N . ALA A 1 152 ? 10.789 10.828 -6.867 1 94.69 152 ALA A N 1
ATOM 1219 C CA . ALA A 1 152 ? 10.164 12.133 -7.074 1 94.69 152 ALA A CA 1
ATOM 1220 C C . ALA A 1 152 ? 8.758 11.984 -7.637 1 94.69 152 ALA A C 1
ATOM 1222 O O . ALA A 1 152 ? 7.844 12.727 -7.254 1 94.69 152 ALA A O 1
ATOM 1223 N N . GLU A 1 153 ? 8.602 11.039 -8.562 1 95.62 153 GLU A N 1
ATOM 1224 C CA . GLU A 1 153 ? 7.285 10.781 -9.133 1 95.62 153 GLU A CA 1
ATOM 1225 C C . GLU A 1 153 ? 6.289 10.375 -8.047 1 95.62 153 GLU A C 1
ATOM 1227 O O . GLU A 1 153 ? 5.133 10.805 -8.062 1 95.62 153 GLU A O 1
ATOM 1232 N N . THR A 1 154 ? 6.734 9.539 -7.156 1 96.56 154 THR A N 1
ATOM 1233 C CA . THR A 1 154 ? 5.875 9.102 -6.062 1 96.56 154 THR A CA 1
ATOM 1234 C C . THR A 1 154 ? 5.453 10.281 -5.195 1 96.56 154 THR A C 1
ATOM 1236 O O . THR A 1 154 ? 4.324 10.328 -4.703 1 96.56 154 THR A O 1
ATOM 1239 N N . TYR A 1 155 ? 6.383 11.242 -4.988 1 95.88 155 TYR A N 1
ATOM 1240 C CA . TYR A 1 155 ? 6.098 12.477 -4.266 1 95.88 155 TYR A CA 1
ATOM 1241 C C . TYR A 1 155 ? 4.922 13.219 -4.895 1 95.88 155 TYR A C 1
ATOM 1243 O O . TYR A 1 155 ? 3.955 13.555 -4.211 1 95.88 155 TYR A O 1
ATOM 1251 N N . PHE A 1 156 ? 4.91 13.359 -6.133 1 97 156 PHE A N 1
ATOM 1252 C CA . PHE A 1 156 ? 3.871 14.102 -6.828 1 97 156 PHE A CA 1
ATOM 1253 C C . PHE A 1 156 ? 2.568 13.312 -6.859 1 97 156 PHE A C 1
ATOM 1255 O O . PHE A 1 156 ? 1.486 13.883 -6.695 1 97 156 PHE A O 1
ATOM 1262 N N . ILE A 1 157 ? 2.688 12.039 -7.074 1 97.75 157 ILE A N 1
ATOM 1263 C CA . ILE A 1 157 ? 1.499 11.188 -7.121 1 97.75 157 ILE A CA 1
ATOM 1264 C C . ILE A 1 157 ? 0.779 11.234 -5.777 1 97.75 157 ILE A C 1
ATOM 1266 O O . ILE A 1 157 ? -0.437 11.43 -5.723 1 97.75 157 ILE A O 1
ATOM 1270 N N . LYS A 1 158 ? 1.539 11.062 -4.746 1 97.88 158 LYS A N 1
ATOM 1271 C CA . LYS A 1 158 ? 0.949 11.016 -3.412 1 97.88 158 LYS A CA 1
ATOM 1272 C C . LYS A 1 158 ? 0.241 12.32 -3.076 1 97.88 158 LYS A C 1
ATOM 1274 O O . LYS A 1 158 ? -0.892 12.312 -2.59 1 97.88 158 LYS A O 1
ATOM 1279 N N . HIS A 1 159 ? 0.888 13.5 -3.354 1 97.56 159 HIS A N 1
ATOM 1280 C CA . HIS A 1 159 ? 0.301 14.789 -3.01 1 97.56 159 HIS A CA 1
ATOM 1281 C C . HIS A 1 159 ? -0.887 15.109 -3.91 1 97.56 159 HIS A C 1
ATOM 1283 O O . HIS A 1 159 ? -1.843 15.758 -3.477 1 97.56 159 HIS A O 1
ATOM 1289 N N . THR A 1 160 ? -0.885 14.625 -5.066 1 97.94 160 THR A N 1
ATOM 1290 C CA . THR A 1 160 ? -2.041 14.781 -5.945 1 97.94 160 THR A CA 1
ATOM 1291 C C . THR A 1 160 ? -3.217 13.953 -5.438 1 97.94 160 THR A C 1
ATOM 1293 O O . THR A 1 160 ? -4.348 14.438 -5.391 1 97.94 160 THR A O 1
ATOM 1296 N N . LEU A 1 161 ? -2.936 12.734 -5.078 1 98.12 161 LEU A N 1
ATOM 1297 C CA . LEU A 1 161 ? -3.973 11.859 -4.535 1 98.12 161 LEU A CA 1
ATOM 1298 C C . LEU A 1 161 ? -4.598 12.477 -3.285 1 98.12 161 LEU A C 1
ATOM 1300 O O . LEU A 1 161 ? -5.801 12.344 -3.059 1 98.12 161 LEU A O 1
ATOM 1304 N N . MET A 1 162 ? -3.754 13.156 -2.492 1 97.94 162 MET A N 1
ATOM 1305 C CA . MET A 1 162 ? -4.234 13.773 -1.26 1 97.94 162 MET A CA 1
ATOM 1306 C C . MET A 1 162 ? -5.312 14.812 -1.555 1 97.94 162 MET A C 1
ATOM 1308 O O . MET A 1 162 ? -6.164 15.086 -0.706 1 97.94 162 MET A O 1
ATOM 1312 N N . LEU A 1 163 ? -5.309 15.336 -2.711 1 97.19 163 LEU A N 1
ATOM 1313 C CA . LEU A 1 163 ? -6.309 16.328 -3.076 1 97.19 163 LEU A CA 1
ATOM 1314 C C . LEU A 1 163 ? -7.488 15.688 -3.797 1 97.19 163 LEU A C 1
ATOM 1316 O O . LEU A 1 163 ? -8.633 16.094 -3.615 1 97.19 163 LEU A O 1
ATOM 1320 N N . ILE A 1 164 ? -7.27 14.641 -4.531 1 96.88 164 ILE A N 1
ATOM 1321 C CA . ILE A 1 164 ? -8.297 13.992 -5.34 1 96.88 164 ILE A CA 1
ATOM 1322 C C . ILE A 1 164 ? -9.234 13.195 -4.434 1 96.88 164 ILE A C 1
ATOM 1324 O O . ILE A 1 164 ? -10.453 13.211 -4.629 1 96.88 164 ILE A O 1
ATOM 1328 N N . ILE A 1 165 ? -8.711 12.547 -3.471 1 96.75 165 ILE A N 1
ATOM 1329 C CA . ILE A 1 165 ? -9.453 11.586 -2.66 1 96.75 165 ILE A CA 1
ATOM 1330 C C . ILE A 1 165 ? -10.555 12.297 -1.89 1 96.75 165 ILE A C 1
ATOM 1332 O O . ILE A 1 165 ? -11.727 11.922 -1.975 1 96.75 165 ILE A O 1
ATOM 1336 N N . PRO A 1 166 ? -10.234 13.375 -1.151 1 96 166 PRO A N 1
ATOM 1337 C CA . PRO A 1 166 ? -11.336 14.023 -0.433 1 96 166 PRO A CA 1
ATOM 1338 C C . PRO A 1 166 ? -12.352 14.68 -1.37 1 96 166 PRO A C 1
ATOM 1340 O O . PRO A 1 166 ? -13.539 14.75 -1.044 1 96 166 PRO A O 1
ATOM 1343 N N . PHE A 1 167 ? -11.898 15.094 -2.486 1 95.19 167 PHE A N 1
ATOM 1344 C CA . PHE A 1 167 ? -12.828 15.617 -3.484 1 95.19 167 PHE A CA 1
ATOM 1345 C C . PHE A 1 167 ? -13.836 14.547 -3.896 1 95.19 167 PHE A C 1
ATOM 1347 O O . PHE A 1 167 ? -15.039 14.797 -3.924 1 95.19 167 PHE A O 1
ATOM 1354 N N . TYR A 1 168 ? -13.375 13.398 -4.23 1 93.25 168 TYR A N 1
ATOM 1355 C CA . TYR A 1 168 ? -14.219 12.273 -4.613 1 93.25 168 TYR A CA 1
ATOM 1356 C C . TYR A 1 168 ? -15.156 11.883 -3.473 1 93.25 168 TYR A C 1
ATOM 1358 O O . TYR A 1 168 ? -16.344 11.641 -3.693 1 93.25 168 TYR A O 1
ATOM 1366 N N . LEU A 1 169 ? -14.609 11.812 -2.277 1 92.5 169 LEU A N 1
ATOM 1367 C CA . LEU A 1 169 ? -15.406 11.422 -1.121 1 92.5 169 LEU A CA 1
ATOM 1368 C C . LEU A 1 169 ? -16.547 12.406 -0.887 1 92.5 169 LEU A C 1
ATOM 1370 O O . LEU A 1 169 ? -17.672 12.008 -0.593 1 92.5 169 LEU A O 1
ATOM 1374 N N . MET A 1 170 ? -16.25 13.625 -1.036 1 91.88 170 MET A N 1
ATOM 1375 C CA . MET A 1 170 ? -17.281 14.641 -0.862 1 91.88 170 MET A CA 1
ATOM 1376 C C . MET A 1 170 ? -18.375 14.484 -1.91 1 91.88 170 MET A C 1
ATOM 1378 O O . MET A 1 170 ? -19.562 14.695 -1.617 1 91.88 170 MET A O 1
ATOM 1382 N N . ARG A 1 171 ? -17.984 14.125 -3.059 1 87.81 171 ARG A N 1
ATOM 1383 C CA . ARG A 1 171 ? -18.953 13.945 -4.141 1 87.81 171 ARG A CA 1
ATOM 1384 C C . ARG A 1 171 ? -19.828 12.711 -3.91 1 87.81 171 ARG A C 1
ATOM 1386 O O . ARG A 1 171 ? -20.953 12.648 -4.379 1 87.81 171 ARG A O 1
ATOM 1393 N N . MET A 1 172 ? -19.266 11.805 -3.258 1 85.25 172 MET A N 1
ATOM 1394 C CA . MET A 1 172 ? -20.016 10.602 -2.926 1 85.25 172 MET A CA 1
ATOM 1395 C C . MET A 1 172 ? -21.094 10.898 -1.899 1 85.25 172 MET A C 1
ATOM 1397 O O . MET A 1 172 ? -22.094 10.172 -1.805 1 85.25 172 MET A O 1
ATOM 1401 N N . LYS A 1 173 ? -20.891 11.93 -1.122 1 85 173 LYS A N 1
ATOM 1402 C CA . LYS A 1 173 ? -21.812 12.344 -0.073 1 85 173 LYS A CA 1
ATOM 1403 C C . LYS A 1 173 ? -21.875 11.312 1.049 1 85 173 LYS A C 1
ATOM 1405 O O . LYS A 1 173 ? -20.844 10.82 1.499 1 85 173 LYS A O 1
ATOM 1410 N N . GLY A 1 174 ? -23.031 11.109 1.745 1 86.12 174 GLY A N 1
ATOM 1411 C CA . GLY A 1 174 ? -23.094 10.211 2.887 1 86.12 174 GLY A CA 1
ATOM 1412 C C . GLY A 1 174 ? -22.453 10.797 4.137 1 86.12 174 GLY A C 1
ATOM 1413 O O . GLY A 1 174 ? -22.812 11.898 4.562 1 86.12 174 GLY A O 1
ATOM 1414 N N . VAL A 1 175 ? -21.438 10.023 4.555 1 89.69 175 VAL A N 1
ATOM 1415 C CA . VAL A 1 175 ? -20.828 10.5 5.793 1 89.69 175 VAL A CA 1
ATOM 1416 C C . VAL A 1 175 ? -19.75 11.531 5.477 1 89.69 175 VAL A C 1
ATOM 1418 O O . VAL A 1 175 ? -19.219 12.18 6.383 1 89.69 175 VAL A O 1
ATOM 1421 N N . TYR A 1 176 ? -19.453 11.695 4.258 1 91.38 176 TYR A N 1
ATOM 1422 C CA . TYR A 1 176 ? -18.406 12.625 3.836 1 91.38 176 TYR A CA 1
ATOM 1423 C C . TYR A 1 176 ? -19 13.977 3.461 1 91.38 176 TYR A C 1
ATOM 1425 O O . TYR A 1 176 ? -18.906 14.406 2.311 1 91.38 176 TYR A O 1
ATOM 1433 N N . ILE A 1 177 ? -19.562 14.586 4.434 1 90.62 177 ILE A N 1
ATOM 1434 C CA . ILE A 1 177 ? -20.203 15.891 4.273 1 90.62 177 ILE A CA 1
ATOM 1435 C C . ILE A 1 177 ? -19.422 16.953 5.043 1 90.62 177 ILE A C 1
ATOM 1437 O O . ILE A 1 177 ? -19.203 16.828 6.25 1 90.62 177 ILE A O 1
ATOM 1441 N N . PRO A 1 178 ? -18.953 17.906 4.312 1 91.88 178 PRO A N 1
ATOM 1442 C CA . PRO A 1 178 ? -18.266 19 5.004 1 91.88 178 PRO A CA 1
ATOM 1443 C C . PRO A 1 178 ? -19.203 19.859 5.848 1 91.88 178 PRO A C 1
ATOM 1445 O O . PRO A 1 178 ? -20.422 19.797 5.676 1 91.88 178 PRO A O 1
ATOM 1448 N N . GLU A 1 179 ? -18.672 20.547 6.785 1 91.25 179 GLU A N 1
ATOM 1449 C CA . GLU A 1 179 ? -19.469 21.469 7.582 1 91.25 179 GLU A CA 1
ATOM 1450 C C . GLU A 1 179 ? -19.969 22.641 6.734 1 91.25 179 GLU A C 1
ATOM 1452 O O . GLU A 1 179 ? -19.531 22.812 5.598 1 91.25 179 GLU A O 1
ATOM 1457 N N . GLN A 1 180 ? -20.922 23.328 7.363 1 91.56 180 GLN A N 1
ATOM 1458 C CA . GLN A 1 180 ? -21.422 24.516 6.676 1 91.56 180 GLN A CA 1
ATOM 1459 C C . GLN A 1 180 ? -20.297 25.516 6.43 1 91.56 180 GLN A C 1
ATOM 1461 O O . GLN A 1 180 ? -19.391 25.672 7.262 1 91.56 180 GLN A O 1
ATOM 1466 N N . LEU A 1 181 ? -20.359 26.234 5.34 1 91.75 181 LEU A N 1
ATOM 1467 C CA . LEU A 1 181 ? -19.297 27.156 4.938 1 91.75 181 LEU A CA 1
ATOM 1468 C C . LEU A 1 181 ? -19.109 28.266 5.969 1 91.75 181 LEU A C 1
ATOM 1470 O O . LEU A 1 181 ? -18 28.766 6.152 1 91.75 181 LEU A O 1
ATOM 1474 N N . GLY A 1 182 ? -20.188 28.531 6.691 1 92.44 182 GLY A N 1
ATOM 1475 C CA . GLY A 1 182 ? -20.109 29.594 7.676 1 92.44 182 GLY A CA 1
ATOM 1476 C C . GLY A 1 182 ? -19.625 29.125 9.031 1 92.44 182 GLY A C 1
ATOM 1477 O O . GLY A 1 182 ? -19.344 29.938 9.914 1 92.44 182 GLY A O 1
ATOM 1478 N N . ASP A 1 183 ? -19.5 27.891 9.18 1 94.31 183 ASP A N 1
ATOM 1479 C CA . ASP A 1 183 ? -19.031 27.328 10.445 1 94.31 183 ASP A CA 1
ATOM 1480 C C . ASP A 1 183 ? -17.5 27.156 10.43 1 94.31 183 ASP A C 1
ATOM 1482 O O . ASP A 1 183 ? -16.984 26.25 9.758 1 94.31 183 ASP A O 1
ATOM 1486 N N . PHE A 1 184 ? -16.844 27.891 11.219 1 96.19 184 PHE A N 1
ATOM 1487 C CA . PHE A 1 184 ? -15.383 27.859 11.219 1 96.19 184 PHE A CA 1
ATOM 1488 C C . PHE A 1 184 ? -14.859 27.062 12.406 1 96.19 184 PHE A C 1
ATOM 1490 O O . PHE A 1 184 ? -13.656 27.016 12.656 1 96.19 184 PHE A O 1
ATOM 1497 N N . SER A 1 185 ? -15.688 26.406 13.117 1 97.69 185 SER A N 1
ATOM 1498 C CA . SER A 1 185 ? -15.289 25.656 14.312 1 97.69 185 SER A CA 1
ATOM 1499 C C . SER A 1 185 ? -14.367 24.5 13.953 1 97.69 185 SER A C 1
ATOM 1501 O O . SER A 1 185 ? -13.336 24.297 14.602 1 97.69 185 SER A O 1
ATOM 1503 N N . TRP A 1 186 ? -14.664 23.812 12.938 1 97.56 186 TRP A N 1
ATOM 1504 C CA . TRP A 1 186 ? -13.867 22.656 12.531 1 97.56 186 TRP A CA 1
ATOM 1505 C C . TRP A 1 186 ? -12.484 23.109 12.055 1 97.56 186 TRP A C 1
ATOM 1507 O O . TRP A 1 186 ? -11.477 22.469 12.391 1 97.56 186 TRP A O 1
ATOM 1517 N N . SER A 1 187 ? -12.43 24.141 11.258 1 97.56 187 SER A N 1
ATOM 1518 C CA . SER A 1 187 ? -11.156 24.625 10.75 1 97.56 187 SER A CA 1
ATOM 1519 C C . SER A 1 187 ? -10.266 25.125 11.875 1 97.56 187 SER A C 1
ATOM 1521 O O . SER A 1 187 ? -9.055 24.906 11.867 1 97.56 187 SER A O 1
ATOM 1523 N N . MET A 1 188 ? -10.898 25.781 12.859 1 98.31 188 MET A N 1
ATOM 1524 C CA . MET A 1 188 ? -10.125 26.312 13.977 1 98.31 188 MET A CA 1
ATOM 1525 C C . MET A 1 188 ? -9.578 25.188 14.852 1 98.31 188 MET A C 1
ATOM 1527 O O . MET A 1 188 ? -8.445 25.25 15.312 1 98.31 188 MET A O 1
ATOM 1531 N N . VAL A 1 189 ? -10.344 24.25 15.031 1 98.38 189 VAL A N 1
ATOM 1532 C CA . VAL A 1 189 ? -9.891 23.109 15.828 1 98.38 189 VAL A CA 1
ATOM 1533 C C . VAL A 1 189 ? -8.812 22.344 15.07 1 98.38 189 VAL A C 1
ATOM 1535 O O . VAL A 1 189 ? -7.816 21.922 15.656 1 98.38 189 VAL A O 1
ATOM 1538 N N . ALA A 1 190 ? -8.992 22.156 13.766 1 98 190 ALA A N 1
ATOM 1539 C CA . ALA A 1 190 ? -7.961 21.516 12.953 1 98 190 ALA A CA 1
ATOM 1540 C C . ALA A 1 190 ? -6.648 22.281 13.023 1 98 190 ALA A C 1
ATOM 1542 O O . ALA A 1 190 ? -5.578 21.688 13.164 1 98 190 ALA A O 1
ATOM 1543 N N . PHE A 1 191 ? -6.77 23.578 12.891 1 98.06 191 PHE A N 1
ATOM 1544 C CA . PHE A 1 191 ? -5.605 24.453 13.016 1 98.06 191 PHE A CA 1
ATOM 1545 C C . PHE A 1 191 ? -4.93 24.266 14.375 1 98.06 191 PHE A C 1
ATOM 1547 O O . PHE A 1 191 ? -3.707 24.125 14.445 1 98.06 191 PHE A O 1
ATOM 1554 N N . ALA A 1 192 ? -5.723 24.219 15.398 1 98.56 192 ALA A N 1
ATOM 1555 C CA . ALA A 1 192 ? -5.195 24.047 16.75 1 98.56 192 ALA A CA 1
ATOM 1556 C C . ALA A 1 192 ? -4.469 22.719 16.875 1 98.56 192 ALA A C 1
ATOM 1558 O O . ALA A 1 192 ? -3.395 22.641 17.484 1 98.56 192 ALA A O 1
ATOM 1559 N N . TYR A 1 193 ? -5.02 21.703 16.312 1 98.06 193 TYR A N 1
ATOM 1560 C CA . TYR A 1 193 ? -4.387 20.375 16.359 1 98.06 193 TYR A CA 1
ATOM 1561 C C . TYR A 1 193 ? -3.062 20.391 15.602 1 98.06 193 TYR A C 1
ATOM 1563 O O . TYR A 1 193 ? -2.086 19.781 16.047 1 98.06 193 TYR A O 1
ATOM 1571 N N . LEU A 1 194 ? -3.021 21.047 14.5 1 97.5 194 LEU A N 1
ATOM 1572 C CA . LEU A 1 194 ? -1.797 21.109 13.711 1 97.5 194 LEU A CA 1
ATOM 1573 C C . LEU A 1 194 ? -0.713 21.891 14.453 1 97.5 194 LEU A C 1
ATOM 1575 O O . LEU A 1 194 ? 0.453 21.484 14.453 1 97.5 194 LEU A O 1
ATOM 1579 N N . ILE A 1 195 ? -1.146 22.969 15.055 1 97.5 195 ILE A N 1
ATOM 1580 C CA . ILE A 1 195 ? -0.204 23.734 15.844 1 97.5 195 ILE A CA 1
ATOM 1581 C C . ILE A 1 195 ? 0.358 22.875 16.969 1 97.5 195 ILE A C 1
ATOM 1583 O O . ILE A 1 195 ? 1.568 22.875 17.219 1 97.5 195 ILE A O 1
ATOM 1587 N N . ALA A 1 196 ? -0.506 22.234 17.656 1 97.81 196 ALA A N 1
ATOM 1588 C CA . ALA A 1 196 ? -0.07 21.375 18.75 1 97.81 196 ALA A CA 1
ATOM 1589 C C . ALA A 1 196 ? 0.88 20.281 18.25 1 97.81 196 ALA A C 1
ATOM 1591 O O . ALA A 1 196 ? 1.871 19.969 18.906 1 97.81 196 ALA A O 1
ATOM 1592 N N . TYR A 1 197 ? 0.598 19.75 17.125 1 97.69 197 TYR A N 1
ATOM 1593 C CA . TYR A 1 197 ? 1.438 18.703 16.547 1 97.69 197 TYR A CA 1
ATOM 1594 C C . TYR A 1 197 ? 2.822 19.234 16.203 1 97.69 197 TYR A C 1
ATOM 1596 O O . TYR A 1 197 ? 3.828 18.562 16.422 1 97.69 197 TYR A O 1
ATOM 1604 N N . HIS A 1 198 ? 2.902 20.438 15.664 1 97.5 198 HIS A N 1
ATOM 1605 C CA . HIS A 1 198 ? 4.172 21.031 15.266 1 97.5 198 HIS A CA 1
ATOM 1606 C C . HIS A 1 198 ? 5.012 21.406 16.484 1 97.5 198 HIS A C 1
ATOM 1608 O O . HIS A 1 198 ? 6.195 21.078 16.547 1 97.5 198 HIS A O 1
ATOM 1614 N N . PHE A 1 199 ? 4.395 21.984 17.484 1 98 199 PHE A N 1
ATOM 1615 C CA . PHE A 1 199 ? 5.156 22.625 18.547 1 98 199 PHE A CA 1
ATOM 1616 C C . PHE A 1 199 ? 5.371 21.672 19.719 1 98 199 PHE A C 1
ATOM 1618 O O . PHE A 1 199 ? 6.148 21.953 20.625 1 98 199 PHE A O 1
ATOM 1625 N N . LEU A 1 200 ? 4.766 20.547 19.656 1 96.75 200 LEU A N 1
ATOM 1626 C CA . LEU A 1 200 ? 5.004 19.562 20.688 1 96.75 200 LEU A CA 1
ATOM 1627 C C . LEU A 1 200 ? 5.781 18.359 20.141 1 96.75 200 LEU A C 1
ATOM 1629 O O . LEU A 1 200 ? 7.008 18.406 20.062 1 96.75 200 LEU A O 1
ATOM 1633 N N . PRO A 1 201 ? 5.145 17.406 19.547 1 97.12 201 PRO A N 1
ATOM 1634 C CA . PRO A 1 201 ? 5.945 16.234 19.172 1 97.12 201 PRO A CA 1
ATOM 1635 C C . PRO A 1 201 ? 6.941 16.547 18.047 1 97.12 201 PRO A C 1
ATOM 1637 O O . PRO A 1 201 ? 8.086 16.094 18.109 1 97.12 201 PRO A O 1
ATOM 1640 N N . LEU A 1 202 ? 6.605 17.266 17.094 1 97.31 202 LEU A N 1
ATOM 1641 C CA . LEU A 1 202 ? 7.496 17.484 15.961 1 97.31 202 LEU A CA 1
ATOM 1642 C C . LEU A 1 202 ? 8.711 18.312 16.391 1 97.31 202 LEU A C 1
ATOM 1644 O O . LEU A 1 202 ? 9.844 17.953 16.062 1 97.31 202 LEU A O 1
ATOM 1648 N N . GLN A 1 203 ? 8.484 19.422 17.078 1 97 203 GLN A N 1
ATOM 1649 C CA . GLN A 1 203 ? 9.578 20.25 17.547 1 97 203 GLN A CA 1
ATOM 1650 C C . GLN A 1 203 ? 10.5 19.484 18.484 1 97 203 GLN A C 1
ATOM 1652 O O . GLN A 1 203 ? 11.727 19.578 18.375 1 97 203 GLN A O 1
ATOM 1657 N N . ILE A 1 204 ? 9.922 18.703 19.344 1 96.56 204 ILE A N 1
ATOM 1658 C CA . ILE A 1 204 ? 10.703 17.953 20.328 1 96.56 204 ILE A CA 1
ATOM 1659 C C . ILE A 1 204 ? 11.578 16.922 19.609 1 96.56 204 ILE A C 1
ATOM 1661 O O . ILE A 1 204 ? 12.781 16.844 19.859 1 96.56 204 ILE A O 1
ATOM 1665 N N . ILE A 1 205 ? 11.016 16.234 18.688 1 96.62 205 ILE A N 1
ATOM 1666 C CA . ILE A 1 205 ? 11.75 15.219 17.953 1 96.62 205 ILE A CA 1
ATOM 1667 C C . ILE A 1 205 ? 12.797 15.883 17.047 1 96.62 205 ILE A C 1
ATOM 1669 O O . ILE A 1 205 ? 13.906 15.367 16.891 1 96.62 205 ILE A O 1
ATOM 1673 N N . ALA A 1 206 ? 12.438 16.953 16.5 1 96.25 206 ALA A N 1
ATOM 1674 C CA . ALA A 1 206 ? 13.375 17.703 15.656 1 96.25 206 ALA A CA 1
ATOM 1675 C C . ALA A 1 206 ? 14.586 18.156 16.453 1 96.25 206 ALA A C 1
ATOM 1677 O O . ALA A 1 206 ? 15.727 18.016 16 1 96.25 206 ALA A O 1
ATOM 1678 N N . LEU A 1 207 ? 14.398 18.609 17.625 1 95.44 207 LEU A N 1
ATOM 1679 C CA . LEU A 1 207 ? 15.484 19.094 18.484 1 95.44 207 LEU A CA 1
ATOM 1680 C C . LEU A 1 207 ? 16.375 17.953 18.938 1 95.44 207 LEU A C 1
ATOM 1682 O O . LEU A 1 207 ? 17.594 18.094 19.016 1 95.44 207 LEU A O 1
ATOM 1686 N N . LEU A 1 208 ? 15.734 16.859 19.203 1 94.5 208 LEU A N 1
ATOM 1687 C CA . LEU A 1 208 ? 16.484 15.711 19.703 1 94.5 208 LEU A CA 1
ATOM 1688 C C . LEU A 1 208 ? 17.297 15.07 18.578 1 94.5 208 LEU A C 1
ATOM 1690 O O . LEU A 1 208 ? 18.391 14.555 18.812 1 94.5 208 LEU A O 1
ATOM 1694 N N . SER A 1 209 ? 16.828 15.141 17.344 1 94.38 209 SER A N 1
ATOM 1695 C CA . SER A 1 209 ? 17.469 14.453 16.234 1 94.38 209 SER A CA 1
ATOM 1696 C C . SER A 1 209 ? 18.297 15.414 15.391 1 94.38 209 SER A C 1
ATOM 1698 O O . SER A 1 209 ? 19.078 14.984 14.547 1 94.38 209 SER A O 1
ATOM 1700 N N . TYR A 1 210 ? 18.094 16.672 15.547 1 94.75 210 TYR A N 1
ATOM 1701 C CA . TYR A 1 210 ? 18.734 17.734 14.781 1 94.75 210 TYR A CA 1
ATOM 1702 C C . TYR A 1 210 ? 18.281 17.703 13.328 1 94.75 210 TYR A C 1
ATOM 1704 O O . TYR A 1 210 ? 18.969 18.234 12.453 1 94.75 210 TYR A O 1
ATOM 1712 N N . VAL A 1 211 ? 17.203 17 13.102 1 94.44 211 VAL A N 1
ATOM 1713 C CA . VAL A 1 211 ? 16.594 17 11.773 1 94.44 211 VAL A CA 1
ATOM 1714 C C . VAL A 1 211 ? 15.523 18.078 11.695 1 94.44 211 VAL A C 1
ATOM 1716 O O . VAL A 1 211 ? 14.688 18.203 12.594 1 94.44 211 VAL A O 1
ATOM 1719 N N . ASN A 1 212 ? 15.57 18.844 10.703 1 94.25 212 ASN A N 1
ATOM 1720 C CA . ASN A 1 212 ? 14.625 19.938 10.539 1 94.25 212 ASN A CA 1
ATOM 1721 C C . ASN A 1 212 ? 13.273 19.438 10.047 1 94.25 212 ASN A C 1
ATOM 1723 O O . ASN A 1 212 ? 12.867 19.734 8.922 1 94.25 212 ASN A O 1
ATOM 1727 N N . LEU A 1 213 ? 12.555 18.859 10.922 1 93.38 213 LEU A N 1
ATOM 1728 C CA . LEU A 1 213 ? 11.242 18.312 10.594 1 93.38 213 LEU A CA 1
ATOM 1729 C C . LEU A 1 213 ? 10.234 19.438 10.359 1 93.38 213 LEU A C 1
ATOM 1731 O O . LEU A 1 213 ? 9.914 20.188 11.281 1 93.38 213 LEU A O 1
ATOM 1735 N N . ASN A 1 214 ? 9.766 19.562 9.188 1 91.56 214 ASN A N 1
ATOM 1736 C CA . ASN A 1 214 ? 8.766 20.562 8.797 1 91.56 214 ASN A CA 1
ATOM 1737 C C . ASN A 1 214 ? 9.18 21.969 9.227 1 91.56 214 ASN A C 1
ATOM 1739 O O . ASN A 1 214 ? 8.352 22.719 9.734 1 91.56 214 ASN A O 1
ATOM 1743 N N . SER A 1 215 ? 10.422 22.234 9.219 1 91.25 215 SER A N 1
ATOM 1744 C CA . SER A 1 215 ? 10.992 23.547 9.461 1 91.25 215 SER A CA 1
ATOM 1745 C C . SER A 1 215 ? 10.781 24 10.898 1 91.25 215 SER A C 1
ATOM 1747 O O . SER A 1 215 ? 10.555 25.172 11.172 1 91.25 215 SER A O 1
ATOM 1749 N N . MET A 1 216 ? 10.82 23.078 11.742 1 94.38 216 MET A N 1
ATOM 1750 C CA . MET A 1 216 ? 10.617 23.406 13.148 1 94.38 216 MET A CA 1
ATOM 1751 C C . MET A 1 216 ? 11.914 23.906 13.773 1 94.38 216 MET A C 1
ATOM 1753 O O . MET A 1 216 ? 11.891 24.562 14.812 1 94.38 216 MET A O 1
ATOM 1757 N N . LEU A 1 217 ? 13.047 23.594 13.078 1 95 217 LEU A N 1
ATOM 1758 C CA . LEU A 1 217 ? 14.328 24 13.633 1 95 217 LEU A CA 1
ATOM 1759 C C . LEU A 1 217 ? 14.828 25.281 12.961 1 95 217 LEU A C 1
ATOM 1761 O O . LEU A 1 217 ? 15.289 26.203 13.633 1 95 217 LEU A O 1
ATOM 1765 N N . CYS A 1 218 ? 14.789 25.328 11.734 1 93.94 218 CYS A N 1
ATOM 1766 C CA . CYS A 1 218 ? 15.203 26.469 10.938 1 93.94 218 CYS A CA 1
ATOM 1767 C C . CYS A 1 218 ? 14.336 26.609 9.688 1 93.94 218 CYS A C 1
ATOM 1769 O O . CYS A 1 218 ? 13.617 25.688 9.32 1 93.94 218 CYS A O 1
ATOM 1771 N N . PRO A 1 219 ? 14.242 27.797 9.188 1 91.81 219 PRO A N 1
ATOM 1772 C CA . PRO A 1 219 ? 13.398 28 8.008 1 91.81 219 PRO A CA 1
ATOM 1773 C C . PRO A 1 219 ? 13.891 27.219 6.793 1 91.81 219 PRO A C 1
ATOM 1775 O O . PRO A 1 219 ? 15.094 27 6.641 1 91.81 219 PRO A O 1
ATOM 1778 N N . ALA A 1 220 ? 12.953 26.844 5.953 1 84.44 220 ALA A N 1
ATOM 1779 C CA . ALA A 1 220 ? 13.305 26.203 4.688 1 84.44 220 ALA A CA 1
ATOM 1780 C C . ALA A 1 220 ? 14.039 27.188 3.771 1 84.44 220 ALA A C 1
ATOM 1782 O O . ALA A 1 220 ? 13.906 28.406 3.916 1 84.44 220 ALA A O 1
ATOM 1783 N N . ILE A 1 221 ? 14.711 26.609 2.838 1 81.25 221 ILE A N 1
ATOM 1784 C CA . ILE A 1 221 ? 15.5 27.422 1.927 1 81.25 221 ILE A CA 1
ATOM 1785 C C . ILE A 1 221 ? 14.57 28.297 1.079 1 81.25 221 ILE A C 1
ATOM 1787 O O . ILE A 1 221 ? 14.883 29.453 0.791 1 81.25 221 ILE A O 1
ATOM 1791 N N . SER A 1 222 ? 13.438 27.797 0.804 1 79.94 222 SER A N 1
ATOM 1792 C CA . SER A 1 222 ? 12.508 28.516 -0.067 1 79.94 222 SER A CA 1
ATOM 1793 C C . SER A 1 222 ? 11.492 29.312 0.743 1 79.94 222 SER A C 1
ATOM 1795 O O . SER A 1 222 ? 10.547 29.875 0.185 1 79.94 222 SER A O 1
ATOM 1797 N N . ASP A 1 223 ? 11.688 29.422 2.014 1 83.44 223 ASP A N 1
ATOM 1798 C CA . ASP A 1 223 ? 10.75 30.141 2.865 1 83.44 223 ASP A CA 1
ATOM 1799 C C . ASP A 1 223 ? 10.82 31.641 2.615 1 83.44 223 ASP A C 1
ATOM 1801 O O . ASP A 1 223 ? 11.867 32.25 2.842 1 83.44 223 ASP A O 1
ATOM 1805 N N . PRO A 1 224 ? 9.781 32.25 2.16 1 84.75 224 PRO A N 1
ATOM 1806 C CA . PRO A 1 224 ? 9.789 33.688 1.905 1 84.75 224 PRO A CA 1
ATOM 1807 C C . PRO A 1 224 ? 9.859 34.5 3.188 1 84.75 224 PRO A C 1
ATOM 1809 O O . PRO A 1 224 ? 10.195 35.688 3.145 1 84.75 224 PRO A O 1
ATOM 1812 N N . PHE A 1 225 ? 9.625 33.938 4.309 1 88 225 PHE A N 1
ATOM 1813 C CA . PHE A 1 225 ? 9.617 34.656 5.574 1 88 225 PHE A CA 1
ATOM 1814 C C . PHE A 1 225 ? 10.836 34.281 6.414 1 88 225 PHE A C 1
ATOM 1816 O O . PHE A 1 225 ? 10.75 34.25 7.645 1 88 225 PHE A O 1
ATOM 1823 N N . ARG A 1 226 ? 11.797 34.031 5.703 1 89.69 226 ARG A N 1
ATOM 1824 C CA . ARG A 1 226 ? 13.016 33.656 6.422 1 89.69 226 ARG A CA 1
ATOM 1825 C C . ARG A 1 226 ? 13.422 34.781 7.395 1 89.69 226 ARG A C 1
ATOM 1827 O O . ARG A 1 226 ? 13.352 35.969 7.059 1 89.69 226 ARG A O 1
ATOM 1834 N N . GLY A 1 227 ? 13.742 34.375 8.578 1 90.94 227 GLY A N 1
ATOM 1835 C CA . GLY A 1 227 ? 14.109 35.312 9.641 1 90.94 227 GLY A CA 1
ATOM 1836 C C . GLY A 1 227 ? 13.844 34.75 11.031 1 90.94 227 GLY A C 1
ATOM 1837 O O . GLY A 1 227 ? 13.5 33.594 11.18 1 90.94 227 GLY A O 1
ATOM 1838 N N . GLN A 1 228 ? 13.93 35.594 11.992 1 92.69 228 GLN A N 1
ATOM 1839 C CA . GLN A 1 228 ? 13.828 35.156 13.383 1 92.69 228 GLN A CA 1
ATOM 1840 C C . GLN A 1 228 ? 12.391 34.844 13.758 1 92.69 228 GLN A C 1
ATOM 1842 O O . GLN A 1 228 ? 12.141 34.094 14.703 1 92.69 228 GLN A O 1
ATOM 1847 N N . TYR A 1 229 ? 11.477 35.375 12.961 1 95.31 229 TYR A N 1
ATOM 1848 C CA . TYR A 1 229 ? 10.07 35.188 13.312 1 95.31 229 TYR A CA 1
ATOM 1849 C C . TYR A 1 229 ? 9.367 34.312 12.281 1 95.31 229 TYR A C 1
ATOM 1851 O O . TYR A 1 229 ? 8.156 34.438 12.078 1 95.31 229 TYR A O 1
ATOM 1859 N N . TYR A 1 230 ? 10.156 33.406 11.633 1 95.31 230 TYR A N 1
ATOM 1860 C CA . TYR A 1 230 ? 9.586 32.625 10.555 1 95.31 230 TYR A CA 1
ATOM 1861 C C . TYR A 1 230 ? 8.508 31.672 11.086 1 95.31 230 TYR A C 1
ATOM 1863 O O . TYR A 1 230 ? 7.512 31.422 10.406 1 95.31 230 TYR A O 1
ATOM 1871 N N . ARG A 1 231 ? 8.617 31.188 12.312 1 95.56 231 ARG A N 1
ATOM 1872 C CA . ARG A 1 231 ? 7.629 30.297 12.898 1 95.56 231 ARG A CA 1
ATOM 1873 C C . ARG A 1 231 ? 6.316 31.016 13.172 1 95.56 231 ARG A C 1
ATOM 1875 O O . ARG A 1 231 ? 5.238 30.5 12.875 1 95.56 231 ARG A O 1
ATOM 1882 N N . MET A 1 232 ? 6.492 32.219 13.703 1 95.88 232 MET A N 1
ATOM 1883 C CA . MET A 1 232 ? 5.301 33.031 14.016 1 95.88 232 MET A CA 1
ATOM 1884 C C . MET A 1 232 ? 4.598 33.469 12.742 1 95.88 232 MET A C 1
ATOM 1886 O O . MET A 1 232 ? 3.369 33.562 12.695 1 95.88 232 MET A O 1
ATOM 1890 N N . CYS A 1 233 ? 5.398 33.75 11.781 1 95.12 233 CYS A N 1
ATOM 1891 C CA . CYS A 1 233 ? 4.812 34.031 10.477 1 95.12 233 CYS A CA 1
ATOM 1892 C C . CYS A 1 233 ? 4.07 32.812 9.938 1 95.12 233 CYS A C 1
ATOM 1894 O O . CYS A 1 233 ? 2.998 32.938 9.344 1 95.12 233 CYS A O 1
ATOM 1896 N N . GLY A 1 234 ? 4.594 31.656 10.148 1 93.5 234 GLY A N 1
ATOM 1897 C CA . GLY A 1 234 ? 3.93 30.422 9.758 1 93.5 234 GLY A CA 1
ATOM 1898 C C . GLY A 1 234 ? 2.6 30.219 10.461 1 93.5 234 GLY A C 1
ATOM 1899 O O . GLY A 1 234 ? 1.589 29.938 9.812 1 93.5 234 GLY A O 1
ATOM 1900 N N . VAL A 1 235 ? 2.631 30.391 11.734 1 96 235 VAL A N 1
ATOM 1901 C CA . VAL A 1 235 ? 1.412 30.25 12.523 1 96 235 VAL A CA 1
ATOM 1902 C C . VAL A 1 235 ? 0.362 31.25 12.047 1 96 235 VAL A C 1
ATOM 1904 O O . VAL A 1 235 ? -0.809 30.891 11.883 1 96 235 VAL A O 1
ATOM 1907 N N . SER A 1 236 ? 0.829 32.438 11.758 1 95.5 236 SER A N 1
ATOM 1908 C CA . SER A 1 236 ? -0.079 33.5 11.359 1 95.5 236 SER A CA 1
ATOM 1909 C C . SER A 1 236 ? -0.689 33.219 9.984 1 95.5 236 SER A C 1
ATOM 1911 O O . SER A 1 236 ? -1.907 33.312 9.812 1 95.5 236 SER A O 1
ATOM 1913 N N . HIS A 1 237 ? 0.123 32.906 9.023 1 93.5 237 HIS A N 1
ATOM 1914 C CA . HIS A 1 237 ? -0.451 32.688 7.699 1 93.5 237 HIS A CA 1
ATOM 1915 C C . HIS A 1 237 ? -1.256 31.406 7.637 1 93.5 237 HIS A C 1
ATOM 1917 O O . HIS A 1 237 ? -2.223 31.297 6.875 1 93.5 237 HIS A O 1
ATOM 1923 N N . GLN A 1 238 ? -0.941 30.422 8.438 1 94.5 238 GLN A N 1
ATOM 1924 C CA . GLN A 1 238 ? -1.722 29.188 8.453 1 94.5 238 GLN A CA 1
ATOM 1925 C C . GLN A 1 238 ? -3.09 29.406 9.086 1 94.5 238 GLN A C 1
ATOM 1927 O O . GLN A 1 238 ? -4.07 28.766 8.703 1 94.5 238 GLN A O 1
ATOM 1932 N N . LEU A 1 239 ? -3.139 30.297 10.055 1 95.94 239 LEU A N 1
ATOM 1933 C CA . LEU A 1 239 ? -4.414 30.656 10.664 1 95.94 239 LEU A CA 1
ATOM 1934 C C . LEU A 1 239 ? -5.402 31.141 9.609 1 95.94 239 LEU A C 1
ATOM 1936 O O . LEU A 1 239 ? -6.609 30.922 9.734 1 95.94 239 LEU A O 1
ATOM 1940 N N . ILE A 1 240 ? -4.859 31.703 8.562 1 95.56 240 ILE A N 1
ATOM 1941 C CA . ILE A 1 240 ? -5.695 32.25 7.504 1 95.56 240 ILE A CA 1
ATOM 1942 C C . ILE A 1 240 ? -5.875 31.219 6.395 1 95.56 240 ILE A C 1
ATOM 1944 O O . ILE A 1 240 ? -7 30.984 5.945 1 95.56 240 ILE A O 1
ATOM 1948 N N . ILE A 1 241 ? -4.844 30.562 6.004 1 95.38 241 ILE A N 1
ATOM 1949 C CA . ILE A 1 241 ? -4.84 29.719 4.812 1 95.38 241 ILE A CA 1
ATOM 1950 C C . ILE A 1 241 ? -5.617 28.438 5.09 1 95.38 241 ILE A C 1
ATOM 1952 O O . ILE A 1 241 ? -6.301 27.922 4.203 1 95.38 241 ILE A O 1
ATOM 1956 N N . ILE A 1 242 ? -5.551 27.922 6.277 1 96.69 242 ILE A N 1
ATOM 1957 C CA . ILE A 1 242 ? -6.18 26.641 6.598 1 96.69 242 ILE A CA 1
ATOM 1958 C C . ILE A 1 242 ? -7.695 26.75 6.445 1 96.69 242 ILE A C 1
ATOM 1960 O O . ILE A 1 242 ? -8.305 26.016 5.668 1 96.69 242 ILE A O 1
ATOM 1964 N N . PRO A 1 243 ? -8.344 27.719 7.113 1 96.19 243 PRO A N 1
ATOM 1965 C CA . PRO A 1 243 ? -9.789 27.844 6.887 1 96.19 243 PRO A CA 1
ATOM 1966 C C . PRO A 1 243 ? -10.125 28.25 5.457 1 96.19 243 PRO A C 1
ATOM 1968 O O . PRO A 1 243 ? -11.094 27.766 4.879 1 96.19 243 PRO A O 1
ATOM 1971 N N . ALA A 1 244 ? -9.344 29.125 4.879 1 96.06 244 ALA A N 1
ATOM 1972 C CA . ALA A 1 244 ? -9.617 29.609 3.527 1 96.06 244 ALA A CA 1
ATOM 1973 C C . ALA A 1 244 ? -9.555 28.469 2.514 1 96.06 244 ALA A C 1
ATOM 1975 O O . ALA A 1 244 ? -10.453 28.312 1.687 1 96.06 244 ALA A O 1
ATOM 1976 N N . PHE A 1 245 ? -8.516 27.734 2.609 1 96 245 PHE A N 1
ATOM 1977 C CA . PHE A 1 245 ? -8.336 26.641 1.67 1 96 245 PHE A CA 1
ATOM 1978 C C . PHE A 1 245 ? -9.398 25.562 1.891 1 96 245 PHE A C 1
ATOM 1980 O O . PHE A 1 245 ? -9.992 25.062 0.934 1 96 245 PHE A O 1
ATOM 1987 N N . GLY A 1 246 ? -9.578 25.172 3.086 1 95.44 246 GLY A N 1
ATOM 1988 C CA . GLY A 1 246 ? -10.57 24.156 3.385 1 95.44 246 GLY A CA 1
ATOM 1989 C C . GLY A 1 246 ? -11.961 24.516 2.896 1 95.44 246 GLY A C 1
ATOM 1990 O O . GLY A 1 246 ? -12.648 23.688 2.293 1 95.44 246 GLY A O 1
ATOM 1991 N N . LYS A 1 247 ? -12.398 25.734 3.139 1 95.62 247 LYS A N 1
ATOM 1992 C CA . LYS A 1 247 ? -13.719 26.203 2.734 1 95.62 247 LYS A CA 1
ATOM 1993 C C . LYS A 1 247 ? -13.82 26.312 1.216 1 95.62 247 LYS A C 1
ATOM 1995 O O . LYS A 1 247 ? -14.852 25.953 0.63 1 95.62 247 LYS A O 1
ATOM 2000 N N . LEU A 1 248 ? -12.781 26.828 0.674 1 95 248 LEU A N 1
ATOM 2001 C CA . LEU A 1 248 ? -12.766 26.906 -0.783 1 95 248 LEU A CA 1
ATOM 2002 C C . LEU A 1 248 ? -12.844 25.516 -1.403 1 95 248 LEU A C 1
ATOM 2004 O O . LEU A 1 248 ? -13.586 25.312 -2.365 1 95 248 LEU A O 1
ATOM 2008 N N . TYR A 1 249 ? -12.086 24.672 -0.87 1 94.75 249 TYR A N 1
ATOM 2009 C CA . TYR A 1 249 ? -12.055 23.297 -1.34 1 94.75 249 TYR A CA 1
ATOM 2010 C C . TYR A 1 249 ? -13.43 22.656 -1.224 1 94.75 249 TYR A C 1
ATOM 2012 O O . TYR A 1 249 ? -13.906 22 -2.164 1 94.75 249 TYR A O 1
ATOM 2020 N N . ALA A 1 250 ? -14.055 22.797 -0.126 1 93.56 250 ALA A N 1
ATOM 2021 C CA . ALA A 1 250 ? -15.398 22.266 0.089 1 93.56 250 ALA A CA 1
ATOM 2022 C C . ALA A 1 250 ? -16.406 22.906 -0.865 1 93.56 250 ALA A C 1
ATOM 2024 O O . ALA A 1 250 ? -17.281 22.219 -1.407 1 93.56 250 ALA A O 1
ATOM 2025 N N . TRP A 1 251 ? -16.234 24.172 -1.035 1 94.5 251 TRP A N 1
ATOM 2026 C CA . TRP A 1 251 ? -17.125 24.891 -1.945 1 94.5 251 TRP A CA 1
ATOM 2027 C C . TRP A 1 251 ? -16.984 24.359 -3.369 1 94.5 251 TRP A C 1
ATOM 2029 O O . TRP A 1 251 ? -17.984 24.141 -4.059 1 94.5 251 TRP A O 1
ATOM 2039 N N . ILE A 1 252 ? -15.852 24.172 -3.795 1 93.31 252 ILE A N 1
ATOM 2040 C CA . ILE A 1 252 ? -15.594 23.672 -5.141 1 93.31 252 ILE A CA 1
ATOM 2041 C C . ILE A 1 252 ? -16.188 22.266 -5.293 1 93.31 252 ILE A C 1
ATOM 2043 O O . ILE A 1 252 ? -16.812 21.953 -6.312 1 93.31 252 ILE A O 1
ATOM 2047 N N . ALA A 1 253 ? -16.016 21.438 -4.352 1 89 253 ALA A N 1
ATOM 2048 C CA . ALA A 1 253 ? -16.484 20.047 -4.41 1 89 253 ALA A CA 1
ATOM 2049 C C . ALA A 1 253 ? -18.016 20 -4.449 1 89 253 ALA A C 1
ATOM 2051 O O . ALA A 1 253 ? -18.594 19.094 -5.055 1 89 253 ALA A O 1
ATOM 2052 N N . GLN A 1 254 ? -18.656 20.891 -3.822 1 84.56 254 GLN A N 1
ATOM 2053 C CA . GLN A 1 254 ? -20.109 20.891 -3.752 1 84.56 254 GLN A CA 1
ATOM 2054 C C . GLN A 1 254 ? -20.719 21.484 -5.023 1 84.56 254 GLN A C 1
ATOM 2056 O O . GLN A 1 254 ? -21.812 21.094 -5.434 1 84.56 254 GLN A O 1
ATOM 2061 N N . TYR A 1 255 ? -20.047 22.359 -5.605 1 83.12 255 TYR A N 1
ATOM 2062 C CA . TYR A 1 255 ? -20.688 23.078 -6.703 1 83.12 255 TYR A CA 1
ATOM 2063 C C . TYR A 1 255 ? -20.109 22.641 -8.047 1 83.12 255 TYR A C 1
ATOM 2065 O O . TYR A 1 255 ? -20.703 22.922 -9.094 1 83.12 255 TYR A O 1
ATOM 2073 N N . PHE A 1 256 ? -18.922 21.984 -7.98 1 76.56 256 PHE A N 1
ATOM 2074 C CA . PHE A 1 256 ? -18.359 21.547 -9.25 1 76.56 256 PHE A CA 1
ATOM 2075 C C . PHE A 1 256 ? -18.141 20.047 -9.25 1 76.56 256 PHE A C 1
ATOM 2077 O O . PHE A 1 256 ? -18.344 19.375 -10.266 1 76.56 256 PHE A O 1
ATOM 2084 N N . PHE B 1 1 ? 13.781 3.648 -18.406 1 67.81 1 PHE B N 1
ATOM 2085 C CA . PHE B 1 1 ? 13.742 2.203 -18.594 1 67.81 1 PHE B CA 1
ATOM 2086 C C . PHE B 1 1 ? 14.836 1.523 -17.766 1 67.81 1 PHE B C 1
ATOM 2088 O O . PHE B 1 1 ? 14.734 0.336 -17.453 1 67.81 1 PHE B O 1
ATOM 2095 N N . ASP B 1 2 ? 15.758 2.342 -17.219 1 83.31 2 ASP B N 1
ATOM 2096 C CA . ASP B 1 2 ? 16.922 1.803 -16.531 1 83.31 2 ASP B CA 1
ATOM 2097 C C . ASP B 1 2 ? 16.516 1.178 -15.195 1 83.31 2 ASP B C 1
ATOM 2099 O O . ASP B 1 2 ? 17.156 0.228 -14.734 1 83.31 2 ASP B O 1
ATOM 2103 N N . PHE B 1 3 ? 15.289 1.501 -14.672 1 85.75 3 PHE B N 1
ATOM 2104 C CA . PHE B 1 3 ? 14.938 1.018 -13.344 1 85.75 3 PHE B CA 1
ATOM 2105 C C . PHE B 1 3 ? 14.359 -0.393 -13.414 1 85.75 3 PHE B C 1
ATOM 2107 O O . PHE B 1 3 ? 14.156 -1.038 -12.383 1 85.75 3 PHE B O 1
ATOM 2114 N N . ILE B 1 4 ? 14.211 -0.927 -14.602 1 91.25 4 ILE B N 1
ATOM 2115 C CA . ILE B 1 4 ? 13.625 -2.254 -14.758 1 91.25 4 ILE B CA 1
ATOM 2116 C C . ILE B 1 4 ? 14.703 -3.318 -14.562 1 91.25 4 ILE B C 1
ATOM 2118 O O . ILE B 1 4 ? 14.508 -4.285 -13.82 1 91.25 4 ILE B O 1
ATOM 2122 N N . LEU B 1 5 ? 15.898 -3.049 -15.133 1 92.25 5 LEU B N 1
ATOM 2123 C CA . LEU B 1 5 ? 16.844 -4.156 -15.242 1 92.25 5 LEU B CA 1
ATOM 2124 C C . LEU B 1 5 ? 18.203 -3.76 -14.688 1 92.25 5 LEU B C 1
ATOM 2126 O O . LEU B 1 5 ? 19.031 -4.621 -14.375 1 92.25 5 LEU B O 1
ATOM 2130 N N . SER B 1 6 ? 18.453 -2.496 -14.484 1 91 6 SER B N 1
ATOM 2131 C CA . SER B 1 6 ? 19.812 -2.004 -14.242 1 91 6 SER B CA 1
ATOM 2132 C C . SER B 1 6 ? 20.312 -2.447 -12.867 1 91 6 SER B C 1
ATOM 2134 O O . SER B 1 6 ? 21.531 -2.559 -12.656 1 91 6 SER B O 1
ATOM 2136 N N . GLY B 1 7 ? 19.406 -2.74 -12 1 90.5 7 GLY B N 1
ATOM 2137 C CA . GLY B 1 7 ? 19.812 -3.082 -10.648 1 90.5 7 GLY B CA 1
ATOM 2138 C C . GLY B 1 7 ? 20.047 -4.57 -10.453 1 90.5 7 GLY B C 1
ATOM 2139 O O . GLY B 1 7 ? 20.469 -5 -9.383 1 90.5 7 GLY B O 1
ATOM 2140 N N . VAL B 1 8 ? 19.859 -5.359 -11.453 1 90.62 8 VAL B N 1
ATOM 2141 C CA . VAL B 1 8 ? 20.016 -6.805 -11.32 1 90.62 8 VAL B CA 1
ATOM 2142 C C . VAL B 1 8 ? 21.484 -7.168 -11.234 1 90.62 8 VAL B C 1
ATOM 2144 O O . VAL B 1 8 ? 22.281 -6.77 -12.094 1 90.62 8 VAL B O 1
ATOM 2147 N N . ASN B 1 9 ? 21.891 -7.766 -10.18 1 89 9 ASN B N 1
ATOM 2148 C CA . ASN B 1 9 ? 23.266 -8.219 -9.992 1 89 9 ASN B CA 1
ATOM 2149 C C . ASN B 1 9 ? 23.484 -9.594 -10.602 1 89 9 ASN B C 1
ATOM 2151 O O . ASN B 1 9 ? 23.188 -10.617 -9.984 1 89 9 ASN B O 1
ATOM 2155 N N . PHE B 1 10 ? 24.141 -9.641 -11.648 1 89.88 10 PHE B N 1
ATOM 2156 C CA . PHE B 1 10 ? 24.359 -10.875 -12.398 1 89.88 10 PHE B CA 1
ATOM 2157 C C . PHE B 1 10 ? 25.531 -11.656 -11.836 1 89.88 10 PHE B C 1
ATOM 2159 O O . PHE B 1 10 ? 25.766 -12.805 -12.227 1 89.88 10 PHE B O 1
ATOM 2166 N N . ASP B 1 11 ? 26.188 -11.102 -10.82 1 86.44 11 ASP B N 1
ATOM 2167 C CA . ASP B 1 11 ? 27.328 -11.789 -10.227 1 86.44 11 ASP B CA 1
ATOM 2168 C C . ASP B 1 11 ? 26.875 -12.805 -9.18 1 86.44 11 ASP B C 1
ATOM 2170 O O . ASP B 1 11 ? 27.641 -13.672 -8.766 1 86.44 11 ASP B O 1
ATOM 2174 N N . LEU B 1 12 ? 25.703 -12.633 -8.789 1 83 12 LEU B N 1
ATOM 2175 C CA . LEU B 1 12 ? 25.156 -13.602 -7.848 1 83 12 LEU B CA 1
ATOM 2176 C C . LEU B 1 12 ? 24.688 -14.867 -8.57 1 83 12 LEU B C 1
ATOM 2178 O O . LEU B 1 12 ? 23.953 -14.789 -9.555 1 83 12 LEU B O 1
ATOM 2182 N N . PRO B 1 13 ? 25.172 -15.898 -8.039 1 80.88 13 PRO B N 1
ATOM 2183 C CA . PRO B 1 13 ? 24.781 -17.156 -8.688 1 80.88 13 PRO B CA 1
ATOM 2184 C C . PRO B 1 13 ? 23.266 -17.359 -8.703 1 80.88 13 PRO B C 1
ATOM 2186 O O . PRO B 1 13 ? 22.594 -17.109 -7.699 1 80.88 13 PRO B O 1
ATOM 2189 N N . GLY B 1 14 ? 22.703 -17.719 -9.93 1 80.88 14 GLY B N 1
ATOM 2190 C CA . GLY B 1 14 ? 21.297 -18 -10.039 1 80.88 14 GLY B CA 1
ATOM 2191 C C . GLY B 1 14 ? 20.469 -16.812 -10.477 1 80.88 14 GLY B C 1
ATOM 2192 O O . GLY B 1 14 ? 19.281 -16.938 -10.773 1 80.88 14 GLY B O 1
ATOM 2193 N N . ASN B 1 15 ? 21.078 -15.68 -10.555 1 86.12 15 ASN B N 1
ATOM 2194 C CA . ASN B 1 15 ? 20.328 -14.477 -10.891 1 86.12 15 ASN B CA 1
ATOM 2195 C C . ASN B 1 15 ? 20.156 -14.328 -12.398 1 86.12 15 ASN B C 1
ATOM 2197 O O . ASN B 1 15 ? 19.266 -13.602 -12.859 1 86.12 15 ASN B O 1
ATOM 2201 N N . GLY B 1 16 ? 21.078 -15.023 -13.094 1 90.19 16 GLY B N 1
ATOM 2202 C CA . GLY B 1 16 ? 20.922 -14.93 -14.539 1 90.19 16 GLY B CA 1
ATOM 2203 C C . GLY B 1 16 ? 22.25 -14.898 -15.266 1 90.19 16 GLY B C 1
ATOM 2204 O O . GLY B 1 16 ? 23.188 -15.633 -14.914 1 90.19 16 GLY B O 1
ATOM 2205 N N . ARG B 1 17 ? 22.312 -14.234 -16.312 1 90.31 17 ARG B N 1
ATOM 2206 C CA . ARG B 1 17 ? 23.469 -14.086 -17.203 1 90.31 17 ARG B CA 1
ATOM 2207 C C . ARG B 1 17 ? 23.406 -15.086 -18.344 1 90.31 17 ARG B C 1
ATOM 2209 O O . ARG B 1 17 ? 22.422 -15.812 -18.5 1 90.31 17 ARG B O 1
ATOM 2216 N N . LYS B 1 18 ? 24.422 -14.961 -19.156 1 90.12 18 LYS B N 1
ATOM 2217 C CA . LYS B 1 18 ? 24.453 -15.797 -20.359 1 90.12 18 LYS B CA 1
ATOM 2218 C C . LYS B 1 18 ? 24.688 -17.266 -20 1 90.12 18 LYS B C 1
ATOM 2220 O O . LYS B 1 18 ? 24.094 -18.156 -20.594 1 90.12 18 LYS B O 1
ATOM 2225 N N . GLU B 1 19 ? 25.438 -17.484 -18.984 1 89.75 19 GLU B N 1
ATOM 2226 C CA . GLU B 1 19 ? 25.688 -18.844 -18.547 1 89.75 19 GLU B CA 1
ATOM 2227 C C . GLU B 1 19 ? 24.406 -19.531 -18.078 1 89.75 19 GLU B C 1
ATOM 2229 O O . GLU B 1 19 ? 24.188 -20.703 -18.344 1 89.75 19 GLU B O 1
ATOM 2234 N N . CYS B 1 20 ? 23.641 -18.734 -17.438 1 91.12 20 CYS B N 1
ATOM 2235 C CA . CYS B 1 20 ? 22.344 -19.219 -16.969 1 91.12 20 CYS B CA 1
ATOM 2236 C C . CYS B 1 20 ? 21.438 -19.531 -18.156 1 91.12 20 CYS B C 1
ATOM 2238 O O . CYS B 1 20 ? 20.75 -20.547 -18.156 1 91.12 20 CYS B O 1
ATOM 2240 N N . SER B 1 21 ? 21.422 -18.672 -19.125 1 91.88 21 SER B N 1
ATOM 2241 C CA . SER B 1 21 ? 20.562 -18.844 -20.297 1 91.88 21 SER B CA 1
ATOM 2242 C C . SER B 1 21 ? 20.984 -20.031 -21.141 1 91.88 21 SER B C 1
ATOM 2244 O O . SER B 1 21 ? 20.172 -20.656 -21.828 1 91.88 21 SER B O 1
ATOM 2246 N N . GLU B 1 22 ? 22.234 -20.391 -21.016 1 93.69 22 GLU B N 1
ATOM 2247 C CA . GLU B 1 22 ? 22.766 -21.469 -21.828 1 93.69 22 GLU B CA 1
ATOM 2248 C C . GLU B 1 22 ? 22.812 -22.781 -21.047 1 93.69 22 GLU B C 1
ATOM 2250 O O . GLU B 1 22 ? 23.375 -23.766 -21.516 1 93.69 22 GLU B O 1
ATOM 2255 N N . PHE B 1 23 ? 22.312 -22.719 -19.953 1 94.25 23 PHE B N 1
ATOM 2256 C CA . PHE B 1 23 ? 22.297 -23.922 -19.125 1 94.25 23 PHE B CA 1
ATOM 2257 C C . PHE B 1 23 ? 21.625 -25.078 -19.859 1 94.25 23 PHE B C 1
ATOM 2259 O O . PHE B 1 23 ? 22.078 -26.219 -19.766 1 94.25 23 PHE B O 1
ATOM 2266 N N . LEU B 1 24 ? 20.531 -24.844 -20.562 1 94.81 24 LEU B N 1
ATOM 2267 C CA . LEU B 1 24 ? 19.828 -25.812 -21.375 1 94.81 24 LEU B CA 1
ATOM 2268 C C . LEU B 1 24 ? 19.969 -25.5 -22.859 1 94.81 24 LEU B C 1
ATOM 2270 O O . LEU B 1 24 ? 19.922 -24.328 -23.25 1 94.81 24 LEU B O 1
ATOM 2274 N N . PRO B 1 25 ? 20.125 -26.594 -23.641 1 95.12 25 PRO B N 1
ATOM 2275 C CA . PRO B 1 25 ? 20.094 -26.344 -25.078 1 95.12 25 PRO B CA 1
ATOM 2276 C C . PRO B 1 25 ? 18.75 -25.812 -25.562 1 95.12 25 PRO B C 1
ATOM 2278 O O . PRO B 1 25 ? 17.703 -26.172 -25.016 1 95.12 25 PRO B O 1
ATOM 2281 N N . LEU B 1 26 ? 18.75 -25.016 -26.547 1 93.88 26 LEU B N 1
ATOM 2282 C CA . LEU B 1 26 ? 17.562 -24.359 -27.078 1 93.88 26 LEU B CA 1
ATOM 2283 C C . LEU B 1 26 ? 16.531 -25.391 -27.516 1 93.88 26 LEU B C 1
ATOM 2285 O O . LEU B 1 26 ? 15.328 -25.203 -27.312 1 93.88 26 LEU B O 1
ATOM 2289 N N . THR B 1 27 ? 16.984 -26.422 -28.094 1 96.56 27 THR B N 1
ATOM 2290 C CA . THR B 1 27 ? 16.078 -27.469 -28.562 1 96.56 27 THR B CA 1
ATOM 2291 C C . THR B 1 27 ? 15.328 -28.094 -27.391 1 96.56 27 THR B C 1
ATOM 2293 O O . THR B 1 27 ? 14.117 -28.328 -27.469 1 96.56 27 THR B O 1
ATOM 2296 N N . GLN B 1 28 ? 16.031 -28.375 -26.391 1 97 28 GLN B N 1
ATOM 2297 C CA . GLN B 1 28 ? 15.406 -28.953 -25.203 1 97 28 GLN B CA 1
ATOM 2298 C C . GLN B 1 28 ? 14.422 -27.984 -24.578 1 97 28 GLN B C 1
ATOM 2300 O O . GLN B 1 28 ? 13.32 -28.375 -24.172 1 97 28 GLN B O 1
ATOM 2305 N N . ARG B 1 29 ? 14.812 -26.75 -24.5 1 96.56 29 ARG B N 1
ATOM 2306 C CA . ARG B 1 29 ? 13.945 -25.719 -23.938 1 96.56 29 ARG B CA 1
ATOM 2307 C C . ARG B 1 29 ? 12.641 -25.625 -24.719 1 96.56 29 ARG B C 1
ATOM 2309 O O . ARG B 1 29 ? 11.562 -25.516 -24.125 1 96.56 29 ARG B O 1
ATOM 2316 N N . ILE B 1 30 ? 12.734 -25.625 -25.969 1 97.19 30 ILE B N 1
ATOM 2317 C CA . ILE B 1 30 ? 11.562 -25.5 -26.828 1 97.19 30 ILE B CA 1
ATOM 2318 C C . ILE B 1 30 ? 10.664 -26.734 -26.656 1 97.19 30 ILE B C 1
ATOM 2320 O O . ILE B 1 30 ? 9.445 -26.609 -26.516 1 97.19 30 ILE B O 1
ATOM 2324 N N . ILE B 1 31 ? 11.273 -27.891 -26.609 1 97.88 31 ILE B N 1
ATOM 2325 C CA . ILE B 1 31 ? 10.516 -29.125 -26.469 1 97.88 31 ILE B CA 1
ATOM 2326 C C . ILE B 1 31 ? 9.805 -29.156 -25.125 1 97.88 31 ILE B C 1
ATOM 2328 O O . ILE B 1 31 ? 8.609 -29.453 -25.047 1 97.88 31 ILE B O 1
ATOM 2332 N N . GLU B 1 32 ? 10.547 -28.859 -24.078 1 97.62 32 GLU B N 1
ATOM 2333 C CA . GLU B 1 32 ? 9.945 -28.828 -22.75 1 97.62 32 GLU B CA 1
ATOM 2334 C C . GLU B 1 32 ? 8.812 -27.797 -22.672 1 97.62 32 GLU B C 1
ATOM 2336 O O . GLU B 1 32 ? 7.797 -28.047 -22.016 1 97.62 32 GLU B O 1
ATOM 2341 N N . SER B 1 33 ? 8.992 -26.672 -23.344 1 97.94 33 SER B N 1
ATOM 2342 C CA . SER B 1 33 ? 7.969 -25.641 -23.344 1 97.94 33 SER B CA 1
ATOM 2343 C C . SER B 1 33 ? 6.715 -26.109 -24.078 1 97.94 33 SER B C 1
ATOM 2345 O O . SER B 1 33 ? 5.598 -25.922 -23.594 1 97.94 33 SER B O 1
ATOM 2347 N N . ILE B 1 34 ? 6.914 -26.703 -25.172 1 98.38 34 ILE B N 1
ATOM 2348 C CA . ILE B 1 34 ? 5.785 -27.188 -25.953 1 98.38 34 ILE B CA 1
ATOM 2349 C C . ILE B 1 34 ? 5.039 -28.281 -25.188 1 98.38 34 ILE B C 1
ATOM 2351 O O . ILE B 1 34 ? 3.807 -28.25 -25.109 1 98.38 34 ILE B O 1
ATOM 2355 N N . LEU B 1 35 ? 5.797 -29.203 -24.625 1 98.06 35 LEU B N 1
ATOM 2356 C CA . LEU B 1 35 ? 5.184 -30.297 -23.859 1 98.06 35 LEU B CA 1
ATOM 2357 C C . LEU B 1 35 ? 4.398 -29.75 -22.672 1 98.06 35 LEU B C 1
ATOM 2359 O O . LEU B 1 35 ? 3.275 -30.188 -22.422 1 98.06 35 LEU B O 1
ATOM 2363 N N . SER B 1 36 ? 5 -28.844 -21.969 1 98.12 36 SER B N 1
ATOM 2364 C CA . SER B 1 36 ? 4.344 -28.266 -20.812 1 98.12 36 SER B CA 1
ATOM 2365 C C . SER B 1 36 ? 3.105 -27.469 -21.219 1 98.12 36 SER B C 1
ATOM 2367 O O . SER B 1 36 ? 2.07 -27.547 -20.547 1 98.12 36 SER B O 1
ATOM 2369 N N . LEU B 1 37 ? 3.188 -26.734 -22.281 1 98.44 37 LEU B N 1
ATOM 2370 C CA . LEU B 1 37 ? 2.053 -25.938 -22.75 1 98.44 37 LEU B CA 1
ATOM 2371 C C . LEU B 1 37 ? 0.941 -26.844 -23.281 1 98.44 37 LEU B C 1
ATOM 2373 O O . LEU B 1 37 ? -0.242 -26.531 -23.109 1 98.44 37 LEU B O 1
ATOM 2377 N N . LEU B 1 38 ? 1.298 -27.906 -23.922 1 98.56 38 LEU B N 1
ATOM 2378 C CA . LEU B 1 38 ? 0.299 -28.875 -24.375 1 98.56 38 LEU B CA 1
ATOM 2379 C C . LEU B 1 38 ? -0.427 -29.484 -23.172 1 98.56 38 LEU B C 1
ATOM 2381 O O . LEU B 1 38 ? -1.643 -29.688 -23.219 1 98.56 38 LEU B O 1
ATOM 2385 N N . LEU B 1 39 ? 0.401 -29.812 -22.219 1 98.19 39 LEU B N 1
ATOM 2386 C CA . LEU B 1 39 ? -0.211 -30.312 -20.984 1 98.19 39 LEU B CA 1
ATOM 2387 C C . LEU B 1 39 ? -1.194 -29.297 -20.422 1 98.19 39 LEU B C 1
ATOM 2389 O O . LEU B 1 39 ? -2.305 -29.656 -20.016 1 98.19 39 LEU B O 1
ATOM 2393 N N . ALA B 1 40 ? -0.798 -28.062 -20.359 1 98.38 40 ALA B N 1
ATOM 2394 C CA . ALA B 1 40 ? -1.66 -27 -19.844 1 98.38 40 ALA B CA 1
ATOM 2395 C C . ALA B 1 40 ? -2.941 -26.891 -20.656 1 98.38 40 ALA B C 1
ATOM 2397 O O . ALA B 1 40 ? -4.039 -26.812 -20.109 1 98.38 40 ALA B O 1
ATOM 2398 N N . VAL B 1 41 ? -2.836 -26.891 -21.953 1 98.56 41 VAL B N 1
ATOM 2399 C CA . VAL B 1 41 ? -3.986 -26.781 -22.844 1 98.56 41 VAL B CA 1
ATOM 2400 C C . VAL B 1 41 ? -4.922 -27.969 -22.625 1 98.56 41 VAL B C 1
ATOM 2402 O O . VAL B 1 41 ? -6.145 -27.797 -22.562 1 98.56 41 VAL B O 1
ATOM 2405 N N . TYR B 1 42 ? -4.367 -29.078 -22.531 1 98.56 42 TYR B N 1
ATOM 2406 C CA . TYR B 1 42 ? -5.152 -30.281 -22.297 1 98.56 42 TYR B CA 1
ATOM 2407 C C . TYR B 1 42 ? -5.93 -30.188 -21 1 98.56 42 TYR B C 1
ATOM 2409 O O . TYR B 1 42 ? -7.121 -30.5 -20.953 1 98.56 42 TYR B O 1
ATOM 2417 N N . LEU B 1 43 ? -5.234 -29.797 -19.953 1 98.38 43 LEU B N 1
ATOM 2418 C CA . LEU B 1 43 ? -5.871 -29.688 -18.641 1 98.38 43 LEU B CA 1
ATOM 2419 C C . LEU B 1 43 ? -6.984 -28.656 -18.656 1 98.38 43 LEU B C 1
ATOM 2421 O O . LEU B 1 43 ? -8.039 -28.859 -18.047 1 98.38 43 LEU B O 1
ATOM 2425 N N . ILE B 1 44 ? -6.73 -27.547 -19.328 1 98.31 44 ILE B N 1
ATOM 2426 C CA . ILE B 1 44 ? -7.766 -26.516 -19.438 1 98.31 44 ILE B CA 1
ATOM 2427 C C . ILE B 1 44 ? -8.953 -27.078 -20.219 1 98.31 44 ILE B C 1
ATOM 2429 O O . ILE B 1 44 ? -10.109 -26.906 -19.797 1 98.31 44 ILE B O 1
ATOM 2433 N N . TRP B 1 45 ? -8.719 -27.719 -21.297 1 98.25 45 TRP B N 1
ATOM 2434 C CA . TRP B 1 45 ? -9.773 -28.297 -22.109 1 98.25 45 TRP B CA 1
ATOM 2435 C C . TRP B 1 45 ? -10.586 -29.312 -21.328 1 98.25 45 TRP B C 1
ATOM 2437 O O . TRP B 1 45 ? -11.82 -29.344 -21.406 1 98.25 45 TRP B O 1
ATOM 2447 N N . LYS B 1 46 ? -9.953 -30.047 -20.562 1 98.06 46 LYS B N 1
ATOM 2448 C CA . LYS B 1 46 ? -10.594 -31.156 -19.859 1 98.06 46 LYS B CA 1
ATOM 2449 C C . LYS B 1 46 ? -11.328 -30.656 -18.625 1 98.06 46 LYS B C 1
ATOM 2451 O O . LYS B 1 46 ? -12.438 -31.109 -18.328 1 98.06 46 LYS B O 1
ATOM 2456 N N . PHE B 1 47 ? -10.781 -29.688 -17.906 1 98.12 47 PHE B N 1
ATOM 2457 C CA . PHE B 1 47 ? -11.273 -29.406 -16.562 1 98.12 47 PHE B CA 1
ATOM 2458 C C . PHE B 1 47 ? -12 -28.062 -16.531 1 98.12 47 PHE B C 1
ATOM 2460 O O . PHE B 1 47 ? -12.789 -27.812 -15.617 1 98.12 47 PHE B O 1
ATOM 2467 N N . TYR B 1 48 ? -11.773 -27.156 -17.469 1 97.5 48 TYR B N 1
ATOM 2468 C CA . TYR B 1 48 ? -12.359 -25.828 -17.438 1 97.5 48 TYR B CA 1
ATOM 2469 C C . TYR B 1 48 ? -13.883 -25.891 -17.453 1 97.5 48 TYR B C 1
ATOM 2471 O O . TYR B 1 48 ? -14.547 -25.141 -16.75 1 97.5 48 TYR B O 1
ATOM 2479 N N . PRO B 1 49 ? -14.547 -26.766 -18.203 1 97.06 49 PRO B N 1
ATOM 2480 C CA . PRO B 1 49 ? -16.016 -26.844 -18.25 1 97.06 49 PRO B CA 1
ATOM 2481 C C . PRO B 1 49 ? -16.609 -27.312 -16.922 1 97.06 49 PRO B C 1
ATOM 2483 O O . PRO B 1 49 ? -17.812 -27.156 -16.688 1 97.06 49 PRO B O 1
ATOM 2486 N N . ASN B 1 50 ? -15.789 -27.859 -16.109 1 96.12 50 ASN B N 1
ATOM 2487 C CA . ASN B 1 50 ? -16.281 -28.422 -14.852 1 96.12 50 ASN B CA 1
ATOM 2488 C C . ASN B 1 50 ? -16.234 -27.375 -13.734 1 96.12 50 ASN B C 1
ATOM 2490 O O . ASN B 1 50 ? -16.625 -27.656 -12.602 1 96.12 50 ASN B O 1
ATOM 2494 N N . LEU B 1 51 ? -15.75 -26.203 -14.055 1 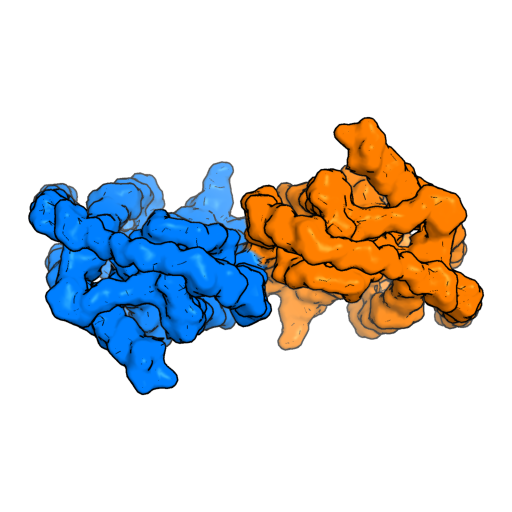96.25 51 LEU B N 1
ATOM 2495 C CA . LEU B 1 51 ? -15.648 -25.172 -13.023 1 96.25 51 LEU B CA 1
ATOM 2496 C C . LEU B 1 51 ? -17.031 -24.609 -12.695 1 96.25 51 LEU B C 1
ATOM 2498 O O . LEU B 1 51 ? -17.625 -23.922 -13.508 1 96.25 51 LEU B O 1
ATOM 2502 N N . LYS B 1 52 ? -17.516 -24.953 -11.578 1 91.69 52 LYS B N 1
ATOM 2503 C CA . LYS B 1 52 ? -18.828 -24.5 -11.125 1 91.69 52 LYS B CA 1
ATOM 2504 C C . LYS B 1 52 ? -18.703 -23.609 -9.891 1 91.69 52 LYS B C 1
ATOM 2506 O O . LYS B 1 52 ? -17.891 -23.875 -9.008 1 91.69 52 LYS B O 1
ATOM 2511 N N . VAL B 1 53 ? -19.453 -22.531 -9.906 1 91.56 53 VAL B N 1
ATOM 2512 C CA . VAL B 1 53 ? -19.484 -21.609 -8.781 1 91.56 53 VAL B CA 1
ATOM 2513 C C . VAL B 1 53 ? -20.891 -21.594 -8.172 1 91.56 53 VAL B C 1
ATOM 2515 O O . VAL B 1 53 ? -21.875 -21.484 -8.891 1 91.56 53 VAL B O 1
ATOM 2518 N N . PRO B 1 54 ? -20.875 -21.766 -6.941 1 85.44 54 PRO B N 1
ATOM 2519 C CA . PRO B 1 54 ? -22.203 -21.75 -6.305 1 85.44 54 PRO B CA 1
ATOM 2520 C C . PRO B 1 54 ? -22.828 -20.359 -6.281 1 85.44 54 PRO B C 1
ATOM 2522 O O . PRO B 1 54 ? -22.109 -19.359 -6.328 1 85.44 54 PRO B O 1
ATOM 2525 N N . LEU B 1 55 ? -24.156 -20.344 -6.234 1 77.62 55 LEU B N 1
ATOM 2526 C CA . LEU B 1 55 ? -24.875 -19.078 -6.047 1 77.62 55 LEU B CA 1
ATOM 2527 C C . LEU B 1 55 ? -24.812 -18.625 -4.594 1 77.62 55 LEU B C 1
ATOM 2529 O O . LEU B 1 55 ? -24.969 -19.438 -3.678 1 77.62 55 LEU B O 1
ATOM 2533 N N . VAL B 1 56 ? -24.25 -17.453 -4.441 1 74.25 56 VAL B N 1
ATOM 2534 C CA . VAL B 1 56 ? -24.156 -16.938 -3.078 1 74.25 56 VAL B CA 1
ATOM 2535 C C . VAL B 1 56 ? -25.375 -16.062 -2.777 1 74.25 56 VAL B C 1
ATOM 2537 O O . VAL B 1 56 ? -25.75 -15.211 -3.584 1 74.25 56 VAL B O 1
ATOM 2540 N N . GLY B 1 57 ? -26 -16.312 -1.64 1 68.81 57 GLY B N 1
ATOM 2541 C CA . GLY B 1 57 ? -27.203 -15.594 -1.236 1 68.81 57 GLY B CA 1
ATOM 2542 C C . GLY B 1 57 ? -26.922 -14.172 -0.772 1 68.81 57 GLY B C 1
ATOM 2543 O O . GLY B 1 57 ? -25.797 -13.859 -0.37 1 68.81 57 GLY B O 1
ATOM 2544 N N . LYS B 1 58 ? -27.906 -13.344 -0.852 1 64.12 58 LYS B N 1
ATOM 2545 C CA . LYS B 1 58 ? -27.859 -11.93 -0.502 1 64.12 58 LYS B CA 1
ATOM 2546 C C . LYS B 1 58 ? -27.422 -11.734 0.95 1 64.12 58 LYS B C 1
ATOM 2548 O O . LYS B 1 58 ? -26.719 -10.781 1.273 1 64.12 58 LYS B O 1
ATOM 2553 N N . ASP B 1 59 ? -27.906 -12.555 1.763 1 62.47 59 ASP B N 1
ATOM 2554 C CA . ASP B 1 59 ? -27.594 -12.414 3.184 1 62.47 59 ASP B CA 1
ATOM 2555 C C . ASP B 1 59 ? -26.094 -12.531 3.43 1 62.47 59 ASP B C 1
ATOM 2557 O O . ASP B 1 59 ? -25.531 -11.805 4.246 1 62.47 59 ASP B O 1
ATOM 2561 N N . ALA B 1 60 ? -25.516 -13.477 2.834 1 59.88 60 ALA B N 1
ATOM 2562 C CA . ALA B 1 60 ? -24.078 -13.68 2.967 1 59.88 60 ALA B CA 1
ATOM 2563 C C . ALA B 1 60 ? -23.297 -12.477 2.447 1 59.88 60 ALA B C 1
ATOM 2565 O O . ALA B 1 60 ? -22.281 -12.086 3.025 1 59.88 60 ALA B O 1
ATOM 2566 N N . LEU B 1 61 ? -23.922 -11.891 1.592 1 60 61 LEU B N 1
ATOM 2567 C CA . LEU B 1 61 ? -23.312 -10.719 0.98 1 60 61 LEU B CA 1
ATOM 2568 C C . LEU B 1 61 ? -23.344 -9.531 1.938 1 60 61 LEU B C 1
ATOM 2570 O O . LEU B 1 61 ? -22.359 -8.781 2.035 1 60 61 LEU B O 1
ATOM 2574 N N . ASP B 1 62 ? -24.438 -9.477 2.619 1 60.44 62 ASP B N 1
ATOM 2575 C CA . ASP B 1 62 ? -24.578 -8.359 3.547 1 60.44 62 ASP B CA 1
ATOM 2576 C C . ASP B 1 62 ? -23.609 -8.484 4.723 1 60.44 62 ASP B C 1
ATOM 2578 O O . ASP B 1 62 ? -23.047 -7.492 5.188 1 60.44 62 ASP B O 1
ATOM 2582 N N . ARG B 1 63 ? -23.375 -9.625 5.219 1 58.62 63 ARG B N 1
ATOM 2583 C CA . ARG B 1 63 ? -22.5 -9.883 6.363 1 58.62 63 ARG B CA 1
ATOM 2584 C C . ARG B 1 63 ? -21.047 -9.602 6.023 1 58.62 63 ARG B C 1
ATOM 2586 O O . ARG B 1 63 ? -20.281 -9.156 6.875 1 58.62 63 ARG B O 1
ATOM 2593 N N . GLU B 1 64 ? -20.719 -9.906 4.855 1 59.31 64 GLU B N 1
ATOM 2594 C CA . GLU B 1 64 ? -19.328 -9.789 4.43 1 59.31 64 GLU B CA 1
ATOM 2595 C C . GLU B 1 64 ? -18.844 -8.344 4.516 1 59.31 64 GLU B C 1
ATOM 2597 O O . GLU B 1 64 ? -17.703 -8.094 4.918 1 59.31 64 GLU B O 1
ATOM 2602 N N . MET B 1 65 ? -19.766 -7.461 4.207 1 57.16 65 MET B N 1
ATOM 2603 C CA . MET B 1 65 ? -19.375 -6.066 4.062 1 57.16 65 MET B CA 1
ATOM 2604 C C . MET B 1 65 ? -19.031 -5.457 5.418 1 57.16 65 MET B C 1
ATOM 2606 O O . MET B 1 65 ? -18.375 -4.41 5.484 1 57.16 65 MET B O 1
ATOM 2610 N N . ASN B 1 66 ? -19.219 -6.316 6.352 1 60.28 66 ASN B N 1
ATOM 2611 C CA . ASN B 1 66 ? -19.094 -5.695 7.664 1 60.28 66 ASN B CA 1
ATOM 2612 C C . ASN B 1 66 ? -17.828 -6.16 8.383 1 60.28 66 ASN B C 1
ATOM 2614 O O . ASN B 1 66 ? -17.609 -5.812 9.547 1 60.28 66 ASN B O 1
ATOM 2618 N N . TYR B 1 67 ? -17.062 -6.832 7.621 1 70.5 67 TYR B N 1
ATOM 2619 C CA . TYR B 1 67 ? -15.945 -7.371 8.383 1 70.5 67 TYR B CA 1
ATOM 2620 C C . TYR B 1 67 ? -14.766 -6.406 8.383 1 70.5 67 TYR B C 1
ATOM 2622 O O . TYR B 1 67 ? -14.148 -6.172 7.34 1 70.5 67 TYR B O 1
ATOM 2630 N N . TRP B 1 68 ? -14.477 -5.852 9.484 1 82.19 68 TRP B N 1
ATOM 2631 C CA . TRP B 1 68 ? -13.383 -4.918 9.703 1 82.19 68 TRP B CA 1
ATOM 2632 C C . TRP B 1 68 ? -12.039 -5.582 9.414 1 82.19 68 TRP B C 1
ATOM 2634 O O . TRP B 1 68 ? -11.109 -4.934 8.922 1 82.19 68 TRP B O 1
ATOM 2644 N N . GLY B 1 69 ? -12.008 -6.887 9.641 1 88.12 69 GLY B N 1
ATOM 2645 C CA . GLY B 1 69 ? -10.766 -7.605 9.406 1 88.12 69 GLY B CA 1
ATOM 2646 C C . GLY B 1 69 ? -10.352 -7.613 7.945 1 88.12 69 GLY B C 1
ATOM 2647 O O . GLY B 1 69 ? -9.164 -7.508 7.633 1 88.12 69 GLY B O 1
ATOM 2648 N N . LYS B 1 70 ? -11.336 -7.664 7.129 1 90.69 70 LYS B N 1
ATOM 2649 C CA . LYS B 1 70 ? -11.062 -7.668 5.695 1 90.69 70 LYS B CA 1
ATOM 2650 C C . LYS B 1 70 ? -10.438 -6.348 5.254 1 90.69 70 LYS B C 1
ATOM 2652 O O . LYS B 1 70 ? -9.484 -6.336 4.465 1 90.69 70 LYS B O 1
ATOM 2657 N N . ARG B 1 71 ? -10.867 -5.312 5.754 1 90.88 71 ARG B N 1
ATOM 2658 C CA . ARG B 1 71 ? -10.359 -3.988 5.41 1 90.88 71 ARG B CA 1
ATOM 2659 C C . ARG B 1 71 ? -8.945 -3.783 5.938 1 90.88 71 ARG B C 1
ATOM 2661 O O . ARG B 1 71 ? -8.102 -3.205 5.254 1 90.88 71 ARG B O 1
ATOM 2668 N N . VAL B 1 72 ? -8.789 -4.23 7.121 1 94.38 72 VAL B N 1
ATOM 2669 C CA . VAL B 1 72 ? -7.465 -4.109 7.727 1 94.38 72 VAL B CA 1
ATOM 2670 C C . VAL B 1 72 ? -6.453 -4.918 6.918 1 94.38 72 VAL B C 1
ATOM 2672 O O . VAL B 1 72 ? -5.348 -4.441 6.641 1 94.38 72 VAL B O 1
ATOM 2675 N N . MET B 1 73 ? -6.848 -6.086 6.551 1 96.12 73 MET B N 1
ATOM 2676 C CA . MET B 1 73 ? -5.953 -6.938 5.77 1 96.12 73 MET B CA 1
ATOM 2677 C C . MET B 1 73 ? -5.66 -6.312 4.41 1 96.12 73 MET B C 1
ATOM 2679 O O . MET B 1 73 ? -4.547 -6.426 3.898 1 96.12 73 MET B O 1
ATOM 2683 N N . LEU B 1 74 ? -6.688 -5.699 3.871 1 96.38 74 LEU B N 1
ATOM 2684 C CA . LEU B 1 74 ? -6.488 -5.004 2.602 1 96.38 74 LEU B CA 1
ATOM 2685 C C . LEU B 1 74 ? -5.434 -3.912 2.74 1 96.38 74 LEU B C 1
ATOM 2687 O O . LEU B 1 74 ? -4.5 -3.842 1.938 1 96.38 74 LEU B O 1
ATOM 2691 N N . VAL B 1 75 ? -5.543 -3.105 3.748 1 97.69 75 VAL B N 1
ATOM 2692 C CA . VAL B 1 75 ? -4.613 -2.002 3.973 1 97.69 75 VAL B CA 1
ATOM 2693 C C . VAL B 1 75 ? -3.207 -2.547 4.207 1 97.69 75 VAL B C 1
ATOM 2695 O O . VAL B 1 75 ? -2.248 -2.094 3.578 1 97.69 75 VAL B O 1
ATOM 2698 N N . VAL B 1 76 ? -3.129 -3.52 5.035 1 98.25 76 VAL B N 1
ATOM 2699 C CA . VAL B 1 76 ? -1.828 -4.066 5.406 1 98.25 76 VAL B CA 1
ATOM 2700 C C . VAL B 1 76 ? -1.161 -4.691 4.184 1 98.25 76 VAL B C 1
ATOM 2702 O O . VAL B 1 76 ? 0.029 -4.48 3.941 1 98.25 76 VAL B O 1
ATOM 2705 N N . MET B 1 77 ? -1.869 -5.41 3.424 1 98.62 77 MET B N 1
ATOM 2706 C CA . MET B 1 77 ? -1.301 -6.062 2.246 1 98.62 77 MET B CA 1
ATOM 2707 C C . MET B 1 77 ? -0.891 -5.031 1.199 1 98.62 77 MET B C 1
ATOM 2709 O O . MET B 1 77 ? 0.178 -5.145 0.596 1 98.62 77 MET B O 1
ATOM 2713 N N . CYS B 1 78 ? -1.723 -4.047 1.006 1 98.62 78 CYS B N 1
ATOM 2714 C CA . CYS B 1 78 ? -1.402 -3.008 0.032 1 98.62 78 CYS B CA 1
ATOM 2715 C C . CYS B 1 78 ? -0.147 -2.246 0.44 1 98.62 78 CYS B C 1
ATOM 2717 O O . CYS B 1 78 ? 0.723 -1.984 -0.392 1 98.62 78 CYS B O 1
ATOM 2719 N N . VAL B 1 79 ? -0.069 -1.929 1.69 1 98.69 79 VAL B N 1
ATOM 2720 C CA . VAL B 1 79 ? 1.084 -1.178 2.176 1 98.69 79 VAL B CA 1
ATOM 2721 C C . VAL B 1 79 ? 2.338 -2.045 2.094 1 98.69 79 VAL B C 1
ATOM 2723 O O . VAL B 1 79 ? 3.391 -1.583 1.646 1 98.69 79 VAL B O 1
ATOM 2726 N N . THR B 1 80 ? 2.209 -3.277 2.488 1 98.69 80 THR B N 1
ATOM 2727 C CA . THR B 1 80 ? 3.34 -4.195 2.422 1 98.69 80 THR B CA 1
ATOM 2728 C C . THR B 1 80 ? 3.812 -4.367 0.981 1 98.69 80 THR B C 1
ATOM 2730 O O . THR B 1 80 ? 5.016 -4.312 0.707 1 98.69 80 THR B O 1
ATOM 2733 N N . PHE B 1 81 ? 2.85 -4.602 0.111 1 98.56 81 PHE B N 1
ATOM 2734 C CA . PHE B 1 81 ? 3.178 -4.73 -1.305 1 98.56 81 PHE B CA 1
ATOM 2735 C C . PHE B 1 81 ? 3.797 -3.443 -1.836 1 98.56 81 PHE B C 1
ATOM 2737 O O . PHE B 1 81 ? 4.738 -3.482 -2.631 1 98.56 81 PHE B O 1
ATOM 2744 N N . GLY B 1 82 ? 3.285 -2.312 -1.45 1 98.62 82 GLY B N 1
ATOM 2745 C CA . GLY B 1 82 ? 3.867 -1.031 -1.821 1 98.62 82 GLY B CA 1
ATOM 2746 C C . GLY B 1 82 ? 5.305 -0.874 -1.364 1 98.62 82 GLY B C 1
ATOM 2747 O O . GLY B 1 82 ? 6.152 -0.395 -2.119 1 98.62 82 GLY B O 1
ATOM 2748 N N . ILE B 1 83 ? 5.547 -1.225 -0.145 1 98.5 83 ILE B N 1
ATOM 2749 C CA . ILE B 1 83 ? 6.906 -1.159 0.379 1 98.5 83 ILE B CA 1
ATOM 2750 C C . ILE B 1 83 ? 7.836 -2 -0.493 1 98.5 83 ILE B C 1
ATOM 2752 O O . ILE B 1 83 ? 8.93 -1.557 -0.851 1 98.5 83 ILE B O 1
ATOM 2756 N N . GLU B 1 84 ? 7.395 -3.182 -0.823 1 97.75 84 GLU B N 1
ATOM 2757 C CA . GLU B 1 84 ? 8.172 -4.059 -1.695 1 97.75 84 GLU B CA 1
ATOM 2758 C C . GLU B 1 84 ? 8.453 -3.391 -3.037 1 97.75 84 GLU B C 1
ATOM 2760 O O . GLU B 1 84 ? 9.57 -3.465 -3.549 1 97.75 84 GLU B O 1
ATOM 2765 N N . LEU B 1 85 ? 7.469 -2.787 -3.586 1 97.56 85 LEU B N 1
ATOM 2766 C CA . LEU B 1 85 ? 7.66 -2.074 -4.844 1 97.56 85 LEU B CA 1
ATOM 2767 C C . LEU B 1 85 ? 8.664 -0.939 -4.68 1 97.56 85 LEU B C 1
ATOM 2769 O O . LEU B 1 85 ? 9.477 -0.69 -5.574 1 97.56 85 LEU B O 1
ATOM 2773 N N . GLY B 1 86 ? 8.578 -0.248 -3.545 1 97.75 86 GLY B N 1
ATOM 2774 C CA . GLY B 1 86 ? 9.547 0.799 -3.266 1 97.75 86 GLY B CA 1
ATOM 2775 C C . GLY B 1 86 ? 10.984 0.3 -3.254 1 97.75 86 GLY B C 1
ATOM 2776 O O . GLY B 1 86 ? 11.875 0.951 -3.797 1 97.75 86 GLY B O 1
ATOM 2777 N N . PHE B 1 87 ? 11.18 -0.808 -2.648 1 97.25 87 PHE B N 1
ATOM 2778 C CA . PHE B 1 87 ? 12.508 -1.409 -2.633 1 97.25 87 PHE B CA 1
ATOM 2779 C C . PHE B 1 87 ? 12.977 -1.73 -4.051 1 97.25 87 PHE B C 1
ATOM 2781 O O . PHE B 1 87 ? 14.133 -1.5 -4.395 1 97.25 87 PHE B O 1
ATOM 2788 N N . LYS B 1 88 ? 12.086 -2.262 -4.84 1 95.88 88 LYS B N 1
ATOM 2789 C CA . LYS B 1 88 ? 12.453 -2.66 -6.195 1 95.88 88 LYS B CA 1
ATOM 2790 C C . LYS B 1 88 ? 12.742 -1.441 -7.066 1 95.88 88 LYS B C 1
ATOM 2792 O O . LYS B 1 88 ? 13.594 -1.497 -7.957 1 95.88 88 LYS B O 1
ATOM 2797 N N . PHE B 1 89 ? 12.055 -0.383 -6.805 1 96.56 89 PHE B N 1
ATOM 2798 C CA . PHE B 1 89 ? 12.391 0.864 -7.48 1 96.56 89 PHE B CA 1
ATOM 2799 C C . PHE B 1 89 ? 13.766 1.366 -7.039 1 96.56 89 PHE B C 1
ATOM 2801 O O . PHE B 1 89 ? 14.578 1.767 -7.871 1 96.56 89 PHE B O 1
ATOM 2808 N N . ALA B 1 90 ? 13.961 1.314 -5.766 1 95.56 90 ALA B N 1
ATOM 2809 C CA . ALA B 1 90 ? 15.195 1.833 -5.188 1 95.56 90 ALA B CA 1
ATOM 2810 C C . ALA B 1 90 ? 16.406 1.065 -5.707 1 95.56 90 ALA B C 1
ATOM 2812 O O . ALA B 1 90 ? 17.469 1.652 -5.949 1 95.56 90 ALA B O 1
ATOM 2813 N N . THR B 1 91 ? 16.25 -0.231 -5.84 1 94.88 91 THR B N 1
ATOM 2814 C CA . THR B 1 91 ? 17.359 -1.062 -6.285 1 94.88 91 THR B CA 1
ATOM 2815 C C . THR B 1 91 ? 17.344 -1.211 -7.805 1 94.88 91 THR B C 1
ATOM 2817 O O . THR B 1 91 ? 18.219 -1.879 -8.375 1 94.88 91 THR B O 1
ATOM 2820 N N . GLN B 1 92 ? 16.312 -0.71 -8.43 1 95.12 92 GLN B N 1
ATOM 2821 C CA . GLN B 1 92 ? 16.156 -0.75 -9.875 1 95.12 92 GLN B CA 1
ATOM 2822 C C . GLN B 1 92 ? 16.062 -2.186 -10.383 1 95.12 92 GLN B C 1
ATOM 2824 O O . GLN B 1 92 ? 16.75 -2.557 -11.344 1 95.12 92 GLN B O 1
ATOM 2829 N N . GLN B 1 93 ? 15.281 -2.982 -9.727 1 94.75 93 GLN B N 1
ATOM 2830 C CA . GLN B 1 93 ? 15.055 -4.383 -10.07 1 94.75 93 GLN B CA 1
ATOM 2831 C C . GLN B 1 93 ? 13.57 -4.668 -10.273 1 94.75 93 GLN B C 1
ATOM 2833 O O . GLN B 1 93 ? 13.047 -5.648 -9.75 1 94.75 93 GLN B O 1
ATOM 2838 N N . MET B 1 94 ? 12.969 -3.834 -11.016 1 95 94 MET B N 1
ATOM 2839 C CA . MET B 1 94 ? 11.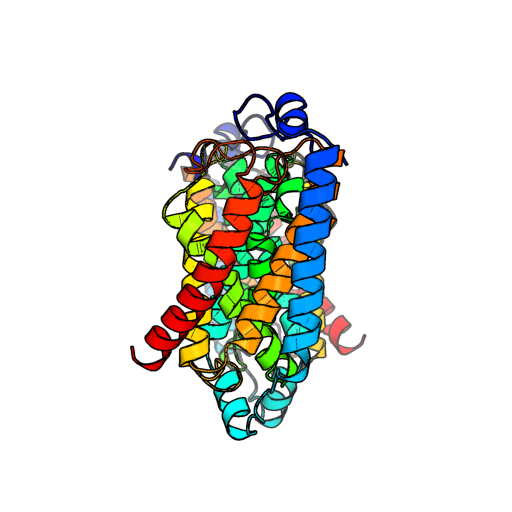516 -3.916 -11.172 1 95 94 MET B CA 1
ATOM 2840 C C . MET B 1 94 ? 11.125 -5.121 -12.031 1 95 94 MET B C 1
ATOM 2842 O O . MET B 1 94 ? 9.961 -5.516 -12.055 1 95 94 MET B O 1
ATOM 2846 N N . ILE B 1 95 ? 12.039 -5.742 -12.68 1 94.62 95 ILE B N 1
ATOM 2847 C CA . ILE B 1 95 ? 11.75 -6.883 -13.539 1 94.62 95 ILE B CA 1
ATOM 2848 C C . ILE B 1 95 ? 11.203 -8.039 -12.703 1 94.62 95 ILE B C 1
ATOM 2850 O O . ILE B 1 95 ? 10.391 -8.836 -13.18 1 94.62 95 ILE B O 1
ATOM 2854 N N . TRP B 1 96 ? 11.562 -8.117 -11.469 1 93.56 96 TRP B N 1
ATOM 2855 C CA . TRP B 1 96 ? 11.18 -9.227 -10.594 1 93.56 96 TRP B CA 1
ATOM 2856 C C . TRP B 1 96 ? 9.711 -9.133 -10.219 1 93.56 96 TRP B C 1
ATOM 2858 O O . TRP B 1 96 ? 9.148 -10.07 -9.633 1 93.56 96 TRP B O 1
ATOM 2868 N N . ILE B 1 97 ? 9.023 -8.047 -10.539 1 95.19 97 ILE B N 1
ATOM 2869 C CA . ILE B 1 97 ? 7.629 -7.855 -10.172 1 95.19 97 ILE B CA 1
ATOM 2870 C C . ILE B 1 97 ? 6.754 -8.875 -10.898 1 95.19 97 ILE B C 1
ATOM 2872 O O . ILE B 1 97 ? 5.625 -9.141 -10.484 1 95.19 97 ILE B O 1
ATOM 2876 N N . ILE B 1 98 ? 7.211 -9.438 -11.945 1 95.62 98 ILE B N 1
ATOM 2877 C CA . ILE B 1 98 ? 6.379 -10.336 -12.742 1 95.62 98 ILE B CA 1
ATOM 2878 C C . ILE B 1 98 ? 6.473 -11.75 -12.18 1 95.62 98 ILE B C 1
ATOM 2880 O O . ILE B 1 98 ? 5.844 -12.672 -12.703 1 95.62 98 ILE B O 1
ATOM 2884 N N . ASN B 1 99 ? 7.223 -11.914 -11.078 1 93.94 99 ASN B N 1
ATOM 2885 C CA . ASN B 1 99 ? 7.238 -13.203 -10.406 1 93.94 99 ASN B CA 1
ATOM 2886 C C . ASN B 1 99 ? 5.84 -13.609 -9.945 1 93.94 99 ASN B C 1
ATOM 2888 O O . ASN B 1 99 ? 5.035 -12.758 -9.562 1 93.94 99 ASN B O 1
ATOM 2892 N N . PRO B 1 100 ? 5.562 -14.875 -9.953 1 94 100 PRO B N 1
ATOM 2893 C CA . PRO B 1 100 ? 4.207 -15.367 -9.68 1 94 100 PRO B CA 1
ATOM 2894 C C . PRO B 1 100 ? 3.691 -14.953 -8.305 1 94 100 PRO B C 1
ATOM 2896 O O . PRO B 1 100 ? 2.494 -14.695 -8.141 1 94 100 PRO B O 1
ATOM 2899 N N . CYS B 1 101 ? 4.527 -14.875 -7.312 1 94.62 101 CYS B N 1
ATOM 2900 C CA . CYS B 1 101 ? 4.051 -14.516 -5.98 1 94.62 101 CYS B CA 1
ATOM 2901 C C . CYS B 1 101 ? 3.498 -13.094 -5.965 1 94.62 101 CYS B C 1
ATOM 2903 O O . CYS B 1 101 ? 2.568 -12.797 -5.215 1 94.62 101 CYS B O 1
ATOM 2905 N N . HIS B 1 102 ? 4.098 -12.258 -6.758 1 96.12 102 HIS B N 1
ATOM 2906 C CA . HIS B 1 102 ? 3.568 -10.898 -6.855 1 96.12 102 HIS B CA 1
ATOM 2907 C C . HIS B 1 102 ? 2.23 -10.883 -7.59 1 96.12 102 HIS B C 1
ATOM 2909 O O . HIS B 1 102 ? 1.336 -10.109 -7.234 1 96.12 102 HIS B O 1
ATOM 2915 N N . LEU B 1 103 ? 2.121 -11.703 -8.578 1 95.38 103 LEU B N 1
ATOM 2916 C CA . LEU B 1 103 ? 0.842 -11.844 -9.266 1 95.38 103 LEU B CA 1
ATOM 2917 C C . LEU B 1 103 ? -0.24 -12.328 -8.305 1 95.38 103 LEU B C 1
ATOM 2919 O O . LEU B 1 103 ? -1.357 -11.805 -8.305 1 95.38 103 LEU B O 1
ATOM 2923 N N . VAL B 1 104 ? 0.094 -13.242 -7.555 1 96.75 104 VAL B N 1
ATOM 2924 C CA . VAL B 1 104 ? -0.849 -13.773 -6.578 1 96.75 104 VAL B CA 1
ATOM 2925 C C . VAL B 1 104 ? -1.199 -12.703 -5.555 1 96.75 104 VAL B C 1
ATOM 2927 O O . VAL B 1 104 ? -2.346 -12.609 -5.109 1 96.75 104 VAL B O 1
ATOM 2930 N N . THR B 1 105 ? -0.23 -11.867 -5.148 1 97.88 105 THR B N 1
ATOM 2931 C CA . THR B 1 105 ? -0.472 -10.758 -4.23 1 97.88 105 THR B CA 1
ATOM 2932 C C . THR B 1 105 ? -1.479 -9.773 -4.828 1 97.88 105 THR B C 1
ATOM 2934 O O . THR B 1 105 ? -2.393 -9.32 -4.137 1 97.88 105 THR B O 1
ATOM 2937 N N . ILE B 1 106 ? -1.345 -9.484 -6.078 1 98.12 106 ILE B N 1
ATOM 2938 C CA . ILE B 1 106 ? -2.258 -8.578 -6.758 1 98.12 106 ILE B CA 1
ATOM 2939 C C . ILE B 1 106 ? -3.66 -9.18 -6.789 1 98.12 106 ILE B C 1
ATOM 2941 O O . ILE B 1 106 ? -4.648 -8.477 -6.543 1 98.12 106 ILE B O 1
ATOM 2945 N N . ILE B 1 107 ? -3.73 -10.445 -7.055 1 97.94 107 ILE B N 1
ATOM 2946 C CA . ILE B 1 107 ? -5.016 -11.141 -7.043 1 97.94 107 ILE B CA 1
ATOM 2947 C C . ILE B 1 107 ? -5.637 -11.055 -5.652 1 97.94 107 ILE B C 1
ATOM 2949 O O . ILE B 1 107 ? -6.84 -10.828 -5.512 1 97.94 107 ILE B O 1
ATOM 2953 N N . GLN B 1 108 ? -4.812 -11.219 -4.711 1 97.94 108 GLN B N 1
ATOM 2954 C CA . GLN B 1 108 ? -5.297 -11.164 -3.334 1 97.94 108 GLN B CA 1
ATOM 2955 C C . GLN B 1 108 ? -5.82 -9.773 -2.99 1 97.94 108 GLN B C 1
ATOM 2957 O O . GLN B 1 108 ? -6.84 -9.641 -2.311 1 97.94 108 GLN B O 1
ATOM 2962 N N . ILE B 1 109 ? -5.137 -8.781 -3.379 1 98.06 109 ILE B N 1
ATOM 2963 C CA . ILE B 1 109 ? -5.602 -7.414 -3.17 1 98.06 109 ILE B CA 1
ATOM 2964 C C . ILE B 1 109 ? -6.957 -7.223 -3.846 1 98.06 109 ILE B C 1
ATOM 2966 O O . ILE B 1 109 ? -7.867 -6.617 -3.27 1 98.06 109 ILE B O 1
ATOM 2970 N N . TYR B 1 110 ? -7.113 -7.754 -5.023 1 96.69 110 TYR B N 1
ATOM 2971 C CA . TYR B 1 110 ? -8.391 -7.703 -5.723 1 96.69 110 TYR B CA 1
ATOM 2972 C C . TYR B 1 110 ? -9.484 -8.398 -4.918 1 96.69 110 TYR B C 1
ATOM 2974 O O . TYR B 1 110 ? -10.586 -7.867 -4.758 1 96.69 110 TYR B O 1
ATOM 2982 N N . LEU B 1 111 ? -9.156 -9.547 -4.418 1 95.56 111 LEU B N 1
ATOM 2983 C CA . LEU B 1 111 ? -10.133 -10.32 -3.652 1 95.56 111 LEU B CA 1
ATOM 2984 C C . LEU B 1 111 ? -10.555 -9.57 -2.396 1 95.56 111 LEU B C 1
ATOM 2986 O O . LEU B 1 111 ? -11.711 -9.664 -1.976 1 95.56 111 LEU B O 1
ATOM 2990 N N . LEU B 1 112 ? -9.648 -8.867 -1.812 1 94.25 112 LEU B N 1
ATOM 2991 C CA . LEU B 1 112 ? -9.938 -8.117 -0.597 1 94.25 112 LEU B CA 1
ATOM 2992 C C . LEU B 1 112 ? -10.727 -6.848 -0.917 1 94.25 112 LEU B C 1
ATOM 2994 O O . LEU B 1 112 ? -11.531 -6.391 -0.104 1 94.25 112 LEU B O 1
ATOM 2998 N N . ALA B 1 113 ? -10.562 -6.32 -2.082 1 91.88 113 ALA B N 1
ATOM 2999 C CA . ALA B 1 113 ? -11.125 -5.016 -2.414 1 91.88 113 ALA B CA 1
ATOM 3000 C C . ALA B 1 113 ? -12.453 -5.16 -3.146 1 91.88 113 ALA B C 1
ATOM 3002 O O . ALA B 1 113 ? -13.328 -4.301 -3.033 1 91.88 113 ALA B O 1
ATOM 3003 N N . ALA B 1 114 ? -12.656 -6.207 -3.861 1 89.12 114 ALA B N 1
ATOM 3004 C CA . ALA B 1 114 ? -13.805 -6.352 -4.75 1 89.12 114 ALA B CA 1
ATOM 3005 C C . ALA B 1 114 ? -15.07 -6.68 -3.961 1 89.12 114 ALA B C 1
ATOM 3007 O O . ALA B 1 114 ? -15.016 -7.395 -2.957 1 89.12 114 ALA B O 1
ATOM 3008 N N . PRO B 1 115 ? -16.156 -6.145 -4.457 1 84.56 115 PRO B N 1
ATOM 3009 C CA . PRO B 1 115 ? -17.422 -6.551 -3.861 1 84.56 115 PRO B CA 1
ATOM 3010 C C . PRO B 1 115 ? -17.781 -8.008 -4.16 1 84.56 115 PRO B C 1
ATOM 3012 O O . PRO B 1 115 ? -17.312 -8.562 -5.156 1 84.56 115 PRO B O 1
ATOM 3015 N N . PRO B 1 116 ? -18.609 -8.547 -3.338 1 85.12 116 PRO B N 1
ATOM 3016 C CA . PRO B 1 116 ? -18.969 -9.953 -3.518 1 85.12 116 PRO B CA 1
ATOM 3017 C C . PRO B 1 116 ? -19.656 -10.219 -4.855 1 85.12 116 PRO B C 1
ATOM 3019 O O . PRO B 1 116 ? -20.547 -9.453 -5.258 1 85.12 116 PRO B O 1
ATOM 3022 N N . SER B 1 117 ? -19.25 -11.164 -5.516 1 86.75 117 SER B N 1
ATOM 3023 C CA . SER B 1 117 ? -19.812 -11.594 -6.793 1 86.75 117 SER B CA 1
ATOM 3024 C C . SER B 1 117 ? -19.375 -13.008 -7.137 1 86.75 117 SER B C 1
ATOM 3026 O O . SER B 1 117 ? -18.516 -13.578 -6.473 1 86.75 117 SER B O 1
ATOM 3028 N N . LYS B 1 118 ? -19.953 -13.547 -8.156 1 89.31 118 LYS B N 1
ATOM 3029 C CA . LYS B 1 118 ? -19.609 -14.883 -8.625 1 89.31 118 LYS B CA 1
ATOM 3030 C C . LYS B 1 118 ? -18.172 -14.922 -9.156 1 89.31 118 LYS B C 1
ATOM 3032 O O . LYS B 1 118 ? -17.484 -15.93 -9.016 1 89.31 118 LYS B O 1
ATOM 3037 N N . HIS B 1 119 ? -17.797 -13.828 -9.758 1 91.88 119 HIS B N 1
ATOM 3038 C CA . HIS B 1 119 ? -16.438 -13.742 -10.281 1 91.88 119 HIS B CA 1
ATOM 3039 C C . HIS B 1 119 ? -15.406 -13.797 -9.156 1 91.88 119 HIS B C 1
ATOM 3041 O O . HIS B 1 119 ? -14.352 -14.414 -9.305 1 91.88 119 HIS B O 1
ATOM 3047 N N . VAL B 1 120 ? -15.742 -13.18 -8.125 1 92.81 120 VAL B N 1
ATOM 3048 C CA . VAL B 1 120 ? -14.844 -13.172 -6.973 1 92.81 120 VAL B CA 1
ATOM 3049 C C . VAL B 1 120 ? -14.688 -14.594 -6.426 1 92.81 120 VAL B C 1
ATOM 3051 O O . VAL B 1 120 ? -13.586 -15.016 -6.086 1 92.81 120 VAL B O 1
ATOM 3054 N N . THR B 1 121 ? -15.719 -15.359 -6.398 1 94.31 121 THR B N 1
ATOM 3055 C CA . THR B 1 121 ? -15.656 -16.734 -5.93 1 94.31 121 THR B CA 1
ATOM 3056 C C . THR B 1 121 ? -14.766 -17.578 -6.832 1 94.31 121 THR B C 1
ATOM 3058 O O . THR B 1 121 ? -13.938 -18.359 -6.348 1 94.31 121 THR B O 1
ATOM 3061 N N . GLY B 1 122 ? -14.961 -17.391 -8.07 1 95.81 122 GLY B N 1
ATOM 3062 C CA . GLY B 1 122 ? -14.141 -18.125 -9.016 1 95.81 122 GLY B CA 1
ATOM 3063 C C . GLY B 1 122 ? -12.656 -17.812 -8.891 1 95.81 122 GLY B C 1
ATOM 3064 O O . GLY B 1 122 ? -11.828 -18.734 -8.852 1 95.81 122 GLY B O 1
ATOM 3065 N N . ILE B 1 123 ? -12.367 -16.547 -8.867 1 97.06 123 ILE B N 1
ATOM 3066 C CA . ILE B 1 123 ? -10.977 -16.125 -8.742 1 97.06 123 ILE B CA 1
ATOM 3067 C C . ILE B 1 123 ? -10.406 -16.609 -7.41 1 97.06 123 ILE B C 1
ATOM 3069 O O . ILE B 1 123 ? -9.234 -17 -7.332 1 97.06 123 ILE B O 1
ATOM 3073 N N . PHE B 1 124 ? -11.203 -16.594 -6.414 1 96.56 124 PHE B N 1
ATOM 3074 C CA . PHE B 1 124 ? -10.789 -17.062 -5.094 1 96.56 124 PHE B CA 1
ATOM 3075 C C . PHE B 1 124 ? -10.398 -18.531 -5.137 1 96.56 124 PHE B C 1
ATOM 3077 O O . PHE B 1 124 ? -9.367 -18.922 -4.594 1 96.56 124 PHE B O 1
ATOM 3084 N N . ARG B 1 125 ? -11.156 -19.297 -5.758 1 96.69 125 ARG B N 1
ATOM 3085 C CA . ARG B 1 125 ? -10.898 -20.734 -5.848 1 96.69 125 ARG B CA 1
ATOM 3086 C C . ARG B 1 125 ? -9.602 -21.016 -6.609 1 96.69 125 ARG B C 1
ATOM 3088 O O . ARG B 1 125 ? -8.805 -21.844 -6.191 1 96.69 125 ARG B O 1
ATOM 3095 N N . LEU B 1 126 ? -9.414 -20.312 -7.68 1 97.44 126 LEU B N 1
ATOM 3096 C CA . LEU B 1 126 ? -8.164 -20.469 -8.414 1 97.44 126 LEU B CA 1
ATOM 3097 C C . LEU B 1 126 ? -6.977 -20.016 -7.566 1 97.44 126 LEU B C 1
ATOM 3099 O O . LEU B 1 126 ? -5.953 -20.703 -7.512 1 97.44 126 LEU B O 1
ATOM 3103 N N . HIS B 1 127 ? -7.148 -18.969 -6.938 1 97.62 127 HIS B N 1
ATOM 3104 C CA . HIS B 1 127 ? -6.121 -18.328 -6.121 1 97.62 127 HIS B CA 1
ATOM 3105 C C . HIS B 1 127 ? -5.645 -19.25 -5.008 1 97.62 127 HIS B C 1
ATOM 3107 O O . HIS B 1 127 ? -4.453 -19.297 -4.695 1 97.62 127 HIS B O 1
ATOM 3113 N N . ILE B 1 128 ? -6.48 -19.984 -4.445 1 96.5 128 ILE B N 1
ATOM 3114 C CA . ILE B 1 128 ? -6.141 -20.875 -3.342 1 96.5 128 ILE B CA 1
ATOM 3115 C C . ILE B 1 128 ? -5.098 -21.891 -3.805 1 96.5 128 ILE B C 1
ATOM 3117 O O . ILE B 1 128 ? -4.223 -22.281 -3.033 1 96.5 128 ILE B O 1
ATOM 3121 N N . HIS B 1 129 ? -5.129 -22.188 -5.012 1 97.19 129 HIS B N 1
ATOM 3122 C CA . HIS B 1 129 ? -4.227 -23.203 -5.535 1 97.19 129 HIS B CA 1
ATOM 3123 C C . HIS B 1 129 ? -2.967 -22.578 -6.121 1 97.19 129 HIS B C 1
ATOM 3125 O O . HIS B 1 129 ? -2.102 -23.281 -6.645 1 97.19 129 HIS B O 1
ATOM 3131 N N . MET B 1 130 ? -2.865 -21.344 -6.027 1 96.75 130 MET B N 1
ATOM 3132 C CA . MET B 1 130 ? -1.676 -20.656 -6.52 1 96.75 130 MET B CA 1
ATOM 3133 C C . MET B 1 130 ? -0.777 -20.219 -5.367 1 96.75 130 MET B C 1
ATOM 3135 O O . MET B 1 130 ? 0.19 -19.484 -5.566 1 96.75 130 MET B O 1
ATOM 3139 N N . LEU B 1 131 ? -1.024 -20.719 -4.211 1 96.06 131 LEU B N 1
ATOM 3140 C CA . LEU B 1 131 ? -0.372 -20.219 -3.01 1 96.06 131 LEU B CA 1
ATOM 3141 C C . LEU B 1 131 ? 0.861 -21.047 -2.668 1 96.06 131 LEU B C 1
ATOM 3143 O O . LEU B 1 131 ? 1.55 -20.75 -1.684 1 96.06 131 LEU B O 1
ATOM 3147 N N . THR B 1 132 ? 1.185 -22.016 -3.424 1 92.94 132 THR B N 1
ATOM 3148 C CA . THR B 1 132 ? 2.273 -22.922 -3.086 1 92.94 132 THR B CA 1
ATOM 3149 C C . THR B 1 132 ? 3.602 -22.172 -3.014 1 92.94 132 THR B C 1
ATOM 3151 O O . THR B 1 132 ? 4.52 -22.594 -2.303 1 92.94 132 THR B O 1
ATOM 3154 N N . GLY B 1 133 ? 3.703 -21.141 -3.703 1 90.94 133 GLY B N 1
ATOM 3155 C CA . GLY B 1 133 ? 4.93 -20.359 -3.686 1 90.94 133 GLY B CA 1
ATOM 3156 C C . GLY B 1 133 ? 5.234 -19.75 -2.33 1 90.94 133 GLY B C 1
ATOM 3157 O O . GLY B 1 133 ? 6.398 -19.562 -1.975 1 90.94 133 GLY B O 1
ATOM 3158 N N . ALA B 1 134 ? 4.199 -19.438 -1.57 1 93.88 134 ALA B N 1
ATOM 3159 C CA . ALA B 1 134 ? 4.371 -18.75 -0.296 1 93.88 134 ALA B CA 1
ATOM 3160 C C . ALA B 1 134 ? 5.07 -19.641 0.725 1 93.88 134 ALA B C 1
ATOM 3162 O O . ALA B 1 134 ? 6.098 -19.266 1.29 1 93.88 134 ALA B O 1
ATOM 3163 N N . PRO B 1 135 ? 4.586 -20.859 0.901 1 93.25 135 PRO B N 1
ATOM 3164 C CA . PRO B 1 135 ? 5.312 -21.734 1.822 1 93.25 135 PRO B CA 1
ATOM 3165 C C . PRO B 1 135 ? 6.723 -22.062 1.339 1 93.25 135 PRO B C 1
ATOM 3167 O O . PRO B 1 135 ? 7.648 -22.172 2.148 1 93.25 135 PRO B O 1
ATOM 3170 N N . MET B 1 136 ? 6.887 -22.234 0.086 1 88.19 136 MET B N 1
ATOM 3171 C CA . MET B 1 136 ? 8.219 -22.5 -0.447 1 88.19 136 MET B CA 1
ATOM 3172 C C . MET B 1 136 ? 9.164 -21.344 -0.149 1 88.19 136 MET B C 1
ATOM 3174 O O . MET B 1 136 ? 10.328 -21.562 0.193 1 88.19 136 MET B O 1
ATOM 3178 N N . ALA B 1 137 ? 8.672 -20.188 -0.297 1 89.69 137 ALA B N 1
ATOM 3179 C CA . ALA B 1 137 ? 9.477 -19 -0.019 1 89.69 137 ALA B CA 1
ATOM 3180 C C . ALA B 1 137 ? 9.82 -18.906 1.464 1 89.69 137 ALA B C 1
ATOM 3182 O O . ALA B 1 137 ? 10.914 -18.453 1.826 1 89.69 137 ALA B O 1
ATOM 3183 N N . LEU B 1 138 ? 8.945 -19.312 2.309 1 92.38 138 LEU B N 1
ATOM 3184 C CA . LEU B 1 138 ? 9.156 -19.234 3.75 1 92.38 138 LEU B CA 1
ATOM 3185 C C . LEU B 1 138 ? 10.109 -20.328 4.219 1 92.38 138 LEU B C 1
ATOM 3187 O O . LEU B 1 138 ? 10.914 -20.109 5.125 1 92.38 138 LEU B O 1
ATOM 3191 N N . PHE B 1 139 ? 10.055 -21.469 3.564 1 89.38 139 PHE B N 1
ATOM 3192 C CA . PHE B 1 139 ? 10.891 -22.594 3.963 1 89.38 139 PHE B CA 1
ATOM 3193 C C . PHE B 1 139 ? 12.266 -22.5 3.326 1 89.38 139 PHE B C 1
ATOM 3195 O O . PHE B 1 139 ? 13.266 -22.906 3.932 1 89.38 139 PHE B O 1
ATOM 3202 N N . PHE B 1 140 ? 12.305 -21.969 2.123 1 84.38 140 PHE B N 1
ATOM 3203 C CA . PHE B 1 140 ? 13.562 -21.797 1.393 1 84.38 140 PHE B CA 1
ATOM 3204 C C . PHE B 1 140 ? 13.75 -20.359 0.963 1 84.38 140 PHE B C 1
ATOM 3206 O O . PHE B 1 140 ? 13.773 -20.047 -0.233 1 84.38 140 PHE B O 1
ATOM 3213 N N . PRO B 1 141 ? 13.969 -19.531 1.956 1 85.56 141 PRO B N 1
ATOM 3214 C CA . PRO B 1 141 ? 14.047 -18.094 1.639 1 85.56 141 PRO B CA 1
ATOM 3215 C C . PRO B 1 141 ? 15.281 -17.734 0.823 1 85.56 141 PRO B C 1
ATOM 3217 O O . PRO B 1 141 ? 16.359 -18.281 1.062 1 85.56 141 PRO B O 1
ATOM 3220 N N . VAL B 1 142 ? 15.055 -17.031 -0.182 1 80.38 142 VAL B N 1
ATOM 3221 C CA . VAL B 1 142 ? 16.141 -16.469 -0.981 1 80.38 142 VAL B CA 1
ATOM 3222 C C . VAL B 1 142 ? 16.234 -14.961 -0.74 1 80.38 142 VAL B C 1
ATOM 3224 O O . VAL B 1 142 ? 15.594 -14.172 -1.444 1 80.38 142 VAL B O 1
ATOM 3227 N N . THR B 1 143 ? 17 -14.492 0.237 1 84.5 143 THR B N 1
ATOM 3228 C CA . THR B 1 143 ? 17.047 -13.086 0.615 1 84.5 143 THR B CA 1
ATOM 3229 C C . THR B 1 143 ? 18.469 -12.531 0.436 1 84.5 143 THR B C 1
ATOM 3231 O O . THR B 1 143 ? 18.781 -11.469 0.961 1 84.5 143 THR B O 1
ATOM 3234 N N . ASN B 1 144 ? 19.25 -13.234 -0.365 1 82.31 144 ASN B N 1
ATOM 3235 C CA . ASN B 1 144 ? 20.641 -12.859 -0.515 1 82.31 144 ASN B CA 1
ATOM 3236 C C . ASN B 1 144 ? 20.797 -11.523 -1.229 1 82.31 144 ASN B C 1
ATOM 3238 O O . ASN B 1 144 ? 21.812 -10.836 -1.062 1 82.31 144 ASN B O 1
ATOM 3242 N N . THR B 1 145 ? 19.844 -11.148 -1.98 1 82.25 145 THR B N 1
ATOM 3243 C CA . THR B 1 145 ? 19.938 -9.891 -2.719 1 82.25 145 THR B CA 1
ATOM 3244 C C . THR B 1 145 ? 19.219 -8.766 -1.967 1 82.25 145 THR B C 1
ATOM 3246 O O . THR B 1 145 ? 19.203 -7.625 -2.424 1 82.25 145 THR B O 1
ATOM 3249 N N . ARG B 1 146 ? 18.594 -9.109 -0.915 1 88.31 146 ARG B N 1
ATOM 3250 C CA . ARG B 1 146 ? 17.844 -8.117 -0.137 1 88.31 146 ARG B CA 1
ATOM 3251 C C . ARG B 1 146 ? 18.719 -7.496 0.939 1 88.31 146 ARG B C 1
ATOM 3253 O O . ARG B 1 146 ? 18.766 -7.984 2.07 1 88.31 146 ARG B O 1
ATOM 3260 N N . LEU B 1 147 ? 19.312 -6.371 0.621 1 90 147 LEU B N 1
ATOM 3261 C CA . LEU B 1 147 ? 20.359 -5.801 1.471 1 90 147 LEU B CA 1
ATOM 3262 C C . LEU B 1 147 ? 19.875 -4.5 2.111 1 90 147 LEU B C 1
ATOM 3264 O O . LEU B 1 147 ? 20.5 -3.998 3.047 1 90 147 LEU B O 1
ATOM 3268 N N . LEU B 1 148 ? 18.797 -3.967 1.613 1 92.94 148 LEU B N 1
ATOM 3269 C CA . LEU B 1 148 ? 18.297 -2.721 2.178 1 92.94 148 LEU B CA 1
ATOM 3270 C C . LEU B 1 148 ? 17.672 -2.959 3.547 1 92.94 148 LEU B C 1
ATOM 3272 O O . LEU B 1 148 ? 17.25 -4.074 3.857 1 92.94 148 LEU B O 1
ATOM 3276 N N . ALA B 1 149 ? 17.625 -1.878 4.301 1 92.31 149 ALA B N 1
ATOM 3277 C CA . ALA B 1 149 ? 17.031 -1.961 5.637 1 92.31 149 ALA B CA 1
ATOM 3278 C C . ALA B 1 149 ? 15.562 -2.373 5.562 1 92.31 149 ALA B C 1
ATOM 3280 O O . ALA B 1 149 ? 14.773 -1.745 4.855 1 92.31 149 ALA B O 1
ATOM 3281 N N . PHE B 1 150 ? 15.227 -3.488 6.234 1 94.25 150 PHE B N 1
ATOM 3282 C CA . PHE B 1 150 ? 13.859 -3.975 6.387 1 94.25 150 PHE B CA 1
ATOM 3283 C C . PHE B 1 150 ? 13.383 -4.652 5.105 1 94.25 150 PHE B C 1
ATOM 3285 O O . PHE B 1 150 ? 12.188 -4.914 4.945 1 94.25 150 PHE B O 1
ATOM 3292 N N . GLU B 1 151 ? 14.234 -4.824 4.223 1 95.31 151 GLU B N 1
ATOM 3293 C CA . GLU B 1 151 ? 13.867 -5.473 2.969 1 95.31 151 GLU B CA 1
ATOM 3294 C C . GLU B 1 151 ? 13.578 -6.957 3.178 1 95.31 151 GLU B C 1
ATOM 3296 O O . GLU B 1 151 ? 12.57 -7.469 2.686 1 95.31 151 GLU B O 1
ATOM 3301 N N . ALA B 1 152 ? 14.43 -7.629 3.893 1 94.81 152 ALA B N 1
ATOM 3302 C CA . ALA B 1 152 ? 14.211 -9.047 4.188 1 94.81 152 ALA B CA 1
ATOM 3303 C C . ALA B 1 152 ? 12.969 -9.242 5.051 1 94.81 152 ALA B C 1
ATOM 3305 O O . ALA B 1 152 ? 12.211 -10.195 4.848 1 94.81 152 ALA B O 1
ATOM 3306 N N . GLU B 1 153 ? 12.805 -8.352 6.02 1 95.69 153 GLU B N 1
ATOM 3307 C CA . GLU B 1 153 ? 11.617 -8.422 6.871 1 95.69 153 GLU B CA 1
ATOM 3308 C C . GLU B 1 153 ? 10.336 -8.312 6.043 1 95.69 153 GLU B C 1
ATOM 3310 O O . GLU B 1 153 ? 9.367 -9.023 6.305 1 95.69 153 GLU B O 1
ATOM 3315 N N . THR B 1 154 ? 10.344 -7.414 5.102 1 96.62 154 THR B N 1
ATOM 3316 C CA . THR B 1 154 ? 9.18 -7.238 4.238 1 96.62 154 THR B CA 1
ATOM 3317 C C . THR B 1 154 ? 8.898 -8.516 3.449 1 96.62 154 THR B C 1
ATOM 3319 O O . THR B 1 154 ? 7.738 -8.859 3.217 1 96.62 154 THR B O 1
ATOM 3322 N N . TYR B 1 155 ? 9.969 -9.203 3.014 1 95.94 155 TYR B N 1
ATOM 3323 C CA . TYR B 1 155 ? 9.859 -10.492 2.33 1 95.94 155 TYR B CA 1
ATOM 3324 C C . TYR B 1 155 ? 9.078 -11.492 3.178 1 95.94 155 TYR B C 1
ATOM 3326 O O . TYR B 1 155 ? 8.109 -12.086 2.713 1 95.94 155 TYR B O 1
ATOM 3334 N N . PHE B 1 156 ? 9.375 -11.602 4.379 1 97.06 156 PHE B N 1
ATOM 3335 C CA . PHE B 1 156 ? 8.742 -12.57 5.266 1 97.06 156 PHE B CA 1
ATOM 3336 C C . PHE B 1 156 ? 7.32 -12.133 5.605 1 97.06 156 PHE B C 1
ATOM 3338 O O . PHE B 1 156 ? 6.41 -12.969 5.664 1 97.06 156 PHE B O 1
ATOM 3345 N N . ILE B 1 157 ? 7.145 -10.859 5.832 1 97.75 157 ILE B N 1
ATOM 3346 C CA . ILE B 1 157 ? 5.82 -10.344 6.164 1 97.75 157 ILE B CA 1
ATOM 3347 C C . ILE B 1 157 ? 4.859 -10.602 5.008 1 97.75 157 ILE B C 1
ATOM 3349 O O . ILE B 1 157 ? 3.754 -11.109 5.211 1 97.75 157 ILE B O 1
ATOM 3353 N N . LYS B 1 158 ? 5.312 -10.273 3.842 1 97.88 158 LYS B N 1
ATOM 3354 C CA . LYS B 1 158 ? 4.453 -10.414 2.67 1 97.88 158 LYS B CA 1
ATOM 3355 C C . LYS B 1 158 ? 4.047 -11.867 2.455 1 97.88 158 LYS B C 1
ATOM 3357 O O . LYS B 1 158 ? 2.871 -12.164 2.23 1 97.88 158 LYS B O 1
ATOM 3362 N N . HIS B 1 159 ? 5.02 -12.828 2.547 1 97.56 159 HIS B N 1
ATOM 3363 C CA . HIS B 1 159 ? 4.719 -14.227 2.301 1 97.56 159 HIS B CA 1
ATOM 3364 C C . HIS B 1 159 ? 3.877 -14.82 3.428 1 97.56 159 HIS B C 1
ATOM 3366 O O . HIS B 1 159 ? 3.047 -15.703 3.193 1 97.56 159 HIS B O 1
ATOM 3372 N N . THR B 1 160 ? 4.012 -14.328 4.566 1 97.94 160 THR B N 1
ATOM 3373 C CA . THR B 1 160 ? 3.152 -14.75 5.668 1 97.94 160 THR B CA 1
ATOM 3374 C C . THR B 1 160 ? 1.723 -14.266 5.457 1 97.94 160 THR B C 1
ATOM 3376 O O . THR B 1 160 ? 0.769 -15.023 5.645 1 97.94 160 THR B O 1
ATOM 3379 N N . LEU B 1 161 ? 1.587 -13.016 5.09 1 98.12 161 LEU B N 1
ATOM 3380 C CA . LEU B 1 161 ? 0.268 -12.453 4.812 1 98.12 161 LEU B CA 1
ATOM 3381 C C . LEU B 1 161 ? -0.438 -13.242 3.713 1 98.12 161 LEU B C 1
ATOM 3383 O O . LEU B 1 161 ? -1.656 -13.422 3.76 1 98.12 161 LEU B O 1
ATOM 3387 N N . MET B 1 162 ? 0.358 -13.703 2.729 1 97.94 162 MET B N 1
ATOM 3388 C CA . MET B 1 162 ? -0.203 -14.461 1.612 1 97.94 162 MET B CA 1
ATOM 3389 C C . MET B 1 162 ? -0.892 -15.727 2.104 1 97.94 162 MET B C 1
ATOM 3391 O O . MET B 1 162 ? -1.811 -16.234 1.454 1 97.94 162 MET B O 1
ATOM 3395 N N . LEU B 1 163 ? -0.503 -16.203 3.213 1 97.12 163 LEU B N 1
ATOM 3396 C CA . LEU B 1 163 ? -1.106 -17.406 3.754 1 97.12 163 LEU B CA 1
ATOM 3397 C C . LEU B 1 163 ? -2.223 -17.078 4.734 1 97.12 163 LEU B C 1
ATOM 3399 O O . LEU B 1 163 ? -3.238 -17.766 4.793 1 97.12 163 LEU B O 1
ATOM 3403 N N . ILE B 1 164 ? -2.117 -16 5.441 1 96.81 164 ILE B N 1
ATOM 3404 C CA . ILE B 1 164 ? -3.072 -15.609 6.473 1 96.81 164 ILE B CA 1
ATOM 3405 C C . ILE B 1 164 ? -4.359 -15.109 5.82 1 96.81 164 ILE B C 1
ATOM 3407 O O . ILE B 1 164 ? -5.461 -15.438 6.27 1 96.81 164 ILE B O 1
ATOM 3411 N N . ILE B 1 165 ? -4.246 -14.367 4.789 1 96.69 165 ILE B N 1
ATOM 3412 C CA . ILE B 1 165 ? -5.367 -13.641 4.188 1 96.69 165 ILE B CA 1
ATOM 3413 C C . ILE B 1 165 ? -6.395 -14.641 3.652 1 96.69 165 ILE B C 1
ATOM 3415 O O . ILE B 1 165 ? -7.574 -14.57 4 1 96.69 165 ILE B O 1
ATOM 3419 N N . PRO B 1 166 ? -5.977 -15.609 2.828 1 96 166 PRO B N 1
ATOM 3420 C CA . PRO B 1 166 ? -7 -16.547 2.344 1 96 166 PRO B CA 1
ATOM 3421 C C . PRO B 1 166 ? -7.582 -17.406 3.455 1 96 166 PRO B C 1
ATOM 3423 O O . PRO B 1 166 ? -8.75 -17.797 3.395 1 96 166 PRO B O 1
ATOM 3426 N N . PHE B 1 167 ? -6.805 -17.672 4.43 1 95.19 167 PHE B N 1
ATOM 3427 C CA . PHE B 1 167 ? -7.328 -18.391 5.586 1 95.19 167 PHE B CA 1
ATOM 3428 C C . PHE B 1 167 ? -8.453 -17.609 6.246 1 95.19 167 PHE B C 1
ATOM 3430 O O . PHE B 1 167 ? -9.523 -18.156 6.527 1 95.19 167 PHE B O 1
ATOM 3437 N N . TYR B 1 168 ? -8.242 -16.375 6.508 1 93.25 168 TYR B N 1
ATOM 3438 C CA . TYR B 1 168 ? -9.25 -15.5 7.098 1 93.25 168 TYR B CA 1
ATOM 3439 C C . TYR B 1 168 ? -10.477 -15.391 6.203 1 93.25 168 TYR B C 1
ATOM 3441 O O . TYR B 1 168 ? -11.609 -15.453 6.684 1 93.25 168 TYR B O 1
ATOM 3449 N N . LEU B 1 169 ? -10.242 -15.203 4.922 1 92.5 169 LEU B N 1
ATOM 3450 C CA . LEU B 1 169 ? -11.344 -15.062 3.98 1 92.5 169 LEU B CA 1
ATOM 3451 C C . LEU B 1 169 ? -12.219 -16.312 3.967 1 92.5 169 LEU B C 1
ATOM 3453 O O . LEU B 1 169 ? -13.445 -16.219 3.941 1 92.5 169 LEU B O 1
ATOM 3457 N N . MET B 1 170 ? -11.594 -17.422 4.012 1 91.81 170 MET B N 1
ATOM 3458 C CA . MET B 1 170 ? -12.344 -18.672 4.031 1 91.81 170 MET B CA 1
ATOM 3459 C C . MET B 1 170 ? -13.195 -18.766 5.297 1 91.81 170 MET B C 1
ATOM 3461 O O . MET B 1 170 ? -14.312 -19.281 5.254 1 91.81 170 MET B O 1
ATOM 3465 N N . ARG B 1 171 ? -12.68 -18.297 6.34 1 87.75 171 ARG B N 1
ATOM 3466 C CA . ARG B 1 171 ? -13.391 -18.359 7.609 1 87.75 171 ARG B CA 1
ATOM 3467 C C . ARG B 1 171 ? -14.57 -17.391 7.617 1 87.75 171 ARG B C 1
ATOM 3469 O O . ARG B 1 171 ? -15.555 -17.609 8.328 1 87.75 171 ARG B O 1
ATOM 3476 N N . MET B 1 172 ? -14.414 -16.375 6.891 1 85.12 172 MET B N 1
ATOM 3477 C CA . MET B 1 172 ? -15.508 -15.414 6.773 1 85.12 172 MET B CA 1
ATOM 3478 C C . MET B 1 172 ? -16.672 -16 6 1 85.12 172 MET B C 1
ATOM 3480 O O . MET B 1 172 ? -17.812 -15.555 6.152 1 85.12 172 MET B O 1
ATOM 3484 N N . LYS B 1 173 ? -16.391 -16.953 5.164 1 84.88 173 LYS B N 1
ATOM 3485 C CA . LYS B 1 173 ? -17.391 -17.625 4.332 1 84.88 173 LYS B CA 1
ATOM 3486 C C . LYS B 1 173 ? -17.953 -16.672 3.281 1 84.88 173 LYS B C 1
ATOM 3488 O O . LYS B 1 173 ? -17.188 -15.93 2.639 1 84.88 173 LYS B O 1
ATOM 3493 N N . GLY B 1 174 ? -19.234 -16.797 2.855 1 85.94 174 GLY B N 1
ATOM 3494 C CA . GLY B 1 174 ? -19.781 -15.969 1.783 1 85.94 174 GLY B CA 1
ATOM 3495 C C . GLY B 1 174 ? -19.312 -16.406 0.407 1 85.94 174 GLY B C 1
ATOM 3496 O O . GLY B 1 174 ? -19.453 -17.562 0.034 1 85.94 174 GLY B O 1
ATOM 3497 N N . VAL B 1 175 ? -18.625 -15.398 -0.198 1 89.56 175 VAL B N 1
ATOM 3498 C CA . VAL B 1 175 ? -18.203 -15.727 -1.555 1 89.56 175 VAL B CA 1
ATOM 3499 C C . VAL B 1 175 ? -16.859 -16.453 -1.514 1 89.56 175 VAL B C 1
ATOM 3501 O O . VAL B 1 175 ? -16.391 -16.969 -2.533 1 89.56 175 VAL B O 1
ATOM 3504 N N . TYR B 1 176 ? -16.266 -16.5 -0.398 1 91.25 176 TYR B N 1
ATOM 3505 C CA . TYR B 1 176 ? -14.953 -17.125 -0.244 1 91.25 176 TYR B CA 1
ATOM 3506 C C . TYR B 1 176 ? -15.094 -18.578 0.207 1 91.25 176 TYR B C 1
ATOM 3508 O O . TYR B 1 176 ? -14.633 -18.938 1.29 1 91.25 176 TYR B O 1
ATOM 3516 N N . ILE B 1 177 ? -15.68 -19.328 -0.637 1 90.62 177 ILE B N 1
ATOM 3517 C CA . ILE B 1 177 ? -15.922 -20.75 -0.386 1 90.62 177 ILE B CA 1
ATOM 3518 C C . ILE B 1 177 ? -15.078 -21.594 -1.336 1 90.62 177 ILE B C 1
ATOM 3520 O O . ILE B 1 177 ? -15.18 -21.453 -2.557 1 90.62 177 ILE B O 1
A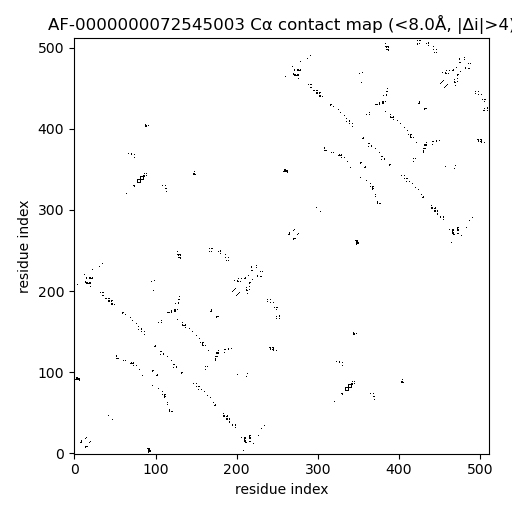TOM 3524 N N . PRO B 1 178 ? -14.242 -22.391 -0.754 1 91.88 178 PRO B N 1
ATOM 3525 C CA . PRO B 1 178 ? -13.461 -23.281 -1.609 1 91.88 178 PRO B CA 1
ATOM 3526 C C . PRO B 1 178 ? -14.312 -24.375 -2.246 1 91.88 178 PRO B C 1
ATOM 3528 O O . PRO B 1 178 ? -15.438 -24.625 -1.813 1 91.88 178 PRO B O 1
ATOM 3531 N N . GLU B 1 179 ? -13.844 -24.922 -3.291 1 91.62 179 GLU B N 1
ATOM 3532 C CA . GLU B 1 179 ? -14.531 -26.047 -3.918 1 91.62 179 GLU B CA 1
ATOM 3533 C C . GLU B 1 179 ? -14.516 -27.281 -3.018 1 91.62 179 GLU B C 1
ATOM 3535 O O . GLU B 1 179 ? -13.797 -27.312 -2.012 1 91.62 179 GLU B O 1
ATOM 3540 N N . GLN B 1 180 ? -15.367 -28.219 -3.439 1 91.88 180 GLN B N 1
ATOM 3541 C CA . GLN B 1 180 ? -15.383 -29.469 -2.691 1 91.88 180 GLN B CA 1
ATOM 3542 C C . GLN B 1 180 ? -14.008 -30.141 -2.725 1 91.88 180 GLN B C 1
ATOM 3544 O O . GLN B 1 180 ? -13.312 -30.094 -3.74 1 91.88 180 GLN B O 1
ATOM 3549 N N . LEU B 1 181 ? -13.648 -30.828 -1.671 1 91.94 181 LEU B N 1
ATOM 3550 C CA . LEU B 1 181 ? -12.328 -31.422 -1.538 1 91.94 181 LEU B CA 1
ATOM 3551 C C . LEU B 1 181 ? -12.094 -32.469 -2.621 1 91.94 181 LEU B C 1
ATOM 3553 O O . LEU B 1 181 ? -10.961 -32.688 -3.062 1 91.94 181 LEU B O 1
ATOM 3557 N N . GLY B 1 182 ? -13.18 -33.031 -3.098 1 92.69 182 GLY B N 1
ATOM 3558 C CA . GLY B 1 182 ? -13.047 -34.062 -4.105 1 92.69 182 GLY B CA 1
ATOM 3559 C C . GLY B 1 182 ? -13.016 -33.531 -5.523 1 92.69 182 GLY B C 1
ATOM 3560 O O . GLY B 1 182 ? -12.742 -34.281 -6.469 1 92.69 182 GLY B O 1
ATOM 3561 N N . ASP B 1 183 ? -13.234 -32.312 -5.652 1 94.56 183 ASP B N 1
ATOM 3562 C CA . ASP B 1 183 ? -13.211 -31.672 -6.969 1 94.56 183 ASP B CA 1
ATOM 3563 C C . ASP B 1 183 ? -11.828 -31.109 -7.281 1 94.56 183 ASP B C 1
ATOM 3565 O O . ASP B 1 183 ? -11.422 -30.094 -6.715 1 94.56 183 ASP B O 1
ATOM 3569 N N . PHE B 1 184 ? -11.18 -31.672 -8.211 1 96.31 184 PHE B N 1
ATOM 3570 C CA . PHE B 1 184 ? -9.82 -31.266 -8.531 1 96.31 184 PHE B CA 1
ATOM 3571 C C . PHE B 1 184 ? -9.797 -30.391 -9.781 1 96.31 184 PHE B C 1
ATOM 3573 O O . PHE B 1 184 ? -8.727 -30.047 -10.281 1 96.31 184 PHE B O 1
ATOM 3580 N N . SER B 1 185 ? -10.898 -30 -10.281 1 97.75 185 SER B N 1
ATOM 3581 C CA . SER B 1 185 ? -10.977 -29.219 -11.508 1 97.75 185 SER B CA 1
ATOM 3582 C C . SER B 1 185 ? -10.32 -27.844 -11.328 1 97.75 185 SER B C 1
ATOM 3584 O O . SER B 1 185 ? -9.547 -27.406 -12.18 1 97.75 185 SER B O 1
ATOM 3586 N N . TRP B 1 186 ? -10.562 -27.219 -10.25 1 97.69 186 TRP B N 1
ATOM 3587 C CA . TRP B 1 186 ? -10.016 -25.891 -9.992 1 97.69 186 TRP B CA 1
ATOM 3588 C C . TRP B 1 186 ? -8.5 -25.953 -9.844 1 97.69 186 TRP B C 1
ATOM 3590 O O . TRP B 1 186 ? -7.785 -25.094 -10.367 1 97.69 186 TRP B O 1
ATOM 3600 N N . SER B 1 187 ? -8.016 -26.922 -9.102 1 97.56 187 SER B N 1
ATOM 3601 C CA . SER B 1 187 ? -6.578 -27.047 -8.891 1 97.56 187 SER B CA 1
ATOM 3602 C C . SER B 1 187 ? -5.852 -27.344 -10.203 1 97.56 187 SER B C 1
ATOM 3604 O O . SER B 1 187 ? -4.77 -26.812 -10.453 1 97.56 187 SER B O 1
ATOM 3606 N N . MET B 1 188 ? -6.492 -28.172 -11.047 1 98.38 188 MET B N 1
ATOM 3607 C CA . MET B 1 188 ? -5.867 -28.516 -12.32 1 98.38 188 MET B CA 1
ATOM 3608 C C . MET B 1 188 ? -5.832 -27.312 -13.258 1 98.38 188 MET B C 1
ATOM 3610 O O . MET B 1 188 ? -4.844 -27.094 -13.961 1 98.38 188 MET B O 1
ATOM 3614 N N . VAL B 1 189 ? -6.832 -26.609 -13.242 1 98.38 189 VAL B N 1
ATOM 3615 C CA . VAL B 1 189 ? -6.867 -25.406 -14.086 1 98.38 189 VAL B CA 1
ATOM 3616 C C . VAL B 1 189 ? -5.879 -24.375 -13.562 1 98.38 189 VAL B C 1
ATOM 3618 O O . VAL B 1 189 ? -5.18 -23.719 -14.336 1 98.38 189 VAL B O 1
ATOM 3621 N N . ALA B 1 190 ? -5.82 -24.203 -12.242 1 98 190 ALA B N 1
ATOM 3622 C CA . ALA B 1 190 ? -4.836 -23.297 -11.648 1 98 190 ALA B CA 1
ATOM 3623 C C . ALA B 1 190 ? -3.416 -23.703 -12.031 1 98 190 ALA B C 1
ATOM 3625 O O . ALA B 1 190 ? -2.59 -22.859 -12.383 1 98 190 ALA B O 1
ATOM 3626 N N . PHE B 1 191 ? -3.174 -24.984 -11.914 1 98.06 191 PHE B N 1
ATOM 3627 C CA . PHE B 1 191 ? -1.88 -25.531 -12.312 1 98.06 191 PHE B CA 1
ATOM 3628 C C . PHE B 1 191 ? -1.59 -25.219 -13.781 1 98.06 191 PHE B C 1
ATOM 3630 O O . PHE B 1 191 ? -0.488 -24.781 -14.117 1 98.06 191 PHE B O 1
ATOM 3637 N N . ALA B 1 192 ? -2.561 -25.406 -14.602 1 98.56 192 ALA B N 1
ATOM 3638 C CA . ALA B 1 192 ? -2.404 -25.141 -16.031 1 98.56 192 ALA B CA 1
ATOM 3639 C C . ALA B 1 192 ? -2.092 -23.672 -16.281 1 98.56 192 ALA B C 1
ATOM 3641 O O . ALA B 1 192 ? -1.229 -23.344 -17.094 1 98.56 192 ALA B O 1
ATOM 3642 N N . TYR B 1 193 ? -2.748 -22.812 -15.578 1 98.06 193 TYR B N 1
ATOM 3643 C CA . TYR B 1 193 ? -2.5 -21.375 -15.719 1 98.06 193 TYR B CA 1
ATOM 3644 C C . TYR B 1 193 ? -1.085 -21.031 -15.273 1 98.06 193 TYR B C 1
ATOM 3646 O O . TYR B 1 193 ? -0.419 -20.203 -15.898 1 98.06 193 TYR B O 1
ATOM 3654 N N . LEU B 1 194 ? -0.64 -21.625 -14.227 1 97.5 194 LEU B N 1
ATOM 3655 C CA . LEU B 1 194 ? 0.702 -21.359 -13.727 1 97.5 194 LEU B CA 1
ATOM 3656 C C . LEU B 1 194 ? 1.761 -21.844 -14.703 1 97.5 194 LEU B C 1
ATOM 3658 O O . LEU B 1 194 ? 2.756 -21.172 -14.945 1 97.5 194 LEU B O 1
ATOM 3662 N N . ILE B 1 195 ? 1.498 -23 -15.227 1 97.56 195 ILE B N 1
ATOM 3663 C CA . ILE B 1 195 ? 2.412 -23.547 -16.234 1 97.56 195 ILE B CA 1
ATOM 3664 C C . ILE B 1 195 ? 2.477 -22.594 -17.422 1 97.56 195 ILE B C 1
ATOM 3666 O O . ILE B 1 195 ? 3.562 -22.281 -17.922 1 97.56 195 ILE B O 1
ATOM 3670 N N . ALA B 1 196 ? 1.348 -22.219 -17.891 1 97.88 196 ALA B N 1
ATOM 3671 C CA . ALA B 1 196 ? 1.299 -21.297 -19.016 1 97.88 196 ALA B CA 1
ATOM 3672 C C . ALA B 1 196 ? 2.025 -20 -18.703 1 97.88 196 ALA B C 1
ATOM 3674 O O . ALA B 1 196 ? 2.732 -19.453 -19.562 1 97.88 196 ALA B O 1
ATOM 3675 N N . TYR B 1 197 ? 1.859 -19.516 -17.516 1 97.69 197 TYR B N 1
ATOM 3676 C CA . TYR B 1 197 ? 2.506 -18.266 -17.125 1 97.69 197 TYR B CA 1
ATOM 3677 C C . TYR B 1 197 ? 4.023 -18.422 -17.094 1 97.69 197 TYR B C 1
ATOM 3679 O O . TYR B 1 197 ? 4.75 -17.516 -17.516 1 97.69 197 TYR B O 1
ATOM 3687 N N . HIS B 1 198 ? 4.527 -19.547 -16.625 1 97.62 198 HIS B N 1
ATOM 3688 C CA . HIS B 1 198 ? 5.961 -19.781 -16.531 1 97.62 198 HIS B CA 1
ATOM 3689 C C . HIS B 1 198 ? 6.586 -19.984 -17.906 1 97.62 198 HIS B C 1
ATOM 3691 O O . HIS B 1 198 ? 7.602 -19.359 -18.234 1 97.62 198 HIS B O 1
ATOM 3697 N N . PHE B 1 199 ? 5.934 -20.719 -18.766 1 98.06 199 PHE B N 1
ATOM 3698 C CA . PHE B 1 199 ? 6.582 -21.172 -19.984 1 98.06 199 PHE B CA 1
ATOM 3699 C C . PHE B 1 199 ? 6.289 -20.219 -21.141 1 98.06 199 PHE B C 1
ATOM 3701 O O . PHE B 1 199 ? 6.898 -20.328 -22.219 1 98.06 199 PHE B O 1
ATOM 3708 N N . LEU B 1 200 ? 5.434 -19.297 -20.938 1 96.75 200 LEU B N 1
ATOM 3709 C CA . LEU B 1 200 ? 5.184 -18.312 -21.969 1 96.75 200 LEU B CA 1
ATOM 3710 C C . LEU B 1 200 ? 5.73 -16.953 -21.562 1 96.75 200 LEU B C 1
ATOM 3712 O O . LEU B 1 200 ? 6.914 -16.656 -21.766 1 96.75 200 LEU B O 1
ATOM 3716 N N . PRO B 1 201 ? 5.023 -16.156 -20.812 1 97.19 201 PRO B N 1
ATOM 3717 C CA . PRO B 1 201 ? 5.555 -14.82 -20.578 1 97.19 201 PRO B CA 1
ATOM 3718 C C . PRO B 1 201 ? 6.812 -14.82 -19.719 1 97.19 201 PRO B C 1
ATOM 3720 O O . PRO B 1 201 ? 7.766 -14.094 -20.016 1 97.19 201 PRO B O 1
ATOM 3723 N N . LEU B 1 202 ? 6.883 -15.57 -18.75 1 97.38 202 LEU B N 1
ATOM 3724 C CA . LEU B 1 202 ? 8.031 -15.531 -17.844 1 97.38 202 LEU B CA 1
ATOM 3725 C C . LEU B 1 202 ? 9.289 -16.031 -18.547 1 97.38 202 LEU B C 1
ATOM 3727 O O . LEU B 1 202 ? 10.336 -15.383 -18.469 1 97.38 202 LEU B O 1
ATOM 3731 N N . GLN B 1 203 ? 9.219 -17.172 -19.203 1 97.06 203 GLN B N 1
ATOM 3732 C CA . GLN B 1 203 ? 10.367 -17.719 -19.922 1 97.06 203 GLN B CA 1
AT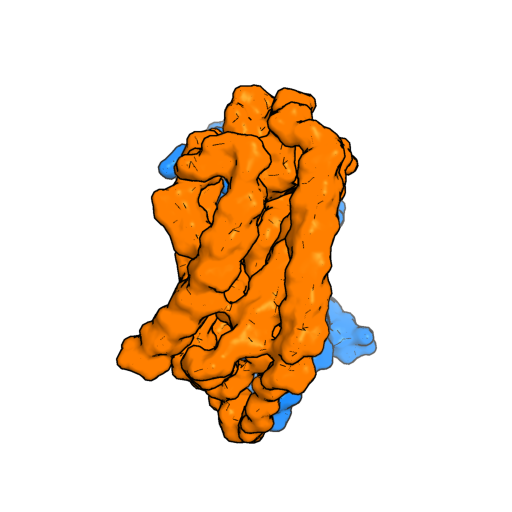OM 3733 C C . GLN B 1 203 ? 10.828 -16.75 -21.016 1 97.06 203 GLN B C 1
ATOM 3735 O O . GLN B 1 203 ? 12.031 -16.531 -21.188 1 97.06 203 GLN B O 1
ATOM 3740 N N . ILE B 1 204 ? 9.891 -16.172 -21.719 1 96.69 204 ILE B N 1
ATOM 3741 C CA . ILE B 1 204 ? 10.227 -15.281 -22.812 1 96.69 204 ILE B CA 1
ATOM 3742 C C . ILE B 1 204 ? 10.938 -14.039 -22.281 1 96.69 204 ILE B C 1
ATOM 3744 O O . ILE B 1 204 ? 12 -13.664 -22.781 1 96.69 204 ILE B O 1
ATOM 3748 N N . ILE B 1 205 ? 10.438 -13.492 -21.234 1 96.69 205 ILE B N 1
ATOM 3749 C CA . ILE B 1 205 ? 11.031 -12.289 -20.641 1 96.69 205 ILE B CA 1
ATOM 3750 C C . ILE B 1 205 ? 12.375 -12.641 -20.016 1 96.69 205 ILE B C 1
ATOM 3752 O O . ILE B 1 205 ? 13.328 -11.867 -20.094 1 96.69 205 ILE B O 1
ATOM 3756 N N . ALA B 1 206 ? 12.43 -13.758 -19.422 1 96.38 206 ALA B N 1
ATOM 3757 C CA . ALA B 1 206 ? 13.688 -14.219 -18.844 1 96.38 206 ALA B CA 1
ATOM 3758 C C . ALA B 1 206 ? 14.773 -14.367 -19.906 1 96.38 206 ALA B C 1
ATOM 3760 O O . ALA B 1 206 ? 15.906 -13.938 -19.703 1 96.38 206 ALA B O 1
ATOM 3761 N N . LEU B 1 207 ? 14.453 -14.898 -21.016 1 95.56 207 LEU B N 1
ATOM 3762 C CA . LEU B 1 207 ? 15.406 -15.109 -22.094 1 95.56 207 LEU B CA 1
ATOM 3763 C C . LEU B 1 207 ? 15.859 -13.781 -22.703 1 95.56 207 LEU B C 1
ATOM 3765 O O . LEU B 1 207 ? 17.031 -13.609 -23.031 1 95.56 207 LEU B O 1
ATOM 3769 N N . LEU B 1 208 ? 14.922 -12.898 -22.797 1 94.62 208 LEU B N 1
ATOM 3770 C CA . LEU B 1 208 ? 15.227 -11.609 -23.406 1 94.62 208 LEU B CA 1
ATOM 3771 C C . LEU B 1 208 ? 16.078 -10.75 -22.469 1 94.62 208 LEU B C 1
ATOM 3773 O O . LEU B 1 208 ? 16.922 -9.992 -22.922 1 94.62 208 LEU B O 1
ATOM 3777 N N . SER B 1 209 ? 15.922 -10.914 -21.172 1 94.5 209 SER B N 1
ATOM 3778 C CA . SER B 1 209 ? 16.594 -10.055 -20.203 1 94.5 209 SER B CA 1
ATOM 3779 C C . SER B 1 209 ? 17.797 -10.742 -19.594 1 94.5 209 SER B C 1
ATOM 3781 O O . SER B 1 209 ? 18.625 -10.102 -18.922 1 94.5 209 SER B O 1
ATOM 3783 N N . TYR B 1 210 ? 17.891 -12.016 -19.734 1 94.88 210 TYR B N 1
ATOM 3784 C CA . TYR B 1 210 ? 18.938 -12.852 -19.156 1 94.88 210 TYR B CA 1
ATOM 3785 C C . TYR B 1 210 ? 18.828 -12.906 -17.641 1 94.88 210 TYR B C 1
ATOM 3787 O O . TYR B 1 210 ? 19.812 -13.219 -16.953 1 94.88 210 TYR B O 1
ATOM 3795 N N . VAL B 1 211 ? 17.672 -12.484 -17.172 1 94.56 211 VAL B N 1
ATOM 3796 C CA . VAL B 1 211 ? 17.391 -12.602 -15.742 1 94.56 211 VAL B CA 1
ATOM 3797 C C . VAL B 1 211 ? 16.688 -13.93 -15.461 1 94.56 211 VAL B C 1
ATOM 3799 O O . VAL B 1 211 ? 15.727 -14.281 -16.156 1 94.56 211 VAL B O 1
ATOM 3802 N N . ASN B 1 212 ? 17.141 -14.617 -14.523 1 94.38 212 ASN B N 1
ATOM 3803 C CA . ASN B 1 212 ? 16.562 -15.922 -14.188 1 94.38 212 ASN B CA 1
ATOM 3804 C C . ASN B 1 212 ? 15.266 -15.781 -13.398 1 94.38 212 ASN B C 1
ATOM 3806 O O . ASN B 1 212 ? 15.203 -16.156 -12.227 1 94.38 212 ASN B O 1
ATOM 3810 N N . LEU B 1 213 ? 14.258 -15.398 -14.078 1 93.5 213 LEU B N 1
ATOM 3811 C CA . LEU B 1 213 ? 12.953 -15.195 -13.453 1 93.5 213 LEU B CA 1
ATOM 3812 C C . LEU B 1 213 ? 12.344 -16.531 -13.039 1 93.5 213 LEU B C 1
ATOM 3814 O O . LEU B 1 213 ? 12.047 -17.375 -13.891 1 93.5 213 LEU B O 1
ATOM 3818 N N . ASN B 1 214 ? 12.195 -16.734 -11.797 1 91.81 214 ASN B N 1
ATOM 3819 C CA . ASN B 1 214 ? 11.594 -17.938 -11.219 1 91.81 214 ASN B CA 1
ATOM 3820 C C . ASN B 1 214 ? 12.242 -19.203 -11.766 1 91.81 214 ASN B C 1
ATOM 3822 O O . ASN B 1 214 ? 11.555 -20.172 -12.094 1 91.81 214 ASN B O 1
ATOM 3826 N N . SER B 1 215 ? 13.492 -19.141 -12.047 1 91.5 215 SER B N 1
ATOM 3827 C CA . SER B 1 215 ? 14.312 -20.281 -12.438 1 91.5 215 SER B CA 1
ATOM 3828 C C . SER B 1 215 ? 13.914 -20.812 -13.805 1 91.5 215 SER B C 1
ATOM 3830 O O . SER B 1 215 ? 13.953 -22.016 -14.047 1 91.5 215 SER B O 1
ATOM 3832 N N . MET B 1 216 ? 13.523 -19.953 -14.617 1 94.62 216 MET B N 1
ATOM 3833 C CA . MET B 1 216 ? 13.109 -20.375 -15.953 1 94.62 216 MET B CA 1
ATOM 3834 C C . MET B 1 216 ? 14.328 -20.547 -16.859 1 94.62 216 MET B C 1
ATOM 3836 O O . MET B 1 216 ? 14.242 -21.219 -17.891 1 94.62 216 MET B O 1
ATOM 3840 N N . LEU B 1 217 ? 15.461 -19.922 -16.438 1 95.19 217 LEU B N 1
ATOM 3841 C CA . LEU B 1 217 ? 16.656 -20.016 -17.266 1 95.19 217 LEU B CA 1
ATOM 3842 C C . LEU B 1 217 ? 17.594 -21.094 -16.75 1 95.19 217 LEU B C 1
ATOM 3844 O O . LEU B 1 217 ? 18.109 -21.891 -17.547 1 95.19 217 LEU B O 1
ATOM 3848 N N . CYS B 1 218 ? 17.828 -21.109 -15.555 1 94.06 218 CYS B N 1
ATOM 3849 C CA . CYS B 1 218 ? 18.703 -22.094 -14.898 1 94.06 218 CYS B CA 1
ATOM 3850 C C . CYS B 1 218 ? 18.188 -22.422 -13.5 1 94.06 218 CYS B C 1
ATOM 3852 O O . CYS B 1 218 ? 17.344 -21.703 -12.961 1 94.06 218 CYS B O 1
ATOM 3854 N N . PRO B 1 219 ? 18.516 -23.578 -13.023 1 92 219 PRO B N 1
ATOM 3855 C CA . PRO B 1 219 ? 18.016 -23.953 -11.688 1 92 219 PRO B CA 1
ATOM 3856 C C . PRO B 1 219 ? 18.547 -23.031 -10.586 1 92 219 PRO B C 1
ATOM 3858 O O . PRO B 1 219 ? 19.656 -22.5 -10.695 1 92 219 PRO B O 1
ATOM 3861 N N . ALA B 1 220 ? 17.75 -22.891 -9.555 1 84.75 220 ALA B N 1
ATOM 3862 C CA . ALA B 1 220 ? 18.188 -22.156 -8.375 1 84.75 220 ALA B CA 1
ATOM 3863 C C . ALA B 1 220 ? 19.328 -22.875 -7.672 1 84.75 220 ALA B C 1
ATOM 3865 O O . ALA B 1 220 ? 19.484 -24.094 -7.82 1 84.75 220 ALA B O 1
ATOM 3866 N N . ILE B 1 221 ? 20.016 -22.141 -6.891 1 81.38 221 ILE B N 1
ATOM 3867 C CA . ILE B 1 221 ? 21.172 -22.703 -6.199 1 81.38 221 ILE B CA 1
ATOM 3868 C C . ILE B 1 221 ? 20.703 -23.75 -5.191 1 81.38 221 ILE B C 1
ATOM 3870 O O . ILE B 1 221 ? 21.359 -24.781 -5.012 1 81.38 221 ILE B O 1
ATOM 3874 N N . SER B 1 222 ? 19.562 -23.547 -4.664 1 80.06 222 SER B N 1
ATOM 3875 C CA . SER B 1 222 ? 19.062 -24.438 -3.631 1 80.06 222 SER B CA 1
ATOM 3876 C C . SER B 1 222 ? 18.141 -25.5 -4.223 1 80.06 222 SER B C 1
ATOM 3878 O O . SER B 1 222 ? 17.5 -26.266 -3.488 1 80.06 222 SER B O 1
ATOM 3880 N N . ASP B 1 223 ? 18.062 -25.594 -5.508 1 83.56 223 ASP B N 1
ATOM 3881 C CA . ASP B 1 223 ? 17.172 -26.547 -6.152 1 83.56 223 ASP B CA 1
ATOM 3882 C C . ASP B 1 223 ? 17.688 -27.984 -5.965 1 83.56 223 ASP B C 1
ATOM 3884 O O . ASP B 1 223 ? 18.781 -28.328 -6.43 1 83.56 223 ASP B O 1
ATOM 3888 N N . PRO B 1 224 ? 16.953 -28.812 -5.301 1 84.94 224 PRO B N 1
ATOM 3889 C CA . PRO B 1 224 ? 17.391 -30.188 -5.094 1 84.94 224 PRO B CA 1
ATOM 3890 C C . PRO B 1 224 ? 17.391 -31.016 -6.383 1 84.94 224 PRO B C 1
ATOM 3892 O O . PRO B 1 224 ? 18.016 -32.062 -6.445 1 84.94 224 PRO B O 1
ATOM 3895 N N . PHE B 1 225 ? 16.781 -30.562 -7.41 1 88.25 225 PHE B N 1
ATOM 3896 C CA . PHE B 1 225 ? 16.688 -31.297 -8.664 1 88.25 225 PHE B CA 1
ATOM 3897 C C . PHE B 1 225 ? 17.547 -30.656 -9.734 1 88.25 225 PHE B C 1
ATOM 3899 O O . PHE B 1 225 ? 17.203 -30.672 -10.922 1 88.25 225 PHE B O 1
ATOM 3906 N N . ARG B 1 226 ? 18.531 -30.109 -9.25 1 89.81 226 ARG B N 1
ATOM 3907 C CA . ARG B 1 226 ? 19.438 -29.469 -10.203 1 89.81 226 ARG B CA 1
ATOM 3908 C C . ARG B 1 226 ? 19.891 -30.453 -11.266 1 89.81 226 ARG B C 1
ATOM 3910 O O . ARG B 1 226 ? 20.219 -31.609 -10.953 1 89.81 226 ARG B O 1
ATOM 3917 N N . GLY B 1 227 ? 19.844 -30.047 -12.484 1 91.06 227 GLY B N 1
ATOM 3918 C CA . GLY B 1 227 ? 20.203 -30.875 -13.625 1 91.06 227 GLY B CA 1
ATOM 3919 C C . GLY B 1 227 ? 19.5 -30.453 -14.906 1 91.06 227 GLY B C 1
ATOM 3920 O O . GLY B 1 227 ? 18.844 -29.422 -14.945 1 91.06 227 GLY B O 1
ATOM 3921 N N . GLN B 1 228 ? 19.594 -31.266 -15.891 1 92.88 228 GLN B N 1
ATOM 3922 C CA . GLN B 1 228 ? 19.094 -30.922 -17.219 1 92.88 228 GLN B CA 1
ATOM 3923 C C . GLN B 1 228 ? 17.562 -31 -17.266 1 92.88 228 GLN B C 1
ATOM 3925 O O . GLN B 1 228 ? 16.938 -30.359 -18.109 1 92.88 228 GLN B O 1
ATOM 3930 N N . TYR B 1 229 ? 17.016 -31.719 -16.297 1 95.38 229 TYR B N 1
ATOM 3931 C CA . TYR B 1 229 ? 15.57 -31.906 -16.328 1 95.38 229 TYR B CA 1
ATOM 3932 C C . TYR B 1 229 ? 14.906 -31.203 -15.148 1 95.38 229 TYR B C 1
ATOM 3934 O O . TYR B 1 229 ? 13.836 -31.625 -14.688 1 95.38 229 TYR B O 1
ATOM 3942 N N . TYR B 1 230 ? 15.562 -30.125 -14.664 1 95.38 230 TYR B N 1
ATOM 3943 C CA . TYR B 1 230 ? 15.055 -29.453 -13.469 1 95.38 230 TYR B CA 1
ATOM 3944 C C . TYR B 1 230 ? 13.68 -28.844 -13.727 1 95.38 230 TYR B C 1
ATOM 3946 O O . TYR B 1 230 ? 12.82 -28.828 -12.844 1 95.38 230 TYR B O 1
ATOM 3954 N N . ARG B 1 231 ? 13.398 -28.375 -14.93 1 95.69 231 ARG B N 1
ATOM 3955 C CA . ARG B 1 231 ? 12.109 -27.781 -15.258 1 95.69 231 ARG B CA 1
ATOM 3956 C C . ARG B 1 231 ? 11.008 -28.828 -15.258 1 95.69 231 ARG B C 1
ATOM 3958 O O . ARG B 1 231 ? 9.922 -28.594 -14.727 1 95.69 231 ARG B O 1
ATOM 3965 N N . MET B 1 232 ? 11.359 -29.969 -15.852 1 96.06 232 MET B N 1
ATOM 3966 C CA . MET B 1 232 ? 10.367 -31.047 -15.922 1 96.06 232 MET B CA 1
ATOM 3967 C C . MET B 1 232 ? 10.102 -31.625 -14.531 1 96.06 232 MET B C 1
ATOM 3969 O O . MET B 1 232 ? 8.969 -32 -14.227 1 96.06 232 MET B O 1
ATOM 3973 N N . CYS B 1 233 ? 11.133 -31.672 -13.781 1 95.25 233 CYS B N 1
ATOM 3974 C CA . CYS B 1 233 ? 10.938 -32.062 -12.391 1 95.25 233 CYS B CA 1
ATOM 3975 C C . CYS B 1 233 ? 10.039 -31.047 -11.672 1 95.25 233 CYS B C 1
ATOM 3977 O O . CYS B 1 233 ? 9.195 -31.438 -10.859 1 95.25 233 CYS B O 1
ATOM 3979 N N . GLY B 1 234 ? 10.188 -29.797 -11.953 1 93.56 234 GLY B N 1
ATOM 3980 C CA . GLY B 1 234 ? 9.336 -28.766 -11.398 1 93.56 234 GLY B CA 1
ATOM 3981 C C . GLY B 1 234 ? 7.875 -28.922 -11.781 1 93.56 234 GLY B C 1
ATOM 3982 O O . GLY B 1 234 ? 6.992 -28.891 -10.922 1 93.56 234 GLY B O 1
ATOM 3983 N N . VAL B 1 235 ? 7.672 -29.125 -13.039 1 96.12 235 VAL B N 1
ATOM 3984 C CA . VAL B 1 235 ? 6.312 -29.312 -13.531 1 96.12 235 VAL B CA 1
ATOM 3985 C C . VAL B 1 235 ? 5.684 -30.531 -12.867 1 96.12 235 VAL B C 1
ATOM 3987 O O . VAL B 1 235 ? 4.527 -30.484 -12.438 1 96.12 235 VAL B O 1
ATOM 3990 N N . SER B 1 236 ? 6.492 -31.562 -12.727 1 95.62 236 SER B N 1
ATOM 3991 C CA . SER B 1 236 ? 6 -32.812 -12.172 1 95.62 236 SER B CA 1
ATOM 3992 C C . SER B 1 236 ? 5.656 -32.656 -10.688 1 95.62 236 SER B C 1
ATOM 3994 O O . SER B 1 236 ? 4.566 -33.031 -10.258 1 95.62 236 SER B O 1
ATOM 3996 N N . HIS B 1 237 ? 6.543 -32.125 -9.922 1 93.56 237 HIS B N 1
ATOM 3997 C CA . HIS B 1 237 ? 6.242 -32.031 -8.492 1 93.56 237 HIS B CA 1
ATOM 3998 C C . HIS B 1 237 ? 5.164 -30.984 -8.219 1 93.56 237 HIS B C 1
ATOM 4000 O O . HIS B 1 237 ? 4.395 -31.125 -7.266 1 93.56 237 HIS B O 1
ATOM 4006 N N . GLN B 1 238 ? 5.035 -29.969 -9.039 1 94.69 238 GLN B N 1
ATOM 4007 C CA . GLN B 1 238 ? 3.98 -28.984 -8.844 1 94.69 238 GLN B CA 1
ATOM 4008 C C . GLN B 1 238 ? 2.611 -29.562 -9.18 1 94.69 238 GLN B C 1
ATOM 4010 O O . GLN B 1 238 ? 1.605 -29.188 -8.57 1 94.69 238 GLN B O 1
ATOM 4015 N N . LEU B 1 239 ? 2.588 -30.469 -10.141 1 96.12 239 LEU B N 1
ATOM 4016 C CA . LEU B 1 239 ? 1.348 -31.156 -10.469 1 96.12 239 LEU B CA 1
ATOM 4017 C C . LEU B 1 239 ? 0.775 -31.859 -9.242 1 96.12 239 LEU B C 1
ATOM 4019 O O . LEU B 1 239 ? -0.445 -31.969 -9.094 1 96.12 239 LEU B O 1
ATOM 4023 N N . ILE B 1 240 ? 1.648 -32.219 -8.359 1 95.69 240 ILE B N 1
ATOM 4024 C CA . ILE B 1 240 ? 1.238 -32.938 -7.156 1 95.69 240 ILE B CA 1
ATOM 4025 C C . ILE B 1 240 ? 1.041 -31.969 -6.008 1 95.69 240 ILE B C 1
ATOM 4027 O O . ILE B 1 240 ? 0.017 -32 -5.32 1 95.69 240 ILE B O 1
ATOM 4031 N N . ILE B 1 241 ? 1.929 -31.062 -5.828 1 95.44 241 ILE B N 1
ATOM 4032 C CA . ILE B 1 241 ? 1.977 -30.203 -4.641 1 95.44 241 ILE B CA 1
ATOM 4033 C C . ILE B 1 241 ? 0.855 -29.172 -4.703 1 95.44 241 ILE B C 1
ATOM 4035 O O . ILE B 1 241 ? 0.275 -28.812 -3.676 1 95.44 241 ILE B O 1
ATOM 4039 N N . ILE B 1 242 ? 0.534 -28.672 -5.867 1 96.75 242 ILE B N 1
ATOM 4040 C CA . ILE B 1 242 ? -0.453 -27.609 -6.004 1 96.75 242 ILE B CA 1
ATOM 4041 C C . ILE B 1 242 ? -1.817 -28.109 -5.531 1 96.75 242 ILE B C 1
ATOM 4043 O O . ILE B 1 242 ? -2.416 -27.531 -4.621 1 96.75 242 ILE B O 1
ATOM 4047 N N . PRO B 1 243 ? -2.338 -29.219 -6.078 1 96.25 243 PRO B N 1
ATOM 4048 C CA . PRO B 1 243 ? -3.613 -29.703 -5.547 1 96.25 243 PRO B CA 1
ATOM 4049 C C . PRO B 1 243 ? -3.512 -30.141 -4.09 1 96.25 243 PRO B C 1
ATOM 4051 O O . PRO B 1 243 ? -4.426 -29.891 -3.301 1 96.25 243 PRO B O 1
ATOM 4054 N N . ALA B 1 244 ? -2.43 -30.766 -3.719 1 96.12 244 ALA B N 1
ATOM 4055 C CA . ALA B 1 244 ? -2.273 -31.266 -2.355 1 96.12 244 ALA B CA 1
ATOM 4056 C C . ALA B 1 244 ? -2.283 -30.125 -1.349 1 96.12 244 ALA B C 1
ATOM 4058 O O . ALA B 1 244 ? -2.99 -30.172 -0.34 1 96.12 244 ALA B O 1
ATOM 4059 N N . PHE B 1 245 ? -1.512 -29.156 -1.654 1 96.06 245 PHE B N 1
ATOM 4060 C CA . PHE B 1 245 ? -1.423 -28.016 -0.743 1 96.06 245 PHE B CA 1
ATOM 4061 C C . PHE B 1 245 ? -2.744 -27.266 -0.694 1 96.06 245 PHE B C 1
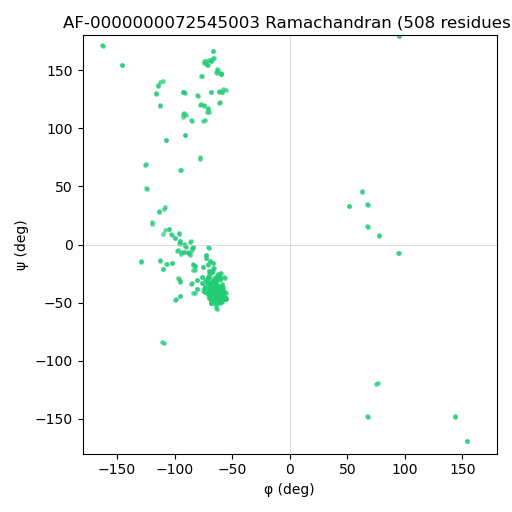ATOM 4063 O O . PHE B 1 245 ? -3.221 -26.906 0.385 1 96.06 245 PHE B O 1
ATOM 4070 N N . GLY B 1 246 ? -3.279 -26.969 -1.806 1 95.5 246 GLY B N 1
ATOM 4071 C CA . GLY B 1 246 ? -4.543 -26.25 -1.849 1 95.5 246 GLY B CA 1
ATOM 4072 C C . GLY B 1 246 ? -5.648 -26.953 -1.078 1 95.5 246 GLY B C 1
ATOM 4073 O O . GLY B 1 246 ? -6.379 -26.312 -0.315 1 95.5 246 GLY B O 1
ATOM 4074 N N . LYS B 1 247 ? -5.789 -28.25 -1.254 1 95.69 247 LYS B N 1
ATOM 4075 C CA . LYS B 1 247 ? -6.828 -29.016 -0.581 1 95.69 247 LYS B CA 1
ATOM 4076 C C . LYS B 1 247 ? -6.566 -29.109 0.92 1 95.69 247 LYS B C 1
ATOM 4078 O O . LYS B 1 247 ? -7.492 -29.016 1.726 1 95.69 247 LYS B O 1
ATOM 4083 N N . LEU B 1 248 ? -5.332 -29.328 1.208 1 95 248 LEU B N 1
ATOM 4084 C CA . LEU B 1 248 ? -4.977 -29.344 2.623 1 95 248 LEU B CA 1
ATOM 4085 C C . LEU B 1 248 ? -5.277 -28.016 3.285 1 95 248 LEU B C 1
ATOM 4087 O O . LEU B 1 248 ? -5.824 -27.969 4.391 1 95 248 LEU B O 1
ATOM 4091 N N . TYR B 1 249 ? -4.902 -27.016 2.615 1 94.81 249 TYR B N 1
ATOM 4092 C CA . TYR B 1 249 ? -5.129 -25.656 3.104 1 94.81 249 TYR B CA 1
ATOM 4093 C C . TYR B 1 249 ? -6.613 -25.406 3.312 1 94.81 249 TYR B C 1
ATOM 4095 O O . TYR B 1 249 ? -7.02 -24.875 4.352 1 94.81 249 TYR B O 1
ATOM 4103 N N . ALA B 1 250 ? -7.41 -25.734 2.383 1 93.56 250 ALA B N 1
ATOM 4104 C CA . ALA B 1 250 ? -8.859 -25.578 2.486 1 93.56 250 ALA B CA 1
ATOM 4105 C C . ALA B 1 250 ? -9.422 -26.438 3.619 1 93.56 250 ALA B C 1
ATOM 4107 O O . ALA B 1 250 ? -10.305 -25.984 4.359 1 93.56 250 ALA B O 1
ATOM 4108 N N . TRP B 1 251 ? -8.898 -27.609 3.711 1 94.44 251 TRP B N 1
ATOM 4109 C CA . TRP B 1 251 ? -9.344 -28.5 4.773 1 94.44 251 TRP B CA 1
ATOM 4110 C C . TRP B 1 251 ? -9.031 -27.922 6.145 1 94.44 251 TRP B C 1
ATOM 4112 O O . TRP B 1 251 ? -9.875 -27.938 7.043 1 94.44 251 TRP B O 1
ATOM 4122 N N . ILE B 1 252 ? -7.93 -27.422 6.324 1 93.38 252 ILE B N 1
ATOM 4123 C CA . ILE B 1 252 ? -7.52 -26.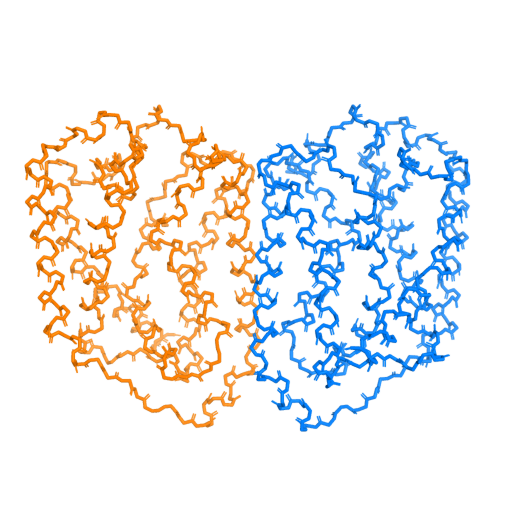828 7.594 1 93.38 252 ILE B CA 1
ATOM 4124 C C . ILE B 1 252 ? -8.406 -25.641 7.914 1 93.38 252 ILE B C 1
ATOM 4126 O O . ILE B 1 252 ? -8.844 -25.469 9.055 1 93.38 252 ILE B O 1
ATOM 4130 N N . ALA B 1 253 ? -8.648 -24.812 6.977 1 89.12 253 ALA B N 1
ATOM 4131 C CA . ALA B 1 253 ? -9.445 -23.594 7.18 1 89.12 253 ALA B CA 1
ATOM 4132 C C . ALA B 1 253 ? -10.883 -23.938 7.562 1 89.12 253 ALA B C 1
ATOM 4134 O O . ALA B 1 253 ? -11.523 -23.203 8.312 1 89.12 253 ALA B O 1
ATOM 4135 N N . GLN B 1 254 ? -11.391 -24.984 7.074 1 84.62 254 GLN B N 1
ATOM 4136 C CA . GLN B 1 254 ? -12.766 -25.375 7.34 1 84.62 254 GLN B CA 1
ATOM 4137 C C . GLN B 1 254 ? -12.898 -26.062 8.703 1 84.62 254 GLN B C 1
ATOM 4139 O O . GLN B 1 254 ? -13.93 -25.953 9.359 1 84.62 254 GLN B O 1
ATOM 4144 N N . TYR B 1 255 ? -11.898 -26.703 9.086 1 83.12 255 TYR B N 1
ATOM 4145 C CA . TYR B 1 255 ? -12.055 -27.516 10.289 1 83.12 255 TYR B CA 1
ATOM 4146 C C . TYR B 1 255 ? -11.336 -26.891 11.477 1 83.12 255 TYR B C 1
ATOM 4148 O O . TYR B 1 255 ? -11.57 -27.266 12.625 1 83.12 255 TYR B O 1
ATOM 4156 N N . PHE B 1 256 ? -10.43 -25.953 11.164 1 76.38 256 PHE B N 1
ATOM 4157 C CA . PHE B 1 256 ? -9.742 -25.312 12.281 1 76.38 256 PHE B CA 1
ATOM 4158 C C . PHE B 1 256 ? -9.945 -23.797 12.25 1 76.38 256 PHE B C 1
ATOM 4160 O O . PHE B 1 256 ? -10.094 -23.172 13.305 1 76.38 256 PHE B O 1
#

Sequence (512 aa):
FDFILSGVNFDLPGNGRKECSEFLPLTQRIIESILSLLLAVYLIWKFYPNLKVPLVGKDALDREMNYWGKRVMLVVMCVTFGIELGFKFATQQMIWIINPCHLVTIIQIYLLAAPPSKHVTGIFRLHIHMLTGAPMALFFPVTNTRLLAFEAETYFIKHTLMLIIPFYLMRMKGVYIPEQLGDFSWSMVAFAYLIAYHFLPLQIIALLSYVNLNSMLCPAISDPFRGQYYRMCGVSHQLIIIPAFGKLYAWIAQYFFDFILSGVNFDLPGNGRKECSEFLPLTQRIIESILSLLLAVYLIWKFYPNLKVPLVGKDALDREMNYWGKRVMLVVMCVTFGIELGFKFATQQMIWIINPCHLVTIIQIYLLAAPPSKHVTGIFRLHIHMLTGAPMALFFPVTNTRLLAFEAETYFIKHTLMLIIPFYLMRMKGVYIPEQLGDFSWSMVAFAYLIAYHFLPLQIIALLSYVNLNSMLCPAISDPFRGQYYRMCGVSHQLIIIPAFGKLYAWIAQYF

Radius of gyration: 26.6 Å; Cα contacts (8 Å, |Δi|>4): 688; chains: 2; bounding box: 57×69×54 Å

pLDDT: mean 92.05, std 8.16, range [57.06, 98.69]

Secondary structure (DSSP, 8-state):
-HHHHTT--TTSTTSB-HHHHTSS-HHHHHHHHHHHHHHHHHHHHHHGGG---PPPPHHHHHHHTT-HHHHHHHHHHHHHHHHHHHHHHHTT-GGGGGSHHHHHHHHHHHHHHSPS-HHHHHHHHHHHTTTTHHHHHHHS---TT--STTHHHHHHHHHHHHHHHHHHHHHH-TT--PPPTT--HHHHHHHHHHHHHIIIIIHHHHHHHTB-GGGSSS--TT-TT-STTHHHHHHHHHHHHHHHHHHHHHHHHHH-/-HHHHTT--TTSTTSB-HHHHTSS-HHHHHHHHHHHHHHHHHHHHHHGGG---PPPPHHHHHHHTT-HHHHHHHHHHHHHHHHHHHHHHHTT-GGGGGSHHHHHHHHHHHHHHSPS-HHHHHHHHHHHTTTTHHHHHHHS---TT--STTHHHHHHHHHHHHHHHHHHHHHH-TT--PPPTT--HHHHHHHHHHHHHIIIIIHHHHHHHTB-GGGSSS--TT-TT-STTHHHHHHHHHHHHHHHHHHHHHHHHHH-

Organism: Lottia gigantea (NCBI:txid225164)